Protein AF-A0A2U1NTJ6-F1 (afdb_monomer_lite)

Organism: Artemisia annua (NCBI:txid35608)

Structure (mmCIF, N/CA/C/O backbone):
data_AF-A0A2U1NTJ6-F1
#
_entry.id   AF-A0A2U1NTJ6-F1
#
loop_
_atom_site.group_PDB
_atom_site.id
_atom_site.type_symbol
_atom_site.label_atom_id
_atom_site.label_alt_id
_atom_site.label_comp_id
_atom_site.label_asym_id
_atom_site.label_entity_id
_atom_site.label_seq_id
_atom_site.pdbx_PDB_ins_code
_atom_site.Cartn_x
_atom_site.Cartn_y
_atom_site.Cartn_z
_atom_site.occupancy
_atom_site.B_iso_or_equiv
_atom_site.auth_seq_id
_atom_site.auth_comp_id
_atom_site.auth_asym_id
_atom_site.auth_atom_id
_atom_site.pdbx_PDB_model_num
ATOM 1 N N . MET A 1 1 ? 23.133 -23.838 -7.794 1.00 49.09 1 MET A N 1
ATOM 2 C CA . MET A 1 1 ? 24.194 -22.806 -7.728 1.00 49.09 1 MET A CA 1
ATOM 3 C C . MET A 1 1 ? 23.927 -21.656 -8.719 1.00 49.09 1 MET A C 1
ATOM 5 O O . MET A 1 1 ? 24.847 -21.213 -9.379 1.00 49.09 1 MET A O 1
ATOM 9 N N . MET A 1 2 ? 22.684 -21.162 -8.849 1.00 40.56 2 MET A N 1
ATOM 10 C CA . MET A 1 2 ? 22.338 -20.131 -9.859 1.00 40.56 2 MET A CA 1
ATOM 11 C C . MET A 1 2 ? 22.155 -18.717 -9.286 1.00 40.56 2 MET A C 1
ATOM 13 O O . MET A 1 2 ? 22.243 -17.750 -10.024 1.00 40.56 2 MET A O 1
ATOM 17 N N . TRP A 1 3 ? 21.940 -18.582 -7.974 1.00 43.41 3 TRP A N 1
ATOM 18 C CA . TRP A 1 3 ? 21.725 -17.281 -7.322 1.00 43.41 3 TRP A CA 1
ATOM 19 C C . TRP A 1 3 ? 23.035 -16.514 -7.072 1.00 43.41 3 TRP A C 1
ATOM 21 O O . TRP A 1 3 ? 23.049 -15.287 -7.052 1.00 43.41 3 TRP A O 1
ATOM 31 N N . SER A 1 4 ? 24.148 -17.237 -6.911 1.00 48.56 4 SER A N 1
ATOM 32 C CA . SER A 1 4 ? 25.479 -16.671 -6.659 1.00 48.56 4 SER A CA 1
ATOM 33 C C . SER A 1 4 ? 25.990 -15.835 -7.837 1.00 48.56 4 SER A C 1
ATOM 35 O O . SER A 1 4 ? 26.534 -14.756 -7.630 1.00 48.56 4 SER A O 1
ATOM 37 N N . THR A 1 5 ? 25.773 -16.307 -9.068 1.00 58.06 5 THR A N 1
ATOM 38 C CA . THR A 1 5 ? 26.150 -15.612 -10.307 1.00 58.06 5 THR A CA 1
ATOM 39 C C . THR A 1 5 ? 25.317 -14.354 -10.537 1.00 58.06 5 THR A C 1
ATOM 41 O O . THR A 1 5 ? 25.870 -13.318 -10.886 1.00 58.06 5 THR A O 1
ATOM 44 N N . THR A 1 6 ? 24.006 -14.389 -10.274 1.00 65.06 6 THR A N 1
ATOM 45 C CA . THR A 1 6 ? 23.147 -13.198 -10.409 1.00 65.06 6 THR A CA 1
ATOM 46 C C . THR A 1 6 ? 23.562 -12.079 -9.449 1.00 65.06 6 THR A C 1
ATOM 48 O O . THR A 1 6 ? 23.575 -10.913 -9.837 1.00 65.06 6 THR A O 1
ATOM 51 N N . LEU A 1 7 ? 23.946 -12.422 -8.213 1.00 65.56 7 LEU A N 1
ATOM 52 C CA . LEU A 1 7 ? 24.417 -11.444 -7.228 1.00 65.56 7 LEU A CA 1
ATOM 53 C C . LEU A 1 7 ? 25.802 -10.869 -7.582 1.00 65.56 7 LEU A C 1
ATOM 55 O O . LEU A 1 7 ? 26.043 -9.688 -7.340 1.00 65.56 7 LEU A O 1
ATOM 59 N N . ALA A 1 8 ? 26.685 -11.673 -8.186 1.00 68.94 8 ALA A N 1
ATOM 60 C CA . ALA A 1 8 ? 27.984 -11.211 -8.678 1.00 68.94 8 ALA A CA 1
ATOM 61 C C . ALA A 1 8 ? 27.824 -10.171 -9.801 1.00 68.94 8 ALA A C 1
ATOM 63 O O . ALA A 1 8 ? 28.299 -9.047 -9.647 1.00 68.94 8 ALA A O 1
ATOM 64 N N . ASN A 1 9 ? 27.061 -10.489 -10.855 1.00 70.56 9 ASN A N 1
ATOM 65 C CA . ASN A 1 9 ? 26.795 -9.558 -11.960 1.00 70.56 9 ASN A CA 1
ATOM 66 C C . ASN A 1 9 ? 26.118 -8.258 -11.485 1.00 70.56 9 ASN A C 1
ATOM 68 O O . ASN A 1 9 ? 26.372 -7.193 -12.047 1.00 70.56 9 ASN A O 1
ATOM 72 N N . LEU A 1 10 ? 25.261 -8.318 -10.457 1.00 71.31 10 LEU A N 1
ATOM 73 C CA . LEU A 1 10 ? 24.637 -7.122 -9.884 1.00 71.31 10 LEU A CA 1
ATOM 74 C C . LEU A 1 10 ? 25.664 -6.234 -9.161 1.00 71.31 10 LEU A C 1
ATOM 76 O O . LEU A 1 10 ? 25.641 -5.016 -9.332 1.00 71.31 10 LEU A O 1
ATOM 80 N N . LYS A 1 11 ? 26.585 -6.834 -8.391 1.00 78.88 11 LYS A N 1
ATOM 81 C CA . LYS A 1 11 ? 27.665 -6.103 -7.709 1.00 78.88 11 LYS A CA 1
ATOM 82 C C . LYS A 1 11 ? 28.653 -5.484 -8.704 1.00 78.88 11 LYS A C 1
ATOM 84 O O . LYS A 1 11 ? 29.075 -4.353 -8.498 1.00 78.88 11 LYS A O 1
ATOM 89 N N . GLU A 1 12 ? 28.987 -6.195 -9.777 1.00 77.94 12 GLU A N 1
ATOM 90 C CA . GLU A 1 12 ? 29.903 -5.721 -10.821 1.00 77.94 12 GLU A CA 1
ATOM 91 C C . GLU A 1 12 ? 29.340 -4.502 -11.574 1.00 77.94 12 GLU A C 1
ATOM 93 O O . GLU A 1 12 ? 30.025 -3.488 -11.692 1.00 77.94 12 GLU A O 1
ATOM 98 N N . ASN A 1 13 ? 28.062 -4.538 -11.975 1.00 73.81 13 ASN A N 1
ATOM 99 C CA . ASN A 1 13 ? 27.403 -3.383 -12.600 1.00 73.81 13 ASN A CA 1
ATOM 100 C C . ASN A 1 13 ? 27.322 -2.170 -11.656 1.00 73.81 13 ASN A C 1
ATOM 102 O O . ASN A 1 13 ? 27.607 -1.052 -12.078 1.00 73.81 13 ASN A O 1
ATOM 106 N N . LEU A 1 14 ? 26.990 -2.378 -10.375 1.00 74.06 14 LEU A N 1
ATOM 107 C CA . LEU A 1 14 ? 26.985 -1.303 -9.373 1.00 74.06 14 LEU A CA 1
ATOM 108 C C . LEU A 1 14 ? 28.372 -0.674 -9.182 1.00 74.06 14 LEU A C 1
ATOM 110 O O . LEU A 1 14 ? 28.474 0.542 -9.060 1.00 74.06 14 LEU A O 1
ATOM 114 N N . ASN A 1 15 ? 29.434 -1.483 -9.188 1.00 74.69 15 ASN A N 1
ATOM 115 C CA . ASN A 1 15 ? 30.801 -0.987 -9.032 1.00 74.69 15 ASN A CA 1
ATOM 116 C C . ASN A 1 15 ? 31.301 -0.232 -10.274 1.00 74.69 15 ASN A C 1
ATOM 118 O O . ASN A 1 15 ? 32.156 0.636 -10.139 1.00 74.69 15 ASN A O 1
ATOM 122 N N . LYS A 1 16 ? 30.777 -0.544 -11.466 1.00 73.00 16 LYS A N 1
ATOM 123 C CA . LYS A 1 16 ? 31.076 0.205 -12.692 1.00 73.00 16 LYS A CA 1
ATOM 124 C C . LYS A 1 16 ? 30.358 1.558 -12.725 1.00 73.00 16 LYS A C 1
ATOM 126 O O . LYS A 1 16 ? 30.997 2.574 -12.949 1.00 73.00 16 LYS A O 1
ATOM 131 N N . ILE A 1 17 ? 29.067 1.584 -12.384 1.00 67.12 17 ILE A N 1
ATOM 132 C CA . ILE A 1 17 ? 28.276 2.827 -12.279 1.00 67.12 17 ILE A CA 1
ATOM 133 C C . ILE A 1 17 ? 28.848 3.780 -11.210 1.00 67.12 17 ILE A C 1
ATOM 135 O O . ILE A 1 17 ? 28.689 4.987 -11.324 1.00 67.12 17 ILE A O 1
ATOM 139 N N . ALA A 1 18 ? 29.519 3.258 -10.179 1.00 63.75 18 ALA A N 1
ATOM 140 C CA . ALA A 1 18 ? 30.199 4.074 -9.172 1.00 63.75 18 ALA A CA 1
ATOM 141 C C . ALA A 1 18 ? 31.543 4.671 -9.639 1.00 63.75 18 ALA A C 1
ATOM 143 O O . ALA A 1 18 ? 32.030 5.592 -8.992 1.00 63.75 18 ALA A O 1
ATOM 144 N N . LEU A 1 19 ? 32.147 4.155 -10.716 1.00 63.38 19 LEU A N 1
ATOM 145 C CA . LEU A 1 19 ? 33.361 4.717 -11.324 1.00 63.38 19 LEU A CA 1
ATOM 146 C C . LEU A 1 19 ? 32.996 5.776 -12.371 1.00 63.38 19 LEU A C 1
ATOM 148 O O . LEU A 1 19 ? 33.468 6.901 -12.266 1.00 63.38 19 LEU A O 1
ATOM 152 N N . ASP A 1 20 ? 32.050 5.464 -13.267 1.00 57.09 20 ASP A N 1
ATOM 153 C CA . ASP A 1 20 ? 31.537 6.352 -14.332 1.00 57.09 20 ASP A CA 1
ATOM 154 C C . ASP A 1 20 ? 30.823 7.643 -13.809 1.00 57.09 20 ASP A C 1
ATOM 156 O O . ASP A 1 20 ? 30.127 8.317 -14.563 1.00 57.09 20 ASP A O 1
ATOM 160 N N . VAL A 1 21 ? 30.924 7.967 -12.511 1.00 56.53 21 VAL A N 1
ATOM 161 C CA . VAL A 1 21 ? 30.278 9.107 -11.818 1.00 56.53 21 VAL A CA 1
ATOM 162 C C . VAL A 1 21 ? 31.297 10.012 -11.093 1.00 56.53 21 VAL A C 1
ATOM 164 O O . VAL A 1 21 ? 30.907 11.019 -10.506 1.00 56.53 21 VAL A O 1
ATOM 167 N N . HIS A 1 22 ? 32.596 9.689 -11.131 1.00 51.53 22 HIS A N 1
ATOM 168 C CA . HIS A 1 22 ? 33.644 10.445 -10.424 1.00 51.53 22 HIS A CA 1
ATOM 169 C C . HIS A 1 22 ? 34.695 11.124 -11.320 1.00 51.53 22 HIS A C 1
ATOM 171 O O . HIS A 1 22 ? 35.530 11.846 -10.787 1.00 51.53 22 HIS A O 1
ATOM 177 N N . ASP A 1 23 ? 34.619 10.964 -12.645 1.00 46.81 23 ASP A N 1
ATOM 178 C CA . ASP A 1 23 ? 35.625 11.475 -13.596 1.00 46.81 23 ASP A CA 1
ATOM 179 C C . ASP A 1 23 ? 35.236 12.820 -14.279 1.00 46.81 23 ASP A C 1
ATOM 181 O O . ASP A 1 23 ? 35.979 13.303 -15.129 1.00 46.81 23 ASP A O 1
ATOM 185 N N . ASP A 1 24 ? 34.089 13.427 -13.927 1.00 45.19 24 ASP A N 1
ATOM 186 C CA . ASP A 1 24 ? 33.465 14.568 -14.648 1.00 45.19 24 ASP A CA 1
ATOM 187 C C . ASP A 1 24 ? 33.551 15.950 -13.932 1.00 45.19 24 ASP A C 1
ATOM 189 O O . ASP A 1 24 ? 33.118 16.949 -14.508 1.00 45.19 24 ASP A O 1
ATOM 193 N N . ASP A 1 25 ? 34.056 16.041 -12.690 1.00 44.16 25 ASP A N 1
ATOM 194 C CA . ASP A 1 25 ? 33.962 17.260 -11.838 1.00 44.16 25 ASP A CA 1
ATOM 195 C C . ASP A 1 25 ? 35.251 18.137 -11.780 1.00 44.16 25 ASP A C 1
ATOM 197 O O . ASP A 1 25 ? 35.215 19.226 -11.202 1.00 44.16 25 ASP A O 1
ATOM 201 N N . ASP A 1 26 ? 36.375 17.716 -12.379 1.00 43.72 26 ASP A N 1
ATOM 202 C CA . ASP A 1 26 ? 37.682 18.417 -12.322 1.00 43.72 26 ASP A CA 1
ATOM 203 C C . ASP A 1 26 ? 37.943 19.332 -13.549 1.00 43.72 26 ASP A C 1
ATOM 205 O O . ASP A 1 26 ? 38.843 19.066 -14.347 1.00 43.72 26 ASP A O 1
ATOM 209 N N . ASP A 1 27 ? 37.186 20.430 -13.713 1.00 45.12 27 ASP A N 1
ATOM 210 C CA . ASP A 1 27 ? 37.583 21.545 -14.608 1.00 45.12 27 ASP A CA 1
ATOM 211 C C . ASP A 1 27 ? 36.795 22.857 -14.335 1.00 45.12 27 ASP A C 1
ATOM 213 O O . ASP A 1 27 ? 35.666 23.012 -14.805 1.00 45.12 27 ASP A O 1
ATOM 217 N 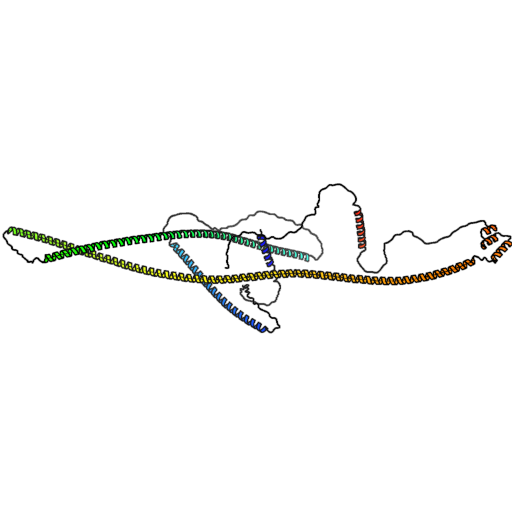N . LEU A 1 28 ? 37.377 23.802 -13.565 1.00 38.78 28 LEU A N 1
ATOM 218 C CA . LEU A 1 28 ? 37.235 25.281 -13.675 1.00 38.78 28 LEU A CA 1
ATOM 219 C C . LEU A 1 28 ? 37.869 26.023 -12.471 1.00 38.78 28 LEU A C 1
ATOM 221 O O . LEU A 1 28 ? 37.356 25.974 -11.353 1.00 38.78 28 LEU A O 1
ATOM 225 N N . GLU A 1 29 ? 38.953 26.764 -12.721 1.00 38.03 29 GLU A N 1
ATOM 226 C CA . GLU A 1 29 ? 39.675 27.590 -11.733 1.00 38.03 29 GLU A CA 1
ATOM 227 C C . GLU A 1 29 ? 39.143 29.043 -11.616 1.00 38.03 29 GLU A C 1
ATOM 229 O O . GLU A 1 29 ? 38.443 29.537 -12.499 1.00 38.03 29 GLU A O 1
ATOM 234 N N . ASP A 1 30 ? 39.541 29.711 -10.523 1.00 33.25 30 ASP A N 1
ATOM 235 C CA . ASP A 1 30 ? 39.659 31.164 -10.281 1.00 33.25 30 ASP A CA 1
ATOM 236 C C . ASP A 1 30 ? 38.510 32.149 -10.614 1.00 33.25 30 ASP A C 1
ATOM 238 O O . ASP A 1 30 ? 38.167 32.430 -11.762 1.00 33.25 30 ASP A O 1
ATOM 242 N N . TYR A 1 31 ? 38.064 32.886 -9.584 1.00 34.84 31 TYR A N 1
ATOM 243 C CA . TYR A 1 31 ? 38.765 34.137 -9.230 1.00 34.84 31 TYR A CA 1
ATOM 244 C C . TYR A 1 31 ? 38.489 34.611 -7.784 1.00 34.84 31 TYR A C 1
ATOM 246 O O . TYR A 1 31 ? 37.465 34.285 -7.183 1.00 34.84 31 TYR A O 1
ATOM 254 N N . GLU A 1 32 ? 39.438 35.373 -7.237 1.00 33.44 32 GLU A N 1
ATOM 255 C CA . GLU A 1 32 ? 39.509 35.886 -5.856 1.00 33.44 32 GLU A CA 1
ATOM 256 C C . GLU A 1 32 ? 38.565 37.083 -5.577 1.00 33.44 32 GLU A C 1
ATOM 258 O O . GLU A 1 32 ? 38.356 37.913 -6.461 1.00 33.44 32 GLU A O 1
ATOM 263 N N . ASP A 1 33 ? 38.050 37.217 -4.340 1.00 29.80 33 ASP A N 1
ATOM 264 C CA . ASP A 1 33 ? 38.442 38.283 -3.377 1.00 29.80 33 ASP A CA 1
ATOM 265 C C . ASP A 1 33 ? 37.895 37.965 -1.947 1.00 29.80 33 ASP A C 1
ATOM 267 O O . ASP A 1 33 ? 37.115 37.022 -1.781 1.00 29.80 33 ASP A O 1
ATOM 271 N N . ASP A 1 34 ? 38.345 38.684 -0.908 1.00 31.77 34 ASP A N 1
ATOM 272 C CA . ASP A 1 34 ? 38.506 38.146 0.468 1.00 31.77 34 ASP A CA 1
ATOM 273 C C . ASP A 1 34 ? 37.526 38.645 1.583 1.00 31.77 34 ASP A C 1
ATOM 275 O O . ASP A 1 34 ? 36.670 39.504 1.376 1.00 31.77 34 ASP A O 1
ATOM 279 N N . ASP A 1 35 ? 37.704 38.077 2.790 1.00 31.75 35 ASP A N 1
ATOM 280 C CA . ASP A 1 35 ? 37.123 38.345 4.129 1.00 31.75 35 ASP A CA 1
ATOM 281 C C . ASP A 1 35 ? 35.578 38.237 4.298 1.00 31.75 35 ASP A C 1
ATOM 283 O O . ASP A 1 35 ? 34.799 39.021 3.764 1.00 31.75 35 ASP A O 1
ATOM 287 N N . ARG A 1 36 ? 34.986 37.249 5.005 1.00 36.38 36 ARG A N 1
ATOM 288 C CA . ARG A 1 36 ? 35.187 36.694 6.382 1.00 36.38 36 ARG A CA 1
ATOM 289 C C . ARG A 1 36 ? 34.825 37.668 7.520 1.00 36.38 36 ARG A C 1
ATOM 291 O O . ARG A 1 36 ? 35.025 38.865 7.403 1.00 36.38 36 ARG A O 1
ATOM 298 N N . LEU A 1 37 ? 34.351 37.254 8.705 1.00 35.44 37 LEU A N 1
ATOM 299 C CA . LEU A 1 37 ? 33.643 36.055 9.219 1.00 35.44 37 LEU A CA 1
ATOM 300 C C . LEU A 1 37 ? 32.914 36.520 10.510 1.00 35.44 37 LEU A C 1
ATOM 302 O O . LEU A 1 37 ? 33.361 37.465 11.158 1.00 35.44 37 LEU A O 1
ATOM 306 N N . SER A 1 38 ? 31.773 35.965 10.933 1.00 35.44 38 SER A N 1
ATOM 307 C CA . SER A 1 38 ? 31.676 34.899 11.961 1.00 35.44 38 SER A CA 1
ATOM 308 C C . SER A 1 38 ? 30.224 34.868 12.503 1.00 35.44 38 SER A C 1
ATOM 310 O O . SER A 1 38 ? 29.605 35.925 12.597 1.00 35.44 38 SER A O 1
ATOM 312 N N . GLU A 1 39 ? 29.593 33.753 12.897 1.00 37.53 39 GLU A N 1
ATOM 313 C CA . GLU A 1 39 ? 29.880 32.315 12.720 1.00 37.53 39 GLU A CA 1
ATOM 314 C C . GLU A 1 39 ? 28.603 31.489 13.061 1.00 37.53 39 GLU A C 1
ATOM 316 O O . GLU A 1 39 ? 27.612 32.052 13.521 1.00 37.53 39 GLU A O 1
ATOM 321 N N . ILE A 1 40 ? 28.647 30.157 12.888 1.00 32.56 40 ILE A N 1
ATOM 322 C CA . ILE A 1 40 ? 27.650 29.147 13.329 1.00 32.56 40 ILE A CA 1
ATOM 323 C C . ILE A 1 40 ? 26.296 29.245 12.584 1.00 32.56 40 ILE A C 1
ATOM 325 O O . ILE A 1 40 ? 25.375 29.936 13.001 1.00 32.56 40 ILE A O 1
ATOM 329 N N . SER A 1 41 ? 26.128 28.654 11.396 1.00 31.39 41 SER A N 1
ATOM 330 C CA . SER A 1 41 ? 26.161 27.212 11.053 1.00 31.39 41 SER A CA 1
ATOM 331 C C . SER A 1 41 ? 25.065 26.365 11.713 1.00 31.39 41 SER A C 1
ATOM 333 O O . SER A 1 41 ? 25.129 26.059 12.899 1.00 31.39 41 SER A O 1
ATOM 335 N N . ASN A 1 42 ? 24.122 25.879 10.899 1.00 29.62 42 ASN A N 1
ATOM 336 C CA . ASN A 1 42 ? 24.151 24.478 10.453 1.00 29.62 42 ASN A CA 1
ATOM 337 C C . ASN A 1 42 ? 23.239 24.292 9.229 1.00 29.62 42 ASN A C 1
ATOM 339 O O . ASN A 1 42 ? 22.026 24.479 9.310 1.00 29.62 42 ASN A O 1
ATOM 343 N N . ASN A 1 43 ? 23.835 23.916 8.096 1.00 30.72 43 ASN A N 1
ATOM 344 C CA . ASN A 1 43 ? 23.111 23.471 6.907 1.00 30.72 43 ASN A CA 1
ATOM 345 C C . ASN A 1 43 ? 22.796 21.980 7.032 1.00 30.72 43 ASN A C 1
ATOM 347 O O . ASN A 1 43 ? 23.711 21.210 7.302 1.00 30.72 43 ASN A O 1
ATOM 351 N N . ASP A 1 44 ? 21.567 21.569 6.712 1.00 29.81 44 ASP A N 1
ATOM 352 C CA . ASP A 1 44 ? 21.336 20.218 6.188 1.00 29.81 44 ASP A CA 1
ATOM 353 C C . ASP A 1 44 ? 20.043 20.158 5.355 1.00 29.81 44 ASP A C 1
ATOM 355 O O . ASP A 1 44 ? 18.952 19.834 5.830 1.00 29.81 44 ASP A O 1
ATOM 359 N N . GLN A 1 45 ? 20.138 20.581 4.089 1.00 33.50 45 GLN A N 1
ATOM 360 C CA . GLN A 1 45 ? 18.964 20.744 3.230 1.00 33.50 45 GLN A CA 1
ATOM 361 C C . GLN A 1 45 ? 19.254 20.404 1.762 1.00 33.50 45 GLN A C 1
ATOM 363 O O . GLN A 1 45 ? 19.420 21.288 0.926 1.00 33.50 45 GLN A O 1
ATOM 368 N N . ARG A 1 46 ? 19.247 19.108 1.412 1.00 33.31 46 ARG A N 1
ATOM 369 C CA . ARG A 1 46 ? 19.128 18.651 0.011 1.00 33.31 46 ARG A CA 1
ATOM 370 C C . ARG A 1 46 ? 18.448 17.280 -0.112 1.00 33.31 46 ARG A C 1
ATOM 372 O O . ARG A 1 46 ? 19.107 16.251 -0.037 1.00 33.31 46 ARG A O 1
ATOM 379 N N . ARG A 1 47 ? 17.136 17.307 -0.403 1.00 33.28 47 ARG A N 1
ATOM 380 C CA . ARG A 1 47 ? 16.421 16.552 -1.473 1.00 33.28 47 ARG A CA 1
ATOM 381 C C . ARG A 1 47 ? 14.952 16.278 -1.112 1.00 33.28 47 ARG A C 1
ATOM 383 O O . ARG A 1 47 ? 14.605 15.202 -0.645 1.00 33.28 47 ARG A O 1
ATOM 390 N N . TYR A 1 48 ? 14.077 17.220 -1.467 1.00 28.89 48 TYR A N 1
ATOM 391 C CA . TYR A 1 48 ? 12.672 16.929 -1.778 1.00 28.89 48 TYR A CA 1
ATOM 392 C C . TYR A 1 48 ? 12.285 17.624 -3.085 1.00 28.89 48 TYR A C 1
ATOM 394 O O . TYR A 1 48 ? 11.834 18.766 -3.096 1.00 28.89 48 TYR A O 1
ATOM 402 N N . SER A 1 49 ? 12.480 16.923 -4.202 1.00 32.19 49 SER A N 1
ATOM 403 C CA . SER A 1 49 ? 11.985 17.360 -5.507 1.00 32.19 49 SER A CA 1
ATOM 404 C C . SER A 1 49 ? 10.470 17.166 -5.570 1.00 32.19 49 SER A C 1
ATOM 406 O O . SER A 1 49 ? 9.995 16.034 -5.636 1.00 32.19 49 SER A O 1
ATOM 408 N N . ILE A 1 50 ? 9.704 18.258 -5.584 1.00 33.38 50 ILE A N 1
ATOM 409 C CA . ILE A 1 50 ? 8.268 18.225 -5.888 1.00 33.38 50 ILE A CA 1
ATOM 410 C C . ILE A 1 50 ? 8.091 18.598 -7.358 1.00 33.38 50 ILE A C 1
ATOM 412 O O . ILE A 1 50 ? 8.394 19.715 -7.763 1.00 33.38 50 ILE A O 1
ATOM 416 N N . ASN A 1 51 ? 7.606 17.648 -8.160 1.00 35.84 51 ASN A N 1
ATOM 417 C CA . ASN A 1 51 ? 7.482 17.793 -9.608 1.00 35.84 51 ASN A CA 1
ATOM 418 C C . ASN A 1 51 ? 6.016 17.614 -10.044 1.00 35.84 51 ASN A C 1
ATOM 420 O O . ASN A 1 51 ? 5.541 16.491 -10.194 1.00 35.84 51 ASN A O 1
ATOM 424 N N . ASN A 1 52 ? 5.306 18.733 -10.217 1.00 34.91 52 ASN A N 1
ATOM 425 C CA . ASN A 1 52 ? 3.922 18.853 -10.700 1.00 34.91 52 ASN A CA 1
ATOM 426 C C . ASN A 1 52 ? 3.791 20.208 -11.430 1.00 34.91 52 ASN A C 1
ATOM 428 O O . ASN A 1 52 ? 4.317 21.199 -10.941 1.00 34.91 52 ASN A O 1
ATOM 432 N N . HIS A 1 53 ? 3.086 20.367 -12.552 1.00 32.12 53 HIS A N 1
ATOM 433 C CA . HIS A 1 53 ? 2.359 19.412 -13.397 1.00 32.12 53 HIS A CA 1
ATOM 434 C C . HIS A 1 53 ? 2.350 19.919 -14.855 1.00 32.12 53 HIS A C 1
ATOM 436 O O . HIS A 1 53 ? 2.472 21.115 -15.111 1.00 32.12 53 HIS A O 1
ATOM 442 N N . ARG A 1 54 ? 2.118 19.018 -15.821 1.00 33.00 54 ARG A N 1
ATOM 443 C CA . ARG A 1 54 ? 1.911 19.376 -17.237 1.00 33.00 54 ARG A CA 1
ATOM 444 C C . ARG A 1 54 ? 0.688 20.291 -17.420 1.00 33.00 54 ARG A C 1
ATOM 446 O O . ARG A 1 54 ? -0.388 19.981 -16.915 1.00 33.00 54 ARG A O 1
ATOM 453 N N . ARG A 1 55 ? 0.799 21.295 -18.297 1.00 30.12 55 ARG A N 1
ATOM 454 C CA . ARG A 1 55 ? -0.326 21.782 -19.122 1.00 30.12 55 ARG A CA 1
ATOM 455 C C . ARG A 1 55 ? -0.042 21.460 -20.591 1.00 30.12 55 ARG A C 1
ATOM 457 O O . ARG A 1 55 ? 1.110 21.468 -21.010 1.00 30.12 55 ARG A O 1
ATOM 464 N N . ARG A 1 56 ? -1.085 21.138 -21.364 1.00 32.94 56 ARG A N 1
ATOM 465 C CA . ARG A 1 56 ? -0.994 20.772 -22.788 1.00 32.94 56 ARG A CA 1
ATOM 466 C C . ARG A 1 56 ? -2.135 21.422 -23.566 1.00 32.94 56 ARG A C 1
ATOM 468 O O . ARG A 1 56 ? -3.251 20.916 -23.514 1.00 32.94 56 ARG A O 1
ATOM 475 N N . SER A 1 57 ? -1.842 22.465 -24.339 1.00 31.64 57 SER A N 1
ATOM 476 C CA . SER A 1 57 ? -2.749 22.958 -25.385 1.00 31.64 57 SER A CA 1
ATOM 477 C C . SER A 1 57 ? -2.053 23.919 -26.356 1.00 31.64 57 SER A C 1
ATOM 479 O O . SER A 1 57 ? -1.718 25.027 -25.964 1.00 31.64 57 SER A O 1
ATOM 481 N N . VAL A 1 58 ? -1.952 23.485 -27.618 1.00 33.56 58 VAL A N 1
ATOM 482 C CA . VAL A 1 58 ? -2.069 24.304 -28.844 1.00 33.56 58 VAL A CA 1
ATOM 483 C C . VAL A 1 58 ? -1.094 25.481 -29.030 1.00 33.56 58 VAL A C 1
ATOM 485 O O . VAL A 1 58 ? -1.273 26.558 -28.473 1.00 33.56 58 VAL A O 1
ATOM 488 N N . SER A 1 59 ? -0.157 25.319 -29.968 1.00 35.12 59 SER A N 1
ATOM 489 C CA . SER A 1 59 ? 0.438 26.442 -30.709 1.00 35.12 59 SER A CA 1
ATOM 490 C C . SER A 1 59 ? -0.550 26.996 -31.742 1.00 35.12 59 SER A C 1
ATOM 492 O O . SER A 1 59 ? -1.296 26.227 -32.352 1.00 35.12 59 SER A O 1
ATOM 494 N N . PRO A 1 60 ? -0.449 28.292 -32.056 1.00 43.44 60 PRO A N 1
ATOM 495 C CA . PRO A 1 60 ? -0.389 28.717 -33.451 1.00 43.44 60 PRO A CA 1
ATOM 496 C C . PRO A 1 60 ? 0.945 29.411 -33.770 1.00 43.44 60 PRO A C 1
ATOM 498 O O . PRO A 1 60 ? 1.643 29.908 -32.891 1.00 43.44 60 PRO A O 1
ATOM 501 N N . VAL A 1 61 ? 1.294 29.439 -35.053 1.00 42.81 61 VAL A N 1
ATOM 502 C CA . VAL A 1 61 ? 2.415 30.222 -35.598 1.00 42.81 61 VAL A CA 1
ATOM 503 C C . VAL A 1 61 ? 1.961 31.673 -35.805 1.00 42.81 61 VAL A C 1
ATOM 505 O O . VAL A 1 61 ? 0.839 31.853 -36.270 1.00 42.81 61 VAL A O 1
ATOM 508 N N . VAL A 1 62 ? 2.821 32.671 -35.527 1.00 35.69 62 VAL A N 1
ATOM 509 C CA . VAL A 1 62 ? 3.098 33.876 -36.363 1.00 35.69 62 VAL A CA 1
ATOM 510 C C . VAL A 1 62 ? 4.000 34.898 -35.626 1.00 35.69 62 VAL A C 1
ATOM 512 O O . VAL A 1 62 ? 3.757 35.233 -34.477 1.00 35.69 62 VAL A O 1
ATOM 515 N N . ALA A 1 63 ? 5.027 35.370 -36.347 1.00 33.62 63 ALA A N 1
ATOM 516 C CA . ALA A 1 63 ? 5.830 36.608 -36.249 1.00 33.62 63 ALA A CA 1
ATOM 517 C C . ALA A 1 63 ? 6.040 37.399 -34.924 1.00 33.62 63 ALA A C 1
ATOM 519 O O . ALA A 1 63 ? 5.116 37.935 -34.325 1.00 33.62 63 ALA A O 1
ATOM 520 N N . ASN A 1 64 ? 7.326 37.662 -34.645 1.00 42.03 64 ASN A N 1
ATOM 521 C CA . ASN A 1 64 ? 7.928 38.904 -34.120 1.00 42.03 64 ASN A CA 1
ATOM 522 C C . ASN A 1 64 ? 7.197 39.727 -33.029 1.00 42.03 64 ASN A C 1
ATOM 524 O O . ASN A 1 64 ? 6.616 40.773 -33.302 1.00 42.03 64 ASN A O 1
ATOM 528 N N . GLY A 1 65 ? 7.438 39.344 -31.772 1.00 47.97 65 GLY A N 1
ATOM 529 C CA . GLY A 1 65 ? 8.085 40.206 -30.767 1.00 47.97 65 GLY A CA 1
ATOM 530 C C . GLY A 1 65 ? 7.528 41.611 -30.489 1.00 47.97 65 GLY A C 1
ATOM 531 O O . GLY A 1 65 ? 8.013 42.584 -31.058 1.00 47.97 65 GLY A O 1
ATOM 532 N N . PHE A 1 66 ? 6.648 41.718 -29.485 1.00 45.78 66 PHE A N 1
ATOM 533 C CA . PHE A 1 66 ? 6.361 42.975 -28.764 1.00 45.78 66 PHE A CA 1
ATOM 534 C C . PHE A 1 66 ? 5.938 42.782 -27.281 1.00 45.78 66 PHE A C 1
ATOM 536 O O . PHE A 1 66 ? 5.381 43.695 -26.677 1.00 45.78 66 PHE A O 1
ATOM 543 N N . ASP A 1 67 ? 6.195 41.613 -26.672 1.00 51.12 67 ASP A N 1
ATOM 544 C CA . ASP A 1 67 ? 5.464 41.150 -25.468 1.00 51.12 67 ASP A CA 1
ATOM 545 C C . ASP A 1 67 ? 6.266 41.118 -24.140 1.00 51.12 67 ASP A C 1
ATOM 547 O O . ASP A 1 67 ? 5.767 40.680 -23.107 1.00 51.12 67 ASP A O 1
ATOM 551 N N . SER A 1 68 ? 7.506 41.622 -24.107 1.00 57.97 68 SER A N 1
ATOM 552 C CA . SER A 1 68 ? 8.381 41.526 -22.916 1.00 57.97 68 SER A CA 1
ATOM 553 C C . SER A 1 68 ? 7.812 42.174 -21.640 1.00 57.97 68 SER A C 1
ATOM 555 O O . SER A 1 68 ? 8.213 41.820 -20.534 1.00 57.97 68 SER A O 1
ATOM 557 N N . ASN A 1 69 ? 6.865 43.111 -21.761 1.00 63.28 69 ASN A N 1
ATOM 558 C CA . ASN A 1 69 ? 6.228 43.744 -20.602 1.00 63.28 69 ASN A CA 1
ATOM 559 C C . ASN A 1 69 ? 5.249 42.812 -19.867 1.00 63.28 69 ASN A C 1
ATOM 561 O O . ASN A 1 69 ? 5.195 42.864 -18.638 1.00 63.28 69 ASN A O 1
ATOM 565 N N . SER A 1 70 ? 4.503 41.955 -20.578 1.00 72.19 70 SER A N 1
ATOM 566 C CA . SER A 1 70 ? 3.539 41.042 -19.940 1.00 72.19 70 SER A CA 1
ATOM 567 C C . SER A 1 70 ? 4.250 39.911 -19.191 1.00 72.19 70 SER A C 1
ATOM 569 O O . SER A 1 70 ? 3.794 39.467 -18.137 1.00 72.19 70 SER A O 1
ATOM 571 N N . GLU A 1 71 ? 5.407 39.488 -19.695 1.00 80.25 71 GLU A N 1
ATOM 572 C CA . GLU A 1 71 ? 6.298 38.519 -19.060 1.00 80.25 71 GLU A CA 1
ATOM 573 C C . GLU A 1 71 ? 6.951 39.097 -17.786 1.00 80.25 71 GLU A C 1
ATOM 575 O O . GLU A 1 71 ? 6.910 38.471 -16.726 1.00 80.25 71 GLU A O 1
ATOM 580 N N . ILE A 1 72 ? 7.449 40.341 -17.830 1.00 82.94 72 ILE A N 1
ATOM 581 C CA . ILE A 1 72 ? 7.967 41.049 -16.643 1.00 82.94 72 ILE A CA 1
ATOM 582 C C . ILE A 1 72 ? 6.882 41.233 -15.566 1.00 82.94 72 ILE A C 1
ATOM 584 O O . ILE A 1 72 ? 7.174 41.139 -14.370 1.00 82.94 72 ILE A O 1
ATOM 588 N N . GLU A 1 73 ? 5.633 41.500 -15.952 1.00 87.56 73 GLU A N 1
ATOM 589 C CA . GLU A 1 73 ? 4.524 41.638 -15.001 1.00 87.56 73 GLU A CA 1
ATOM 590 C C . GLU A 1 73 ? 4.113 40.289 -14.382 1.00 87.56 73 GLU A C 1
ATOM 592 O O . GLU A 1 73 ? 3.883 40.217 -13.171 1.00 87.56 73 GLU A O 1
ATOM 597 N N . GLN A 1 74 ? 4.147 39.199 -15.157 1.00 85.31 74 GLN A N 1
ATOM 598 C CA . GLN A 1 74 ? 3.987 37.833 -14.641 1.00 85.31 74 GLN A CA 1
ATOM 599 C C . GLN A 1 74 ? 5.085 37.465 -13.632 1.00 85.31 74 GLN A C 1
ATOM 601 O O . GLN A 1 74 ? 4.763 36.994 -12.540 1.00 85.31 74 GLN A O 1
ATOM 606 N N . TYR A 1 75 ? 6.362 37.746 -13.924 1.00 89.88 75 TYR A N 1
ATOM 607 C CA . TYR A 1 75 ? 7.450 37.496 -12.969 1.00 89.88 75 TYR A CA 1
ATOM 608 C C . TYR A 1 75 ? 7.304 38.319 -11.679 1.00 89.88 75 TYR A C 1
ATOM 610 O O . TYR A 1 75 ? 7.545 37.796 -10.592 1.00 89.88 75 TYR A O 1
ATOM 618 N N . LYS A 1 76 ? 6.841 39.576 -11.749 1.00 91.75 76 LYS A N 1
ATOM 619 C CA . LYS A 1 76 ? 6.544 40.385 -10.548 1.00 91.75 76 LYS A CA 1
ATOM 620 C C . LYS A 1 76 ? 5.407 39.794 -9.708 1.00 91.75 76 LYS A C 1
ATOM 622 O O . LYS A 1 76 ? 5.500 39.791 -8.479 1.00 91.75 76 LYS A O 1
ATOM 627 N N . ALA A 1 77 ? 4.353 39.286 -10.348 1.00 91.25 77 ALA A N 1
ATOM 628 C CA . ALA A 1 77 ? 3.258 38.609 -9.656 1.00 91.25 77 ALA A CA 1
ATOM 629 C C . ALA A 1 77 ? 3.728 37.305 -8.986 1.00 91.25 77 ALA A C 1
ATOM 631 O O . ALA A 1 77 ? 3.365 37.038 -7.838 1.00 91.25 77 ALA A O 1
ATOM 632 N N . GLU A 1 78 ? 4.586 36.534 -9.661 1.00 92.75 78 GLU A N 1
ATOM 633 C CA . GLU A 1 78 ? 5.174 35.304 -9.125 1.00 92.75 78 GLU A CA 1
ATOM 634 C C . GLU A 1 78 ? 6.099 35.578 -7.929 1.00 92.75 78 GLU A C 1
ATOM 636 O O . GLU A 1 78 ? 5.937 34.954 -6.884 1.00 92.75 78 GLU A O 1
ATOM 641 N N . ILE A 1 79 ? 6.996 36.567 -8.018 1.00 91.38 79 ILE A N 1
ATOM 642 C CA . ILE A 1 79 ? 7.867 36.975 -6.900 1.00 91.38 79 ILE A CA 1
ATOM 643 C C . ILE A 1 79 ? 7.034 37.354 -5.668 1.00 91.38 79 ILE A C 1
ATOM 645 O O . ILE A 1 79 ? 7.333 36.903 -4.562 1.00 91.38 79 ILE A O 1
ATOM 649 N N . LYS A 1 80 ? 5.951 38.122 -5.848 1.00 94.75 80 LYS A N 1
ATOM 650 C CA . LYS A 1 80 ? 5.052 38.485 -4.744 1.00 94.75 80 LYS A CA 1
ATOM 651 C C . LYS A 1 80 ? 4.361 37.256 -4.135 1.00 94.75 80 LYS A C 1
ATOM 653 O O . LYS A 1 80 ? 4.270 37.157 -2.913 1.00 94.75 80 LYS A O 1
ATOM 658 N N . ARG A 1 81 ? 3.909 36.309 -4.966 1.00 94.06 81 ARG A N 1
ATOM 659 C CA . ARG A 1 81 ? 3.310 35.037 -4.520 1.00 94.06 81 ARG A CA 1
ATOM 660 C C . ARG A 1 81 ? 4.305 34.190 -3.722 1.00 94.06 81 ARG A C 1
ATOM 662 O O . ARG A 1 81 ? 3.939 33.625 -2.692 1.00 94.06 81 ARG A O 1
ATOM 669 N N . LEU A 1 82 ? 5.558 34.128 -4.171 1.00 93.44 82 LEU A N 1
ATOM 670 C CA . LEU A 1 82 ? 6.632 33.420 -3.478 1.00 93.44 82 LEU A CA 1
ATOM 671 C C . LEU A 1 82 ? 6.919 34.058 -2.113 1.00 93.44 82 LEU A C 1
ATOM 673 O O . LEU A 1 82 ? 6.914 33.335 -1.120 1.00 93.44 82 LEU A O 1
ATOM 677 N N . GLN A 1 83 ? 7.046 35.386 -2.032 1.00 93.25 83 GLN A N 1
ATOM 678 C CA . GLN A 1 83 ? 7.219 36.120 -0.766 1.00 93.25 83 GLN A CA 1
ATOM 679 C C . GLN A 1 83 ? 6.057 35.893 0.219 1.00 93.25 83 GLN A C 1
ATOM 681 O O . GLN A 1 83 ? 6.281 35.697 1.415 1.00 93.25 83 GLN A O 1
ATOM 686 N N . GLU A 1 84 ? 4.812 35.867 -0.267 1.00 92.75 84 GLU A N 1
ATOM 687 C CA . GLU A 1 84 ? 3.647 35.546 0.564 1.00 92.75 84 GLU A CA 1
ATOM 688 C C . GLU A 1 84 ? 3.728 34.103 1.097 1.00 92.75 84 GLU A C 1
ATOM 690 O O . GLU A 1 84 ? 3.594 33.885 2.304 1.00 92.75 84 GLU A O 1
ATOM 695 N N . SER A 1 85 ? 4.066 33.129 0.242 1.00 90.62 85 SER A N 1
ATOM 696 C CA . SER A 1 85 ? 4.258 31.730 0.655 1.00 90.62 85 SER A CA 1
ATOM 697 C C . SER A 1 85 ? 5.432 31.539 1.628 1.00 90.62 85 SER A C 1
ATOM 699 O O . SER A 1 85 ? 5.325 30.768 2.580 1.00 90.62 85 SER A O 1
ATOM 701 N N . GLU A 1 86 ? 6.520 32.294 1.465 1.00 92.38 86 GLU A N 1
ATOM 702 C CA . GLU A 1 86 ? 7.671 32.302 2.370 1.00 92.38 86 GLU A CA 1
ATOM 703 C C . GLU A 1 86 ? 7.268 32.827 3.756 1.00 92.38 86 GLU A C 1
ATOM 705 O O . GLU A 1 86 ? 7.617 32.233 4.779 1.00 92.38 86 GLU A O 1
ATOM 710 N N . SER A 1 87 ? 6.466 33.898 3.801 1.00 91.25 87 SER A N 1
ATOM 711 C CA . SER A 1 87 ? 5.917 34.433 5.052 1.00 91.25 87 SER A CA 1
ATOM 712 C C . SER A 1 87 ? 4.995 33.426 5.756 1.00 91.25 87 SER A C 1
ATOM 714 O O . SER A 1 87 ? 5.073 33.263 6.977 1.00 91.25 87 SER A O 1
ATOM 716 N N . GLN A 1 88 ? 4.196 32.670 4.993 1.00 94.19 88 GLN A N 1
ATOM 717 C CA . GLN A 1 88 ? 3.336 31.609 5.515 1.00 94.19 88 GLN A CA 1
ATOM 718 C C . GLN A 1 88 ? 4.154 30.428 6.059 1.00 94.19 88 GLN A C 1
ATOM 720 O O . GLN A 1 88 ? 3.860 29.929 7.145 1.00 94.19 88 GLN A O 1
ATOM 725 N N . ILE A 1 89 ? 5.210 30.009 5.355 1.00 92.19 89 ILE A N 1
ATOM 726 C CA . ILE A 1 89 ? 6.131 28.954 5.805 1.00 92.19 89 ILE A CA 1
ATOM 727 C C . ILE A 1 89 ? 6.852 29.380 7.092 1.00 92.19 89 ILE A C 1
ATOM 729 O O . ILE A 1 89 ? 6.934 28.583 8.026 1.00 92.19 89 ILE A O 1
ATOM 733 N N . LYS A 1 90 ? 7.299 30.640 7.194 1.00 94.75 90 LYS A N 1
ATOM 734 C CA . LYS A 1 90 ? 7.899 31.208 8.417 1.00 94.75 90 LYS A CA 1
ATOM 735 C C . LYS A 1 90 ? 6.910 31.260 9.589 1.00 94.75 90 LYS A C 1
ATOM 737 O O . LYS A 1 90 ? 7.274 30.920 10.711 1.00 94.75 90 LYS A O 1
ATOM 742 N N . ALA A 1 91 ? 5.649 31.623 9.351 1.00 93.62 91 ALA A N 1
ATOM 743 C CA . ALA A 1 91 ? 4.615 31.590 10.389 1.00 93.62 91 ALA A CA 1
ATOM 744 C C . ALA A 1 91 ? 4.309 30.153 10.862 1.00 93.62 91 ALA A C 1
ATOM 746 O O . ALA A 1 91 ? 4.149 29.907 12.060 1.00 93.62 91 ALA A O 1
ATOM 747 N N . LEU A 1 92 ? 4.272 29.190 9.935 1.00 93.06 92 LEU A N 1
ATOM 748 C CA . LEU A 1 92 ? 4.067 27.775 10.247 1.00 93.06 92 LEU A CA 1
ATOM 749 C C . LEU A 1 92 ? 5.261 27.161 10.989 1.00 93.06 92 LEU A C 1
ATOM 751 O O . LEU A 1 92 ? 5.043 26.408 11.935 1.00 93.06 92 LEU A O 1
ATOM 755 N N . SER A 1 93 ? 6.507 27.482 10.627 1.00 92.25 93 SER A N 1
ATOM 756 C CA . SER A 1 93 ? 7.688 26.940 11.316 1.00 92.25 93 SER A CA 1
ATOM 757 C C . SER A 1 93 ? 7.795 27.436 12.762 1.00 92.25 93 SER A C 1
ATOM 759 O O . SER A 1 93 ? 8.088 26.638 13.651 1.00 92.25 93 SER A O 1
ATOM 761 N N . VAL A 1 94 ? 7.449 28.701 13.031 1.00 93.44 94 VAL A N 1
ATOM 762 C CA . VAL A 1 94 ? 7.322 29.236 14.401 1.00 93.44 94 VAL A CA 1
ATOM 763 C C . VAL A 1 94 ? 6.225 28.507 15.190 1.00 93.44 94 VAL A C 1
ATOM 765 O O . VAL A 1 94 ? 6.427 28.180 16.360 1.00 93.44 94 VAL A O 1
ATOM 768 N N . ASN A 1 95 ? 5.088 28.187 14.560 1.00 94.75 95 ASN A N 1
ATOM 769 C CA . ASN A 1 95 ? 4.019 27.409 15.193 1.00 94.75 95 ASN A CA 1
ATOM 770 C C . ASN A 1 95 ? 4.475 25.974 15.532 1.00 94.75 95 ASN A C 1
ATOM 772 O O . ASN A 1 95 ? 4.314 25.531 16.670 1.00 94.75 95 ASN A O 1
ATOM 776 N N . TYR A 1 96 ? 5.128 25.281 14.592 1.00 93.38 96 TYR A N 1
ATOM 777 C CA . TYR A 1 96 ? 5.694 23.949 14.830 1.00 93.38 96 TYR A CA 1
ATOM 778 C C . TYR A 1 96 ? 6.774 23.952 15.921 1.00 93.38 96 TYR A C 1
ATOM 780 O O . TYR A 1 96 ? 6.786 23.043 16.748 1.00 93.38 96 TYR A O 1
ATOM 788 N N . ALA A 1 97 ? 7.635 24.973 15.983 1.00 95.12 97 ALA A N 1
ATOM 789 C CA . ALA A 1 97 ? 8.629 25.114 17.048 1.00 95.12 97 ALA A CA 1
ATOM 790 C C . ALA A 1 97 ? 7.976 25.295 18.433 1.00 95.12 97 ALA A C 1
ATOM 792 O O . ALA A 1 97 ? 8.390 24.655 19.401 1.00 95.12 97 ALA A O 1
ATOM 793 N N . ALA A 1 98 ? 6.913 26.102 18.528 1.00 93.38 98 ALA A N 1
ATOM 794 C CA . ALA A 1 98 ? 6.145 26.260 19.764 1.00 93.38 98 ALA A CA 1
ATOM 795 C C . ALA A 1 98 ? 5.452 24.950 20.191 1.00 93.38 98 ALA A C 1
ATOM 797 O O . ALA A 1 98 ? 5.505 24.581 21.364 1.00 93.38 98 ALA A O 1
ATOM 798 N N . LEU A 1 99 ? 4.863 24.212 19.242 1.00 94.50 99 LEU A N 1
ATOM 799 C CA . LEU A 1 99 ? 4.221 22.919 19.498 1.00 94.50 99 LEU A CA 1
ATOM 800 C C . LEU A 1 99 ? 5.230 21.835 19.915 1.00 94.50 99 LEU A C 1
ATOM 802 O O . LEU A 1 99 ? 4.934 21.031 20.797 1.00 94.50 99 LEU A O 1
ATOM 806 N N . LEU A 1 100 ? 6.425 21.808 19.315 1.00 93.50 100 LEU A N 1
ATOM 807 C CA . LEU A 1 100 ? 7.511 20.912 19.729 1.00 93.50 100 LEU A CA 1
ATOM 808 C C . LEU A 1 100 ? 7.938 21.200 21.172 1.00 93.50 100 LEU A C 1
ATOM 810 O O . LEU A 1 100 ? 8.020 20.269 21.972 1.00 93.50 100 LEU A O 1
ATOM 814 N N . LYS A 1 101 ? 8.102 22.479 21.532 1.00 95.62 101 LYS A N 1
ATOM 815 C CA . LYS A 1 101 ? 8.418 22.878 22.907 1.00 95.62 101 LYS A CA 1
ATOM 816 C C . LYS A 1 101 ? 7.320 22.485 23.902 1.00 95.62 101 LYS A C 1
ATOM 818 O O . LYS A 1 101 ? 7.627 21.931 24.949 1.00 95.62 101 LYS A O 1
ATOM 823 N N . GLU A 1 102 ? 6.041 22.671 23.566 1.00 95.00 102 GLU A N 1
ATOM 824 C CA . GLU A 1 102 ? 4.924 22.225 24.420 1.00 95.00 102 GLU A CA 1
ATOM 825 C C . GLU A 1 102 ? 4.966 20.703 24.679 1.00 95.00 102 GLU A C 1
ATOM 827 O O . GLU A 1 102 ? 4.658 20.227 25.778 1.00 95.00 102 GLU A O 1
ATOM 832 N N . ARG A 1 103 ? 5.375 19.920 23.669 1.00 94.69 103 ARG A N 1
ATOM 833 C CA . ARG A 1 103 ? 5.539 18.464 23.781 1.00 94.69 103 ARG A CA 1
ATOM 834 C C . ARG A 1 103 ? 6.735 18.089 24.648 1.00 94.69 103 ARG A C 1
ATOM 836 O O . ARG A 1 103 ? 6.592 17.189 25.472 1.00 94.69 103 ARG A O 1
ATOM 843 N N . GLU A 1 104 ? 7.854 18.790 24.518 1.00 94.31 104 GLU A N 1
ATOM 844 C CA . GLU A 1 104 ? 9.032 18.633 25.376 1.00 94.31 104 GLU A CA 1
ATOM 845 C C . GLU A 1 104 ? 8.708 18.984 26.841 1.00 94.31 104 GLU A C 1
ATOM 847 O O . GLU A 1 104 ? 8.892 18.151 27.728 1.00 94.31 104 GLU A O 1
ATOM 852 N N . ASP A 1 105 ? 8.068 20.132 27.090 1.00 95.19 105 ASP A N 1
ATOM 853 C CA . ASP A 1 105 ? 7.581 20.546 28.414 1.00 95.19 105 ASP A CA 1
ATOM 854 C C . ASP A 1 105 ? 6.593 19.526 29.016 1.00 95.19 105 ASP A C 1
ATOM 856 O O . ASP A 1 105 ? 6.499 19.371 30.238 1.00 95.19 105 ASP A O 1
ATOM 860 N N . ARG A 1 106 ? 5.803 18.826 28.189 1.00 95.69 106 ARG A N 1
ATOM 861 C CA . ARG A 1 106 ? 4.912 17.740 28.639 1.00 95.69 106 ARG A CA 1
ATOM 862 C C . ARG A 1 106 ? 5.674 16.448 28.954 1.00 95.69 106 ARG A C 1
ATOM 864 O O . ARG A 1 106 ? 5.325 15.786 29.929 1.00 95.69 106 ARG A O 1
ATOM 871 N N . ILE A 1 107 ? 6.686 16.089 28.164 1.00 94.19 107 ILE A N 1
ATOM 872 C CA . ILE A 1 107 ? 7.534 14.910 28.406 1.00 94.19 107 ILE A CA 1
ATOM 873 C C . ILE A 1 107 ? 8.331 15.089 29.703 1.00 94.19 107 ILE A C 1
ATOM 875 O O . ILE A 1 107 ? 8.325 14.183 30.534 1.00 94.19 107 ILE A O 1
ATOM 879 N N . SER A 1 108 ? 8.921 16.266 29.927 1.00 93.06 108 SER A N 1
ATOM 880 C CA . SER A 1 108 ? 9.655 16.596 31.157 1.00 93.06 108 SER A CA 1
ATOM 881 C C . SER A 1 108 ? 8.784 16.423 32.405 1.00 93.06 108 SER A C 1
ATOM 883 O O . SER A 1 108 ? 9.139 15.657 33.298 1.00 93.06 108 SER A O 1
ATOM 885 N N . ARG A 1 109 ? 7.573 17.006 32.419 1.00 95.06 109 ARG A N 1
ATOM 886 C CA . ARG A 1 109 ? 6.615 16.845 33.532 1.00 95.06 109 ARG A CA 1
ATOM 887 C C . ARG A 1 109 ? 6.239 15.382 33.799 1.00 95.06 109 ARG A C 1
ATOM 889 O O . ARG A 1 109 ? 6.178 14.974 34.954 1.00 95.06 109 ARG A O 1
ATOM 896 N N . LEU A 1 110 ? 6.028 14.581 32.751 1.00 93.06 110 LEU A N 1
ATOM 897 C CA . LEU A 1 110 ? 5.758 13.144 32.894 1.00 93.06 110 LEU A CA 1
ATOM 898 C C . LEU A 1 110 ? 6.982 12.367 33.408 1.00 93.06 110 LEU A C 1
ATOM 900 O O . LEU A 1 110 ? 6.822 11.365 34.102 1.00 93.06 110 LEU A O 1
ATOM 904 N N . ASN A 1 111 ? 8.204 12.801 33.095 1.00 92.81 111 ASN A N 1
ATOM 905 C CA . ASN A 1 111 ? 9.430 12.188 33.604 1.00 92.81 111 ASN A CA 1
ATOM 906 C C . ASN A 1 111 ? 9.661 12.511 35.095 1.00 92.81 111 ASN A C 1
ATOM 908 O O . ASN A 1 111 ? 10.050 11.627 35.864 1.00 92.81 111 ASN A O 1
ATOM 912 N N . ASP A 1 112 ? 9.346 13.735 35.524 1.00 94.50 112 ASP A N 1
ATOM 913 C CA . ASP A 1 112 ? 9.372 14.151 36.934 1.00 94.50 112 ASP A CA 1
ATOM 914 C C . ASP A 1 112 ? 8.303 13.417 37.764 1.00 94.50 112 ASP A C 1
ATOM 916 O O . ASP A 1 112 ? 8.574 12.946 38.875 1.00 94.50 112 ASP A O 1
ATOM 920 N N . GLU A 1 113 ? 7.100 13.244 37.205 1.00 93.44 113 GLU A N 1
ATOM 921 C CA . GLU A 1 113 ? 6.024 12.451 37.807 1.00 93.44 113 GLU A CA 1
ATOM 922 C C . GLU A 1 113 ? 6.427 10.974 37.939 1.00 93.44 113 GLU A C 1
ATOM 924 O O . GLU A 1 113 ? 6.362 10.420 39.036 1.00 93.44 113 GLU A O 1
ATOM 929 N N . ASN A 1 114 ? 6.941 10.345 36.875 1.00 89.06 114 ASN A N 1
ATOM 930 C CA . ASN A 1 114 ? 7.441 8.965 36.928 1.00 89.06 114 ASN A CA 1
ATOM 931 C C . ASN A 1 114 ? 8.591 8.794 37.935 1.00 89.06 114 ASN A C 1
ATOM 933 O O . ASN A 1 114 ? 8.633 7.804 38.669 1.00 89.06 114 ASN A O 1
ATOM 937 N N . SER A 1 115 ? 9.501 9.767 38.023 1.00 91.31 115 SER A N 1
ATOM 938 C CA . SER A 1 115 ? 10.590 9.771 39.009 1.00 91.31 115 SER A CA 1
ATOM 939 C C . SER A 1 115 ? 10.059 9.866 40.444 1.00 91.31 115 SER A C 1
ATOM 941 O O . SER A 1 115 ? 10.541 9.165 41.339 1.00 91.31 115 SER A O 1
ATOM 943 N N . SER A 1 116 ? 9.015 10.669 40.659 1.00 90.31 116 SER A N 1
ATOM 944 C CA . SER A 1 116 ? 8.330 10.814 41.948 1.00 90.31 116 SER A CA 1
ATOM 945 C C . SER A 1 116 ? 7.555 9.547 42.335 1.00 90.31 116 SER A C 1
ATOM 947 O O . SER A 1 116 ? 7.676 9.067 43.463 1.00 90.31 116 SER A O 1
ATOM 949 N N . LEU A 1 117 ? 6.826 8.941 41.392 1.00 89.62 117 LEU A N 1
ATOM 950 C CA . LEU A 1 117 ? 6.119 7.670 41.579 1.00 89.62 117 LEU A CA 1
ATOM 951 C C . LEU A 1 117 ? 7.085 6.518 41.885 1.00 89.62 117 LEU A C 1
ATOM 953 O O . LEU A 1 117 ? 6.827 5.729 42.795 1.00 89.62 117 LEU A O 1
ATOM 957 N N . LYS A 1 118 ? 8.231 6.451 41.195 1.00 90.19 118 LYS A N 1
ATOM 958 C CA . LYS A 1 118 ? 9.290 5.472 41.479 1.00 90.19 118 LYS A CA 1
ATOM 959 C C . LYS A 1 118 ? 9.842 5.634 42.899 1.00 90.19 118 LYS A C 1
ATOM 961 O O . LYS A 1 118 ? 9.961 4.645 43.619 1.00 90.19 118 LYS A O 1
ATOM 966 N N . LYS A 1 119 ? 10.117 6.871 43.325 1.00 87.44 119 LYS A N 1
ATOM 967 C CA . LYS A 1 119 ? 10.573 7.177 44.689 1.00 87.44 119 LYS A CA 1
ATOM 968 C C . LYS A 1 119 ? 9.534 6.769 45.740 1.00 87.44 119 LYS A C 1
ATOM 970 O O . LYS A 1 119 ? 9.895 6.159 46.743 1.00 87.44 119 LYS A O 1
ATOM 975 N N . ASN A 1 120 ? 8.250 7.025 45.489 1.00 85.06 120 ASN A N 1
ATOM 976 C CA . ASN A 1 120 ? 7.161 6.598 46.372 1.00 85.06 120 ASN A CA 1
ATOM 977 C C . ASN A 1 120 ? 7.052 5.062 46.448 1.00 85.06 120 ASN A C 1
ATOM 979 O O . ASN A 1 120 ? 6.926 4.517 47.541 1.00 85.06 120 ASN A O 1
ATOM 983 N N . LEU A 1 121 ? 7.192 4.348 45.325 1.00 83.81 121 LEU A N 1
ATOM 984 C CA . LEU A 1 121 ? 7.233 2.877 45.294 1.00 83.81 121 LEU A CA 1
ATOM 985 C C . LEU A 1 121 ? 8.422 2.293 46.076 1.00 83.81 121 LEU A C 1
ATOM 987 O O . LEU A 1 121 ? 8.277 1.263 46.739 1.00 83.81 121 LEU A O 1
ATOM 991 N N . GLU A 1 122 ? 9.588 2.938 46.030 1.00 81.56 122 GLU A N 1
ATOM 992 C CA . GLU A 1 122 ? 10.758 2.552 46.829 1.00 81.56 122 GLU A CA 1
ATOM 993 C C . GLU A 1 122 ? 10.536 2.816 48.332 1.00 81.56 122 GLU A C 1
ATOM 995 O O . GLU A 1 122 ? 10.869 1.957 49.155 1.00 81.56 122 GLU A O 1
ATOM 1000 N N . VAL A 1 123 ? 9.872 3.921 48.702 1.00 79.12 123 VAL A N 1
ATOM 1001 C CA . VAL A 1 123 ? 9.448 4.192 50.091 1.00 79.12 123 VAL A CA 1
ATOM 1002 C C . VAL A 1 123 ? 8.456 3.132 50.583 1.00 79.12 123 VAL A C 1
ATOM 1004 O O . VAL A 1 123 ? 8.733 2.489 51.597 1.00 79.12 123 VAL A O 1
ATOM 1007 N N . SER A 1 124 ? 7.377 2.845 49.849 1.00 74.06 124 SER A N 1
ATOM 1008 C CA . SER A 1 124 ? 6.392 1.822 50.243 1.00 74.06 124 SER A CA 1
ATOM 1009 C C . SER A 1 124 ? 6.981 0.404 50.296 1.00 74.06 124 SER A C 1
ATOM 1011 O O . SER A 1 124 ? 6.583 -0.402 51.143 1.00 74.06 124 SER A O 1
ATOM 1013 N N . ARG A 1 125 ? 7.986 0.084 49.465 1.00 73.56 125 ARG A N 1
ATOM 1014 C CA . ARG A 1 125 ? 8.800 -1.139 49.623 1.00 73.56 125 ARG A CA 1
ATOM 1015 C C . ARG A 1 125 ? 9.606 -1.138 50.925 1.00 73.56 125 ARG A C 1
ATOM 1017 O O . ARG A 1 125 ? 9.682 -2.172 51.587 1.00 73.56 125 ARG A O 1
ATOM 1024 N N . SER A 1 126 ? 10.178 -0.004 51.325 1.00 65.69 126 SER A N 1
ATOM 1025 C CA . SER A 1 126 ? 10.932 0.110 52.583 1.00 65.69 126 SER A CA 1
ATOM 1026 C C . SER A 1 126 ? 10.054 0.004 53.843 1.00 65.69 126 SER A C 1
ATOM 1028 O O . SER A 1 126 ? 10.525 -0.463 54.881 1.00 65.69 126 SER A O 1
ATOM 1030 N N . GLU A 1 127 ? 8.777 0.388 53.756 1.00 58.03 127 GLU A N 1
ATOM 1031 C CA . GLU A 1 127 ? 7.806 0.302 54.856 1.00 58.03 127 GLU A CA 1
ATOM 1032 C C . GLU A 1 127 ? 7.189 -1.095 54.976 1.00 58.03 127 GLU A C 1
ATOM 1034 O O . GLU A 1 127 ? 7.199 -1.682 56.059 1.00 58.03 127 GLU A O 1
ATOM 1039 N N . SER A 1 128 ? 6.747 -1.685 53.860 1.00 53.50 128 SER A N 1
ATOM 1040 C CA . SER A 1 128 ? 6.260 -3.076 53.819 1.00 53.50 128 SER A CA 1
ATOM 1041 C C . SER A 1 128 ? 7.323 -4.102 54.252 1.00 53.50 128 SER A C 1
ATOM 1043 O O . SER A 1 128 ? 6.988 -5.151 54.799 1.00 53.50 128 SER A O 1
ATOM 1045 N N . SER A 1 129 ? 8.611 -3.765 54.119 1.00 52.22 129 SER A N 1
ATOM 1046 C CA . SER A 1 129 ? 9.730 -4.562 54.649 1.00 52.22 129 SER A CA 1
ATOM 1047 C C . SER A 1 129 ? 9.845 -4.564 56.185 1.00 52.22 129 SER A C 1
ATOM 1049 O O . SER A 1 129 ? 10.597 -5.372 56.725 1.00 52.22 129 SER A O 1
ATOM 1051 N N . LYS A 1 130 ? 9.145 -3.674 56.907 1.00 51.31 130 LYS A N 1
ATOM 1052 C CA . LYS A 1 130 ? 9.242 -3.535 58.378 1.00 51.31 130 LYS A CA 1
ATOM 1053 C C . LYS A 1 130 ? 8.077 -4.160 59.146 1.00 51.31 130 LYS A C 1
ATOM 1055 O O . LYS A 1 130 ? 8.209 -4.393 60.343 1.00 51.31 130 LYS A O 1
ATOM 1060 N N . THR A 1 131 ? 6.948 -4.433 58.492 1.00 46.81 131 THR A N 1
ATOM 1061 C CA . THR A 1 131 ? 5.729 -4.948 59.145 1.00 46.81 131 THR A CA 1
ATOM 1062 C C . THR A 1 131 ? 5.602 -6.476 59.113 1.00 46.81 131 THR A C 1
ATOM 1064 O O . THR A 1 131 ? 4.828 -7.038 59.882 1.00 46.81 131 THR A O 1
ATOM 1067 N N . SER A 1 132 ? 6.380 -7.171 58.275 1.00 37.38 132 SER A N 1
ATOM 1068 C CA . SER A 1 132 ? 6.302 -8.629 58.069 1.00 37.38 132 SER A CA 1
ATOM 1069 C C . SER A 1 132 ? 7.361 -9.414 58.866 1.00 37.38 132 SER A C 1
ATOM 1071 O O . SER A 1 132 ? 8.137 -10.192 58.316 1.00 37.38 132 SER A O 1
ATOM 1073 N N . ALA A 1 133 ? 7.428 -9.188 60.182 1.00 35.66 133 ALA A N 1
ATOM 1074 C CA . ALA A 1 133 ? 8.436 -9.796 61.060 1.00 35.66 133 ALA A CA 1
ATOM 1075 C C . ALA A 1 133 ? 7.831 -10.375 62.353 1.00 35.66 133 ALA A C 1
ATOM 1077 O O . ALA A 1 133 ? 8.264 -10.034 63.452 1.00 35.66 133 ALA A O 1
ATOM 1078 N N . ASN A 1 134 ? 6.821 -11.249 62.238 1.00 36.09 134 ASN A N 1
ATOM 1079 C CA . ASN A 1 134 ? 6.264 -11.950 63.399 1.00 36.09 134 ASN A CA 1
ATOM 1080 C C . ASN A 1 134 ? 5.825 -13.395 63.080 1.00 36.09 134 ASN A C 1
ATOM 1082 O O . ASN A 1 134 ? 5.094 -13.628 62.121 1.00 36.09 134 ASN A O 1
ATOM 1086 N N . SER A 1 135 ? 6.227 -14.322 63.957 1.00 31.25 135 SER A N 1
ATOM 1087 C CA . SER A 1 135 ? 5.893 -15.763 64.019 1.00 31.25 135 SER A CA 1
ATOM 1088 C C . SER A 1 135 ? 6.447 -16.716 62.921 1.00 31.25 135 SER A C 1
ATOM 1090 O O . SER A 1 135 ? 6.541 -16.328 61.759 1.00 31.25 135 SER A O 1
ATOM 1092 N N . PRO A 1 136 ? 6.826 -17.981 63.253 1.00 46.62 136 PRO A N 1
ATOM 1093 C CA . PRO A 1 136 ? 7.541 -18.878 62.328 1.00 46.62 136 PRO A CA 1
ATOM 1094 C C . PRO A 1 136 ? 6.883 -20.255 62.064 1.00 46.62 136 PRO A C 1
ATOM 1096 O O . PRO A 1 136 ? 6.063 -20.728 62.847 1.00 46.62 136 PRO A O 1
ATOM 1099 N N . SER A 1 137 ? 7.386 -20.962 61.036 1.00 30.08 137 SER A N 1
ATOM 1100 C CA . SER A 1 137 ? 7.814 -22.390 61.033 1.00 30.08 137 SER A CA 1
ATOM 1101 C C . SER A 1 137 ? 7.448 -23.183 59.760 1.00 30.08 137 SER A C 1
ATOM 1103 O O . SER A 1 137 ? 6.419 -22.943 59.151 1.00 30.08 137 SER A O 1
ATOM 1105 N N . ALA A 1 138 ? 8.325 -24.143 59.411 1.00 28.00 138 ALA A N 1
ATOM 1106 C CA . ALA A 1 138 ? 8.143 -25.328 58.544 1.00 28.00 138 ALA A CA 1
ATOM 1107 C C . ALA A 1 138 ? 7.519 -25.194 57.118 1.00 28.00 138 ALA A C 1
ATOM 1109 O O . ALA A 1 138 ? 6.448 -24.649 56.929 1.00 28.00 138 ALA A O 1
ATOM 1110 N N . SER A 1 139 ? 8.065 -25.810 56.056 1.00 32.00 139 SER A N 1
ATOM 1111 C CA . SER A 1 139 ? 9.369 -26.478 55.875 1.00 32.00 139 SER A CA 1
ATOM 1112 C C . SER A 1 139 ? 9.676 -26.738 54.383 1.00 32.00 139 SER A C 1
ATOM 1114 O O . SER A 1 139 ? 8.740 -26.956 53.632 1.00 32.00 139 SER A O 1
ATOM 1116 N N . LYS A 1 140 ? 10.976 -26.808 54.018 1.00 36.53 140 LYS A N 1
ATOM 1117 C CA . LYS A 1 140 ? 11.608 -27.540 52.876 1.00 36.53 140 LYS A CA 1
ATOM 1118 C C . LYS A 1 140 ? 10.952 -27.383 51.474 1.00 36.53 140 LYS A C 1
ATOM 1120 O O . LYS A 1 140 ? 9.818 -27.762 51.258 1.00 36.53 140 LYS A O 1
ATOM 1125 N N . GLN A 1 141 ? 11.690 -27.014 50.419 1.00 32.59 141 GLN A N 1
ATOM 1126 C CA . GLN A 1 141 ? 12.772 -27.853 49.875 1.00 32.59 141 GLN A CA 1
ATOM 1127 C C . GLN A 1 141 ? 13.710 -27.103 48.888 1.00 32.59 141 GLN A C 1
ATOM 1129 O O . GLN A 1 141 ? 13.246 -26.332 48.064 1.00 32.59 141 GLN A O 1
ATOM 1134 N N . LYS A 1 142 ? 15.025 -27.383 49.001 1.00 33.62 142 LYS A N 1
ATOM 1135 C CA . LYS A 1 142 ? 16.161 -27.300 48.031 1.00 33.62 142 LYS A CA 1
ATOM 1136 C C . LYS A 1 142 ? 15.919 -26.655 46.634 1.00 33.62 142 LYS A C 1
ATOM 1138 O O . LYS A 1 142 ? 14.985 -27.043 45.953 1.00 33.62 142 LYS A O 1
ATOM 1143 N N . ASN A 1 143 ? 16.815 -25.820 46.073 1.00 30.84 143 ASN A N 1
ATOM 1144 C CA . ASN A 1 143 ? 18.298 -25.873 46.096 1.00 30.84 143 ASN A CA 1
ATOM 1145 C C . ASN A 1 143 ? 19.014 -24.498 45.921 1.00 30.84 143 ASN A C 1
ATOM 1147 O O . ASN A 1 143 ? 18.552 -23.662 45.159 1.00 30.84 143 ASN A O 1
ATOM 1151 N N . ARG A 1 144 ? 20.192 -24.354 46.569 1.00 34.03 144 ARG A N 1
ATOM 1152 C CA . ARG A 1 144 ? 21.483 -23.740 46.114 1.00 34.03 144 ARG A CA 1
ATOM 1153 C C . ARG A 1 144 ? 21.444 -22.743 44.924 1.00 34.03 144 ARG A C 1
ATOM 1155 O O . ARG A 1 144 ? 21.068 -23.159 43.839 1.00 34.03 144 ARG A O 1
ATOM 1162 N N . SER A 1 145 ? 21.877 -21.469 44.966 1.00 29.72 145 SER A N 1
ATOM 1163 C CA . SER A 1 145 ? 22.895 -20.729 45.770 1.00 29.72 145 SER A CA 1
ATOM 1164 C C . SER A 1 145 ? 24.321 -21.320 45.701 1.00 29.72 145 SER A C 1
ATOM 1166 O O . SER A 1 145 ? 24.470 -22.526 45.859 1.00 29.72 145 SER A O 1
ATOM 1168 N N . PHE A 1 146 ? 25.441 -20.612 45.478 1.00 28.64 146 PHE A N 1
ATOM 1169 C CA . PHE A 1 146 ? 25.821 -19.250 45.013 1.00 28.64 146 PHE A CA 1
ATOM 1170 C C . PHE A 1 146 ? 26.945 -19.466 43.938 1.00 28.64 146 PHE A C 1
ATOM 1172 O O . PHE A 1 146 ? 27.411 -20.590 43.798 1.00 28.64 146 PHE A O 1
ATOM 1179 N N . GLY A 1 147 ? 27.480 -18.547 43.121 1.00 28.80 147 GLY A N 1
ATOM 1180 C CA . GLY A 1 147 ? 27.541 -17.083 43.143 1.00 28.80 147 GLY A CA 1
ATOM 1181 C C . GLY A 1 147 ? 28.886 -16.553 43.683 1.00 28.80 147 GLY A C 1
ATOM 1182 O O . GLY A 1 147 ? 29.010 -16.434 44.898 1.00 28.80 147 GLY A O 1
ATOM 1183 N N . LYS A 1 148 ? 29.858 -16.172 42.821 1.00 33.28 148 LYS A N 1
ATOM 1184 C CA . LYS A 1 148 ? 30.825 -15.074 43.104 1.00 33.28 148 LYS A CA 1
ATOM 1185 C C . LYS A 1 148 ? 31.741 -14.640 41.941 1.00 33.28 148 LYS A C 1
ATOM 1187 O O . LYS A 1 148 ? 32.405 -15.446 41.304 1.00 33.28 148 LYS A O 1
ATOM 1192 N N . ARG A 1 149 ? 31.835 -13.314 41.798 1.00 37.19 149 ARG A N 1
ATOM 1193 C CA . ARG A 1 149 ? 32.886 -12.508 41.147 1.00 37.19 149 ARG A CA 1
ATOM 1194 C C . ARG A 1 149 ? 34.178 -12.530 41.978 1.00 37.19 149 ARG A C 1
ATOM 1196 O O . ARG A 1 149 ? 34.087 -12.330 43.188 1.00 37.19 149 ARG A O 1
ATOM 1203 N N . VAL A 1 150 ? 35.349 -12.617 41.336 1.00 33.16 150 VAL A N 1
ATOM 1204 C CA . VAL A 1 150 ? 36.660 -12.214 41.897 1.00 33.16 150 VAL A CA 1
ATOM 1205 C C . VAL A 1 150 ? 37.525 -11.605 40.781 1.00 33.16 150 VAL A C 1
ATOM 1207 O O . VAL A 1 150 ? 37.540 -12.124 39.671 1.00 33.16 150 VAL A O 1
ATOM 1210 N N . GLN A 1 151 ? 38.232 -10.510 41.075 1.00 39.34 151 GLN A N 1
ATOM 1211 C CA . GLN A 1 151 ? 39.355 -9.991 40.278 1.00 39.34 151 GLN A CA 1
ATOM 1212 C C . GLN A 1 151 ? 40.659 -10.370 40.987 1.00 39.34 151 GLN A C 1
ATOM 1214 O O . GLN A 1 151 ? 40.684 -10.346 42.215 1.00 39.34 151 GLN A O 1
ATOM 1219 N N . ASN A 1 152 ? 41.728 -10.654 40.244 1.00 28.53 152 ASN A N 1
ATOM 1220 C CA . ASN A 1 152 ? 43.112 -10.548 40.716 1.00 28.53 152 ASN A CA 1
ATOM 1221 C C . ASN A 1 152 ? 44.072 -10.592 39.519 1.00 28.53 152 ASN A C 1
ATOM 1223 O O . ASN A 1 152 ? 43.761 -11.194 38.495 1.00 28.53 152 ASN A O 1
ATOM 1227 N N . GLY A 1 153 ? 45.252 -10.004 39.680 1.00 30.89 153 GLY A N 1
ATOM 1228 C CA . GLY A 1 153 ? 46.407 -10.203 38.805 1.00 30.89 153 GLY A CA 1
ATOM 1229 C C . GLY A 1 153 ? 47.689 -9.969 39.601 1.00 30.89 153 GLY A C 1
ATOM 1230 O O . GLY A 1 153 ? 47.634 -9.266 40.606 1.00 30.89 153 GLY A O 1
ATOM 1231 N N . VAL A 1 154 ? 48.814 -10.563 39.184 1.00 28.00 154 VAL A N 1
ATOM 1232 C CA . VAL A 1 154 ? 50.173 -10.202 39.636 1.00 28.00 154 VAL A CA 1
ATOM 1233 C C . VAL A 1 154 ? 51.238 -10.835 38.712 1.00 28.00 154 VAL A C 1
ATOM 1235 O O . VAL A 1 154 ? 51.157 -12.007 38.367 1.00 28.00 154 VAL A O 1
ATOM 1238 N N . THR A 1 155 ? 52.178 -9.986 38.291 1.00 30.08 155 THR A N 1
ATOM 1239 C CA . THR A 1 155 ? 53.522 -10.160 37.682 1.00 30.08 155 THR A CA 1
ATOM 1240 C C . THR A 1 155 ? 54.078 -11.527 37.206 1.00 30.08 155 THR A C 1
ATOM 1242 O O . THR A 1 155 ? 54.271 -12.440 38.001 1.00 30.08 155 THR A O 1
ATOM 1245 N N . SER A 1 156 ? 54.579 -11.507 35.959 1.00 30.05 156 SER A N 1
ATOM 1246 C CA . SER A 1 156 ? 55.944 -11.898 35.511 1.00 30.05 156 SER A CA 1
ATOM 1247 C C . SER A 1 156 ? 56.510 -13.318 35.715 1.00 30.05 156 SER A C 1
ATOM 1249 O O . SER A 1 156 ? 56.836 -13.692 36.838 1.00 30.05 156 SER A O 1
ATOM 1251 N N . LYS A 1 157 ? 56.931 -13.962 34.606 1.00 29.48 157 LYS A N 1
ATOM 1252 C CA . LYS A 1 157 ? 58.367 -14.010 34.218 1.00 29.48 157 LYS A CA 1
ATOM 1253 C C . LYS A 1 157 ? 58.626 -14.467 32.765 1.00 29.48 157 LYS A C 1
ATOM 1255 O O . LYS A 1 157 ? 57.683 -14.820 32.063 1.00 29.48 157 LYS A O 1
ATOM 1260 N N . GLU A 1 158 ? 59.888 -14.396 32.324 1.00 32.66 158 GLU A N 1
ATOM 1261 C CA . GLU A 1 158 ? 60.371 -14.850 31.007 1.00 32.66 158 GLU A CA 1
ATOM 1262 C C . GLU A 1 158 ? 60.493 -16.385 30.897 1.00 32.66 158 GLU A C 1
ATOM 1264 O O . GLU A 1 158 ? 60.748 -17.040 31.905 1.00 32.66 158 GLU A O 1
ATOM 1269 N N . ASP A 1 159 ? 60.389 -16.946 29.682 1.00 27.30 159 ASP A N 1
ATOM 1270 C CA . ASP A 1 159 ? 61.541 -17.568 28.990 1.00 27.30 159 ASP A CA 1
ATOM 1271 C C . ASP A 1 159 ? 61.218 -17.931 27.517 1.00 27.30 159 ASP A C 1
ATOM 1273 O O . ASP A 1 159 ? 60.062 -17.883 27.092 1.00 27.30 159 ASP A O 1
ATOM 1277 N N . ALA A 1 160 ? 62.242 -18.225 26.705 1.00 27.81 160 ALA A N 1
ATOM 1278 C CA . ALA A 1 160 ? 62.148 -18.314 25.236 1.00 27.81 160 ALA A CA 1
ATOM 1279 C C . ALA A 1 160 ? 62.186 -19.747 24.658 1.00 27.81 160 ALA A C 1
ATOM 1281 O O . ALA A 1 160 ? 62.791 -20.640 25.249 1.00 27.81 160 ALA A O 1
ATOM 1282 N N . SER A 1 161 ? 61.647 -19.951 23.439 1.00 33.25 161 SER A N 1
ATOM 1283 C CA . SER A 1 161 ? 62.069 -21.028 22.510 1.00 33.25 161 SER A CA 1
ATOM 1284 C C . SER A 1 161 ? 61.479 -20.942 21.088 1.00 33.25 161 SER A C 1
ATOM 1286 O O . SER A 1 161 ? 60.265 -20.919 20.928 1.00 33.25 161 SER A O 1
ATOM 1288 N N . GLY A 1 162 ? 62.344 -21.093 20.072 1.00 27.73 162 GLY A N 1
ATOM 1289 C CA . GLY A 1 162 ? 62.124 -22.104 19.018 1.00 27.73 162 GLY A CA 1
ATOM 1290 C C . GLY A 1 162 ? 61.704 -21.680 17.596 1.00 27.73 162 GLY A C 1
ATOM 1291 O O . GLY A 1 162 ? 60.518 -21.595 17.315 1.00 27.73 162 GLY A O 1
ATOM 1292 N N . ASN A 1 163 ? 62.686 -21.677 16.680 1.00 31.81 163 ASN A N 1
ATOM 1293 C CA . ASN A 1 163 ? 62.589 -21.878 15.213 1.00 31.81 163 ASN A CA 1
ATOM 1294 C C . ASN A 1 163 ? 61.874 -20.809 14.339 1.00 31.81 163 ASN A C 1
ATOM 1296 O O . ASN A 1 163 ? 60.848 -20.261 14.710 1.00 31.81 163 ASN A O 1
ATOM 1300 N N . GLY A 1 164 ? 62.336 -20.529 13.109 1.00 30.02 164 GLY A N 1
ATOM 1301 C CA . GLY A 1 164 ? 63.575 -20.977 12.441 1.00 30.02 164 GLY A CA 1
ATOM 1302 C C . GLY A 1 164 ? 63.568 -20.770 10.911 1.00 30.02 164 GLY A C 1
ATOM 1303 O O . GLY A 1 164 ? 62.499 -20.625 10.334 1.00 30.02 164 GLY A O 1
ATOM 1304 N N . VAL A 1 165 ? 64.754 -20.837 10.275 1.00 28.16 165 VAL A N 1
ATOM 1305 C CA . VAL A 1 165 ? 65.017 -20.716 8.809 1.00 28.16 165 VAL A CA 1
ATOM 1306 C C . VAL A 1 165 ? 64.695 -19.318 8.232 1.00 28.16 165 VAL A C 1
ATOM 1308 O O . VAL A 1 165 ? 63.536 -18.958 8.105 1.00 28.16 165 VAL A O 1
ATOM 1311 N N . ALA A 1 166 ? 65.616 -18.400 7.907 1.00 31.20 166 ALA A N 1
ATOM 1312 C CA . ALA A 1 166 ? 67.042 -18.404 7.532 1.00 31.20 166 ALA A CA 1
ATOM 1313 C C . ALA A 1 166 ? 67.369 -18.719 6.056 1.00 31.20 166 ALA A C 1
ATOM 1315 O O . ALA A 1 166 ? 67.244 -19.854 5.614 1.00 31.20 166 ALA A O 1
ATOM 1316 N N . HIS A 1 167 ? 67.934 -17.727 5.355 1.00 31.94 167 HIS A N 1
ATOM 1317 C CA . HIS A 1 167 ? 69.016 -17.917 4.383 1.00 31.94 167 HIS A CA 1
ATOM 1318 C C . HIS A 1 167 ? 69.864 -16.638 4.285 1.00 31.94 167 HIS A C 1
ATOM 1320 O O . HIS A 1 167 ? 69.336 -15.530 4.320 1.00 31.94 167 HIS A O 1
ATOM 1326 N N . SER A 1 168 ? 71.183 -16.794 4.179 1.00 29.67 168 SER A N 1
ATOM 1327 C CA . SER A 1 168 ? 72.159 -15.708 4.040 1.00 29.67 168 SER A CA 1
ATOM 1328 C C . SER A 1 168 ? 73.077 -15.963 2.844 1.00 29.67 168 SER A C 1
ATOM 1330 O O . SER A 1 168 ? 73.302 -17.114 2.472 1.00 29.67 168 SER A O 1
ATOM 1332 N N . LEU A 1 169 ? 73.643 -14.897 2.268 1.00 32.16 169 LEU A N 1
ATOM 1333 C CA . LEU A 1 169 ? 74.812 -14.969 1.385 1.00 32.16 169 LEU A CA 1
ATOM 1334 C C . LEU A 1 169 ? 75.764 -13.787 1.627 1.00 32.16 169 LEU A C 1
ATOM 1336 O O . LEU A 1 169 ? 75.428 -12.814 2.300 1.00 32.16 169 LEU A O 1
ATOM 1340 N N . GLN A 1 170 ? 77.001 -13.933 1.149 1.00 28.02 170 GLN A N 1
ATOM 1341 C CA . GLN A 1 170 ? 78.170 -13.183 1.610 1.00 28.02 170 GLN A CA 1
ATOM 1342 C C . GLN A 1 170 ? 78.721 -12.163 0.604 1.00 28.02 170 GLN A C 1
ATOM 1344 O O . GLN A 1 170 ? 78.873 -12.453 -0.575 1.00 28.02 170 GLN A O 1
ATOM 1349 N N . ARG A 1 171 ? 79.183 -11.031 1.155 1.00 28.44 171 ARG A N 1
ATOM 1350 C CA . ARG A 1 171 ? 80.522 -10.430 0.955 1.00 28.44 171 ARG A CA 1
ATOM 1351 C C . ARG A 1 171 ? 81.372 -10.973 -0.218 1.00 28.44 171 ARG A C 1
ATOM 1353 O O . ARG A 1 171 ? 81.918 -12.069 -0.103 1.00 28.44 171 ARG A O 1
ATOM 1360 N N . SER A 1 172 ? 81.782 -10.066 -1.110 1.00 25.56 172 SER A N 1
ATOM 1361 C CA . SER A 1 172 ? 83.180 -9.970 -1.586 1.00 25.56 172 SER A CA 1
ATOM 1362 C C . SER A 1 172 ? 83.523 -8.562 -2.092 1.00 25.56 172 SER A C 1
ATOM 1364 O O . SER A 1 172 ? 82.686 -7.907 -2.702 1.00 25.56 172 SER A O 1
ATOM 1366 N N . MET A 1 173 ? 84.759 -8.103 -1.862 1.00 33.16 173 MET A N 1
ATOM 1367 C CA . MET A 1 173 ? 85.302 -6.897 -2.508 1.00 33.16 173 MET A CA 1
ATOM 1368 C C . MET A 1 173 ? 85.648 -7.153 -3.980 1.00 33.16 173 MET A C 1
ATOM 1370 O O . MET A 1 173 ? 85.970 -8.278 -4.359 1.00 33.16 173 MET A O 1
ATOM 1374 N N . SER A 1 174 ? 85.749 -6.080 -4.765 1.00 30.25 174 SER A N 1
ATOM 1375 C CA . SER A 1 174 ? 86.709 -5.981 -5.871 1.00 30.25 174 SER A CA 1
ATOM 1376 C C . SER A 1 174 ? 87.116 -4.521 -6.075 1.00 30.25 174 SER A C 1
ATOM 1378 O O . SER A 1 174 ? 86.261 -3.649 -6.183 1.00 30.25 174 SER A O 1
ATOM 1380 N N . GLN A 1 175 ? 88.422 -4.251 -6.106 1.00 35.59 175 GLN A N 1
ATOM 1381 C CA . GLN A 1 175 ? 88.962 -2.979 -6.591 1.00 35.59 175 GLN A CA 1
ATOM 1382 C C . GLN A 1 175 ? 89.214 -3.084 -8.095 1.00 35.59 175 GLN A C 1
ATOM 1384 O O . GLN A 1 175 ? 89.703 -4.114 -8.557 1.00 35.59 175 GLN A O 1
ATOM 1389 N N . ASN A 1 176 ? 89.036 -1.986 -8.829 1.00 32.19 176 ASN A N 1
ATOM 1390 C CA . ASN A 1 176 ? 89.938 -1.677 -9.937 1.00 32.19 176 ASN A CA 1
ATOM 1391 C C . ASN A 1 176 ? 90.049 -0.162 -10.165 1.00 32.19 176 ASN A C 1
ATOM 1393 O O . ASN A 1 176 ? 89.333 0.617 -9.538 1.00 32.19 176 ASN A O 1
ATOM 1397 N N . LYS A 1 177 ? 91.034 0.259 -10.964 1.00 39.38 177 LYS A N 1
ATOM 1398 C CA . LYS A 1 177 ? 91.532 1.647 -11.027 1.00 39.38 177 LYS A CA 1
ATOM 1399 C C . LYS A 1 177 ? 91.302 2.326 -12.387 1.00 39.38 177 LYS A C 1
ATOM 1401 O O . LYS A 1 177 ? 91.110 1.663 -13.397 1.00 39.38 177 LYS A O 1
ATOM 1406 N N . THR A 1 178 ? 91.507 3.652 -12.377 1.00 33.84 178 THR A N 1
ATOM 1407 C CA . THR A 1 178 ? 91.812 4.559 -13.513 1.00 33.84 178 THR A CA 1
ATOM 1408 C C . THR A 1 178 ? 90.744 4.757 -14.599 1.00 33.84 178 THR A C 1
ATOM 1410 O O . THR A 1 178 ? 90.565 3.897 -15.450 1.00 33.84 178 THR A O 1
ATOM 1413 N N . GLY A 1 179 ? 90.155 5.966 -14.669 1.00 32.38 179 GLY A N 1
ATOM 1414 C CA . GLY A 1 179 ? 89.232 6.327 -15.759 1.00 32.38 179 GLY A CA 1
ATOM 1415 C C . GLY A 1 179 ? 88.641 7.751 -15.764 1.00 32.38 179 GLY A C 1
ATOM 1416 O O . GLY A 1 179 ? 87.432 7.878 -15.754 1.00 32.38 179 GLY A O 1
ATOM 1417 N N . ARG A 1 180 ? 89.474 8.805 -15.818 1.00 33.66 180 ARG A N 1
ATOM 1418 C CA . ARG A 1 180 ? 89.156 10.175 -16.321 1.00 33.66 180 ARG A CA 1
ATOM 1419 C C . ARG A 1 180 ? 87.754 10.795 -16.039 1.00 33.66 180 ARG A C 1
ATOM 1421 O O . ARG A 1 180 ? 86.832 10.599 -16.814 1.00 33.66 180 ARG A O 1
ATOM 1428 N N . SER A 1 181 ? 87.733 11.767 -15.118 1.00 43.88 181 SER A N 1
ATOM 1429 C CA . SER A 1 181 ? 87.003 13.061 -15.197 1.00 43.88 181 SER A CA 1
ATOM 1430 C C . SER A 1 181 ? 85.482 13.111 -15.475 1.00 43.88 181 SER A C 1
ATOM 1432 O O . SER A 1 181 ? 85.034 12.824 -16.581 1.00 43.88 181 SER A O 1
ATOM 1434 N N . SER A 1 182 ? 84.766 13.764 -14.546 1.00 44.56 182 SER A N 1
ATOM 1435 C CA . SER A 1 182 ? 83.498 14.496 -14.767 1.00 44.56 182 SER A CA 1
ATOM 1436 C C . SER A 1 182 ? 82.167 13.721 -14.750 1.00 44.56 182 SER A C 1
ATOM 1438 O O . SER A 1 182 ? 81.194 14.208 -15.319 1.00 44.56 182 SER A O 1
ATOM 1440 N N . THR A 1 183 ? 82.076 12.579 -14.056 1.00 48.62 183 THR A N 1
ATOM 1441 C CA . THR A 1 183 ? 80.812 11.813 -13.890 1.00 48.62 183 THR A CA 1
ATOM 1442 C C . THR A 1 183 ? 80.388 11.527 -12.439 1.00 48.62 183 THR A C 1
ATOM 1444 O O . THR A 1 183 ? 79.303 10.999 -12.225 1.00 48.62 183 THR A O 1
ATOM 1447 N N . GLU A 1 184 ? 81.176 11.902 -11.423 1.00 51.09 184 GLU A N 1
ATOM 1448 C CA . GLU A 1 184 ? 80.844 11.609 -10.010 1.00 51.09 184 GLU A CA 1
ATOM 1449 C C . GLU A 1 184 ? 79.572 12.323 -9.511 1.00 51.09 184 GLU A C 1
ATOM 1451 O O . GLU A 1 184 ? 78.908 11.825 -8.605 1.00 51.09 184 GLU A O 1
ATOM 1456 N N . GLY A 1 185 ? 79.208 13.467 -10.106 1.00 57.81 185 GLY A N 1
ATOM 1457 C CA . GLY A 1 185 ? 77.934 14.138 -9.826 1.00 57.81 185 GLY A CA 1
ATOM 1458 C C . GLY A 1 185 ? 76.745 13.303 -10.302 1.00 57.81 185 GLY A C 1
ATOM 1459 O O . GLY A 1 185 ? 75.892 12.935 -9.500 1.00 57.81 185 GLY A O 1
ATOM 1460 N N . SER A 1 186 ? 76.746 12.914 -11.579 1.00 57.72 186 SER A N 1
ATOM 1461 C CA . SER A 1 186 ? 75.648 12.167 -12.195 1.00 57.72 186 SER A CA 1
ATOM 1462 C C . SER A 1 186 ? 75.504 10.737 -11.666 1.00 57.72 186 SER A C 1
ATOM 1464 O O . SER A 1 186 ? 74.381 10.266 -11.522 1.00 57.72 186 SER A O 1
ATOM 1466 N N . GLU A 1 187 ? 76.594 10.037 -11.325 1.00 61.28 187 GLU A N 1
ATOM 1467 C CA . GLU A 1 187 ? 76.486 8.725 -10.661 1.00 61.28 187 GLU A CA 1
ATOM 1468 C C . GLU A 1 187 ? 75.890 8.841 -9.254 1.00 61.28 187 GLU A C 1
ATOM 1470 O O . GLU A 1 187 ? 75.098 7.985 -8.852 1.00 61.28 187 GLU A O 1
ATOM 1475 N N . LYS A 1 188 ? 76.213 9.911 -8.515 1.00 72.44 188 LYS A N 1
ATOM 1476 C CA . LYS A 1 188 ? 75.616 10.153 -7.202 1.00 72.44 188 LYS A CA 1
ATOM 1477 C C . LYS A 1 188 ? 74.143 10.546 -7.315 1.00 72.44 188 LYS A C 1
ATOM 1479 O O . LYS A 1 188 ? 73.326 9.952 -6.625 1.00 72.44 188 LYS A O 1
ATOM 1484 N N . GLU A 1 189 ? 73.799 11.468 -8.210 1.00 70.50 189 GLU A N 1
ATOM 1485 C CA . GLU A 1 189 ? 72.414 11.873 -8.490 1.00 70.50 189 GLU A CA 1
ATOM 1486 C C . GLU A 1 189 ? 71.550 10.677 -8.924 1.00 70.50 189 GLU A C 1
ATOM 1488 O O . GLU A 1 189 ? 70.424 10.537 -8.458 1.00 70.50 189 GLU A O 1
ATOM 1493 N N . LEU A 1 190 ? 72.085 9.759 -9.740 1.00 71.94 190 LEU A N 1
ATOM 1494 C CA . LEU A 1 190 ? 71.406 8.506 -10.090 1.00 71.94 190 LEU A CA 1
ATOM 1495 C C . LEU A 1 190 ? 71.216 7.576 -8.883 1.00 71.94 190 LEU A C 1
ATOM 1497 O O . LEU A 1 190 ? 70.176 6.927 -8.781 1.00 71.94 190 LEU A O 1
ATOM 1501 N N . SER A 1 191 ? 72.187 7.508 -7.969 1.00 76.19 191 SER A N 1
ATOM 1502 C CA . SER A 1 191 ? 72.076 6.729 -6.728 1.00 76.19 191 SER A CA 1
ATOM 1503 C C . SER A 1 191 ? 71.026 7.320 -5.780 1.00 76.19 191 SER A C 1
ATOM 1505 O O . SER A 1 191 ? 70.157 6.595 -5.298 1.00 76.19 191 SER A O 1
ATOM 1507 N N . ASP A 1 192 ? 71.057 8.639 -5.578 1.00 77.81 192 ASP A N 1
ATOM 1508 C CA . ASP A 1 192 ? 70.119 9.376 -4.729 1.00 77.81 192 ASP A CA 1
ATOM 1509 C C . ASP A 1 192 ? 68.682 9.275 -5.302 1.00 77.81 192 ASP A C 1
ATOM 1511 O O . ASP A 1 192 ? 67.743 8.989 -4.557 1.00 77.81 192 ASP A O 1
ATOM 1515 N N . LEU A 1 193 ? 68.509 9.366 -6.631 1.00 80.00 193 LEU A N 1
ATOM 1516 C CA . LEU A 1 193 ? 67.233 9.149 -7.338 1.00 80.00 193 LEU A CA 1
ATOM 1517 C C . LEU A 1 193 ? 66.736 7.693 -7.238 1.00 80.00 193 LEU A C 1
ATOM 1519 O O . LEU A 1 193 ? 65.534 7.445 -7.122 1.00 80.00 193 LEU A O 1
ATOM 1523 N N . LEU A 1 194 ? 67.637 6.706 -7.286 1.00 79.44 194 LEU A N 1
ATOM 1524 C CA . LEU A 1 194 ? 67.282 5.296 -7.088 1.00 79.44 194 LEU A CA 1
ATOM 1525 C C . LEU A 1 194 ? 66.884 5.012 -5.636 1.00 79.44 194 LEU A C 1
ATOM 1527 O O . LEU A 1 194 ? 65.962 4.221 -5.413 1.00 79.44 194 LEU A O 1
ATOM 1531 N N . GLU A 1 195 ? 67.513 5.661 -4.654 1.00 82.44 195 GLU A N 1
ATOM 1532 C CA . GLU A 1 195 ? 67.094 5.555 -3.256 1.00 82.44 195 GLU A CA 1
ATOM 1533 C C . GLU A 1 195 ? 65.754 6.269 -3.021 1.00 82.44 195 GLU A C 1
ATOM 1535 O O . GLU A 1 195 ? 64.869 5.692 -2.393 1.00 82.44 195 GLU A O 1
ATOM 1540 N N . GLU A 1 196 ? 65.537 7.459 -3.588 1.00 81.00 196 GLU A N 1
ATOM 1541 C CA . GLU A 1 196 ? 64.247 8.159 -3.549 1.00 81.00 196 GLU A CA 1
ATOM 1542 C C . GLU A 1 196 ? 63.128 7.324 -4.187 1.00 81.00 196 GLU A C 1
ATOM 1544 O O . GLU A 1 196 ? 62.082 7.112 -3.570 1.00 81.00 196 GLU A O 1
ATOM 1549 N N . LYS A 1 197 ? 63.366 6.746 -5.370 1.00 83.25 197 LYS A N 1
ATOM 1550 C CA . LYS A 1 197 ? 62.420 5.831 -6.023 1.00 83.25 197 LYS A CA 1
ATOM 1551 C C . LYS A 1 197 ? 62.156 4.577 -5.186 1.00 83.25 197 LYS A C 1
ATOM 1553 O O . LYS A 1 197 ? 61.022 4.103 -5.145 1.00 83.25 197 LYS A O 1
ATOM 1558 N N . SER A 1 198 ? 63.166 4.058 -4.487 1.00 84.31 198 SER A N 1
ATOM 1559 C CA . SER A 1 198 ? 63.014 2.913 -3.576 1.00 84.31 198 SER A CA 1
ATOM 1560 C C . SER A 1 198 ? 62.218 3.278 -2.318 1.00 84.31 198 SER A C 1
ATOM 1562 O O . SER A 1 198 ? 61.365 2.503 -1.891 1.00 84.31 198 SER A O 1
ATOM 1564 N N . ARG A 1 199 ? 62.430 4.475 -1.756 1.00 85.94 199 ARG A N 1
ATOM 1565 C CA . ARG A 1 199 ? 61.657 5.023 -0.630 1.00 85.94 199 ARG A CA 1
ATOM 1566 C C . ARG A 1 199 ? 60.199 5.278 -1.030 1.00 85.94 199 ARG A C 1
ATOM 1568 O O . ARG A 1 199 ? 59.308 4.888 -0.287 1.00 85.94 199 ARG A O 1
ATOM 1575 N N . SER A 1 200 ? 59.958 5.846 -2.213 1.00 85.25 200 SER A N 1
ATOM 1576 C CA . SER A 1 200 ? 58.622 6.066 -2.794 1.00 85.25 200 SER A CA 1
ATOM 1577 C C . SER A 1 200 ? 57.879 4.748 -3.064 1.00 85.25 200 SER A C 1
ATOM 1579 O O . SER A 1 200 ? 56.707 4.591 -2.723 1.00 85.25 200 SER A O 1
ATOM 1581 N N . LEU A 1 201 ? 58.577 3.734 -3.585 1.00 87.69 201 LEU A N 1
ATOM 1582 C CA . LEU A 1 201 ? 58.009 2.397 -3.755 1.00 87.69 201 LEU A CA 1
ATOM 1583 C C . LEU A 1 201 ? 57.700 1.734 -2.399 1.00 87.69 201 LEU A C 1
ATOM 1585 O O . LEU A 1 201 ? 56.669 1.078 -2.267 1.00 87.69 201 LEU A O 1
ATOM 1589 N N . ALA A 1 202 ? 58.531 1.950 -1.375 1.00 88.50 202 ALA A N 1
ATOM 1590 C CA . ALA A 1 202 ? 58.286 1.457 -0.019 1.00 88.50 202 ALA A CA 1
ATOM 1591 C C . ALA A 1 202 ? 57.117 2.174 0.689 1.00 88.50 202 ALA A C 1
ATOM 1593 O O . ALA A 1 202 ? 56.337 1.515 1.379 1.00 88.50 202 ALA A O 1
ATOM 1594 N N . THR A 1 203 ? 56.933 3.489 0.505 1.00 88.25 203 THR A N 1
ATOM 1595 C CA . THR A 1 203 ? 55.751 4.196 1.034 1.00 88.25 203 THR A CA 1
ATOM 1596 C C . THR A 1 203 ? 54.478 3.754 0.319 1.00 88.25 203 THR A C 1
ATOM 1598 O O . THR A 1 203 ? 53.489 3.469 0.991 1.00 88.25 203 THR A O 1
ATOM 1601 N N . MET A 1 204 ? 54.513 3.576 -1.006 1.00 88.75 204 MET A N 1
ATOM 1602 C CA . MET A 1 204 ? 53.403 3.008 -1.780 1.00 88.75 204 MET A CA 1
ATOM 1603 C C . MET A 1 204 ? 53.050 1.581 -1.322 1.00 88.75 204 MET A C 1
ATOM 1605 O O . MET A 1 204 ? 51.879 1.273 -1.104 1.00 88.75 204 MET A O 1
ATOM 1609 N N . GLN A 1 205 ? 54.046 0.716 -1.095 1.00 90.31 205 GLN A N 1
ATOM 1610 C CA . GLN A 1 205 ? 53.828 -0.616 -0.517 1.00 90.31 205 GLN A CA 1
ATOM 1611 C C . GLN A 1 205 ? 53.209 -0.544 0.886 1.00 90.31 205 GLN A C 1
ATOM 1613 O O . GLN A 1 205 ? 52.263 -1.279 1.163 1.00 90.31 205 GLN A O 1
ATOM 1618 N N . SER A 1 206 ? 53.678 0.367 1.745 1.00 90.50 206 SER A N 1
ATOM 1619 C CA . SER A 1 206 ? 53.104 0.562 3.082 1.00 90.50 206 SER A CA 1
ATOM 1620 C C . SER A 1 206 ? 51.658 1.070 3.029 1.00 90.50 206 SER A C 1
ATOM 1622 O O . SER A 1 206 ? 50.826 0.601 3.802 1.00 90.50 206 SER A O 1
ATOM 1624 N N . MET A 1 207 ? 51.321 1.965 2.094 1.00 92.81 207 MET A N 1
ATOM 1625 C CA . MET A 1 207 ? 49.942 2.415 1.869 1.00 92.81 207 MET A CA 1
ATOM 1626 C C . MET A 1 207 ? 49.038 1.262 1.416 1.00 92.81 207 MET A C 1
ATOM 1628 O O . MET A 1 207 ? 47.961 1.079 1.982 1.00 92.81 207 MET A O 1
ATOM 1632 N N . HIS A 1 208 ? 49.483 0.436 0.464 1.00 91.81 208 HIS A N 1
ATOM 1633 C CA . HIS A 1 208 ? 48.731 -0.747 0.037 1.00 91.81 208 HIS A CA 1
ATOM 1634 C C . HIS A 1 208 ? 48.566 -1.772 1.176 1.00 91.81 208 HIS A C 1
ATOM 1636 O O . HIS A 1 208 ? 47.489 -2.345 1.336 1.00 91.81 208 HIS A O 1
ATOM 1642 N N . GLU A 1 209 ? 49.585 -1.982 2.014 1.00 95.00 209 GLU A N 1
ATOM 1643 C CA . GLU A 1 209 ? 49.484 -2.861 3.187 1.00 95.00 209 GLU A CA 1
ATOM 1644 C C . GLU A 1 209 ? 48.498 -2.313 4.237 1.00 95.00 209 GLU A C 1
ATOM 1646 O O . GLU A 1 209 ? 47.690 -3.071 4.780 1.00 95.00 209 GLU A O 1
ATOM 1651 N N . GLN A 1 210 ? 48.489 -0.996 4.469 1.00 95.06 210 GLN A N 1
ATOM 1652 C CA . GLN A 1 210 ? 47.515 -0.327 5.339 1.00 95.06 210 GLN A CA 1
ATOM 1653 C C . GLN A 1 210 ? 46.081 -0.452 4.800 1.00 95.06 210 GLN A C 1
ATOM 1655 O O . GLN A 1 210 ? 45.182 -0.812 5.561 1.00 95.06 210 GLN A O 1
ATOM 1660 N N . GLN A 1 211 ? 45.863 -0.257 3.494 1.00 95.25 211 GLN A N 1
ATOM 1661 C CA . GLN A 1 211 ? 44.562 -0.470 2.843 1.00 95.25 211 GLN A CA 1
ATOM 1662 C C . GLN A 1 211 ? 44.099 -1.932 2.957 1.00 95.25 211 GLN A C 1
ATOM 1664 O O . GLN A 1 211 ? 42.965 -2.197 3.357 1.00 95.25 211 GLN A O 1
ATOM 1669 N N . ILE A 1 212 ? 44.983 -2.902 2.691 1.00 94.69 212 ILE A N 1
ATOM 1670 C CA . ILE A 1 212 ? 44.689 -4.337 2.858 1.00 94.69 212 ILE A CA 1
ATOM 1671 C C . ILE A 1 212 ? 44.338 -4.661 4.316 1.00 94.69 212 ILE A C 1
ATOM 1673 O O . ILE A 1 212 ? 43.455 -5.485 4.566 1.00 94.69 212 ILE A O 1
ATOM 1677 N N . LYS A 1 213 ? 44.999 -4.024 5.289 1.00 96.56 213 LYS A N 1
ATOM 1678 C CA . LYS A 1 213 ? 44.677 -4.180 6.711 1.00 96.56 213 LYS A CA 1
ATOM 1679 C C . LYS A 1 213 ? 43.303 -3.590 7.048 1.00 96.56 213 LYS A C 1
ATOM 1681 O O . LYS A 1 213 ? 42.511 -4.281 7.685 1.00 96.56 213 LYS A O 1
ATOM 1686 N N . GLN A 1 214 ? 42.991 -2.378 6.587 1.00 96.00 214 GLN A N 1
ATOM 1687 C CA . GLN A 1 214 ? 41.683 -1.750 6.798 1.00 96.00 214 GLN A CA 1
ATOM 1688 C C . GLN A 1 214 ? 40.547 -2.612 6.225 1.00 96.00 214 GLN A C 1
ATOM 1690 O O . GLN A 1 214 ? 39.607 -2.937 6.948 1.00 96.00 214 GLN A O 1
ATOM 1695 N N . LEU A 1 215 ? 40.677 -3.075 4.977 1.00 95.56 215 LEU A N 1
ATOM 1696 C CA . LEU A 1 215 ? 39.683 -3.936 4.325 1.00 95.56 215 LEU A CA 1
ATOM 1697 C C . LEU A 1 215 ? 39.488 -5.281 5.051 1.00 95.56 215 LEU A C 1
ATOM 1699 O O . LEU A 1 215 ? 38.384 -5.824 5.063 1.00 95.56 215 LEU A O 1
ATOM 1703 N N . ARG A 1 216 ? 40.531 -5.823 5.699 1.00 95.44 216 ARG A N 1
ATOM 1704 C CA . ARG A 1 216 ? 40.406 -7.008 6.572 1.00 95.44 216 ARG A CA 1
ATOM 1705 C C . ARG A 1 216 ? 39.644 -6.693 7.856 1.00 95.44 216 ARG A C 1
ATOM 1707 O O . ARG A 1 216 ? 38.755 -7.453 8.226 1.00 95.44 216 ARG A O 1
ATOM 1714 N N . GLU A 1 217 ? 39.956 -5.578 8.514 1.00 95.50 217 GLU A N 1
ATOM 1715 C CA . GLU A 1 217 ? 39.236 -5.143 9.716 1.00 95.50 217 GLU A CA 1
ATOM 1716 C C . GLU A 1 217 ? 37.762 -4.820 9.423 1.00 95.50 217 GLU A C 1
ATOM 1718 O O . GLU A 1 217 ? 36.907 -5.055 10.272 1.00 95.50 217 GLU A O 1
ATOM 1723 N N . GLU A 1 218 ? 37.441 -4.299 8.239 1.00 95.00 218 GLU A N 1
ATOM 1724 C CA . GLU A 1 218 ? 36.066 -4.090 7.771 1.00 95.00 218 GLU A CA 1
ATOM 1725 C C . GLU A 1 218 ? 35.354 -5.415 7.471 1.00 95.00 218 GLU A C 1
ATOM 1727 O O . GLU A 1 218 ? 34.266 -5.646 7.998 1.00 95.00 218 GLU A O 1
ATOM 1732 N N . LEU A 1 219 ? 35.997 -6.339 6.752 1.00 95.50 219 LEU A N 1
ATOM 1733 C CA . LEU A 1 219 ? 35.454 -7.676 6.488 1.00 95.50 219 LEU A CA 1
ATOM 1734 C C . LEU A 1 219 ? 35.169 -8.467 7.779 1.00 95.50 219 LEU A C 1
ATOM 1736 O O . LEU A 1 219 ? 34.163 -9.172 7.866 1.00 95.50 219 LEU A O 1
ATOM 1740 N N . ASP A 1 220 ? 36.023 -8.357 8.799 1.00 96.31 220 ASP A N 1
ATOM 1741 C CA . ASP A 1 220 ? 35.801 -9.023 10.087 1.00 96.31 220 ASP A CA 1
ATOM 1742 C C . ASP A 1 220 ? 34.725 -8.321 10.943 1.00 96.31 220 ASP A C 1
ATOM 1744 O O . ASP A 1 220 ? 33.983 -9.003 11.659 1.00 96.31 220 ASP A O 1
ATOM 1748 N N . LYS A 1 221 ? 34.529 -6.999 10.797 1.00 96.38 221 LYS A N 1
ATOM 1749 C CA . LYS A 1 221 ? 33.344 -6.294 11.334 1.00 96.38 221 LYS A CA 1
ATOM 1750 C C . LYS A 1 221 ? 32.058 -6.779 10.649 1.00 96.38 221 LYS A C 1
ATOM 1752 O O . LYS A 1 221 ? 31.101 -7.102 11.350 1.00 96.38 221 LYS A O 1
ATOM 1757 N N . GLU A 1 222 ? 32.036 -6.906 9.318 1.00 93.62 222 GLU A N 1
ATOM 1758 C CA . GLU A 1 222 ? 30.889 -7.456 8.572 1.00 93.62 222 GLU A CA 1
ATOM 1759 C C . GLU A 1 222 ? 30.574 -8.905 8.968 1.00 93.62 222 GLU A C 1
ATOM 1761 O O . GLU A 1 222 ? 29.414 -9.272 9.158 1.00 93.62 222 GLU A O 1
ATOM 1766 N N . ARG A 1 223 ? 31.596 -9.748 9.158 1.00 95.44 223 ARG A N 1
ATOM 1767 C CA . ARG A 1 223 ? 31.414 -11.124 9.651 1.00 95.44 223 ARG A CA 1
ATOM 1768 C C . ARG A 1 223 ? 30.793 -11.150 11.048 1.00 95.44 223 ARG A C 1
ATOM 1770 O O . ARG A 1 223 ? 29.914 -11.975 11.302 1.00 95.44 223 ARG A O 1
ATOM 1777 N N . ALA A 1 224 ? 31.205 -10.246 11.938 1.00 96.38 224 ALA A N 1
ATOM 1778 C CA . ALA A 1 224 ? 30.644 -10.136 13.282 1.00 96.38 224 ALA A CA 1
ATOM 1779 C C . ALA A 1 224 ? 29.180 -9.649 13.280 1.00 96.38 224 ALA A C 1
ATOM 1781 O O . ALA A 1 224 ? 28.359 -10.192 14.025 1.00 96.38 224 ALA A O 1
ATOM 1782 N N . THR A 1 225 ? 28.816 -8.681 12.429 1.00 96.75 225 THR A N 1
ATOM 1783 C CA . THR A 1 225 ? 27.414 -8.234 12.293 1.00 96.75 225 THR A CA 1
ATOM 1784 C C . THR A 1 225 ? 26.540 -9.289 11.615 1.00 96.75 225 THR A C 1
ATOM 1786 O O . THR A 1 225 ? 25.414 -9.523 12.049 1.00 96.75 225 THR A O 1
ATOM 1789 N N . LEU A 1 226 ? 27.057 -10.009 10.617 1.00 95.50 226 LEU A N 1
ATOM 1790 C CA . LEU A 1 226 ? 26.350 -11.122 9.983 1.00 95.50 226 LEU A CA 1
ATOM 1791 C C . LEU A 1 226 ? 26.097 -12.268 10.977 1.00 95.50 226 LEU A C 1
ATOM 1793 O O . LEU A 1 226 ? 24.993 -12.814 11.010 1.00 95.50 226 LEU A O 1
ATOM 1797 N N . ALA A 1 227 ? 27.067 -12.593 11.836 1.00 96.19 227 ALA A N 1
ATOM 1798 C CA . ALA A 1 227 ? 26.896 -13.588 12.895 1.00 96.19 227 ALA A CA 1
ATOM 1799 C C . ALA A 1 227 ? 25.845 -13.166 13.943 1.00 96.19 227 ALA A C 1
ATOM 1801 O O . ALA A 1 227 ? 25.025 -13.992 14.352 1.00 96.19 227 ALA A O 1
ATOM 1802 N N . SER A 1 228 ? 25.809 -11.890 14.349 1.00 96.56 228 SER A N 1
ATOM 1803 C CA . SER A 1 228 ? 24.800 -11.402 15.303 1.00 96.56 228 SER A CA 1
ATOM 1804 C C . SER A 1 228 ? 23.392 -11.340 14.694 1.00 96.56 228 SER A C 1
ATOM 1806 O O . SER A 1 228 ? 22.423 -11.710 15.359 1.00 96.56 228 SER A O 1
ATOM 1808 N N . LEU A 1 229 ? 23.268 -10.991 13.407 1.00 95.12 229 LEU A N 1
ATOM 1809 C CA . LEU A 1 229 ? 22.010 -11.076 12.657 1.00 95.12 229 LEU A CA 1
ATOM 1810 C C . LEU A 1 229 ? 21.523 -12.525 12.499 1.00 95.12 229 LEU A C 1
ATOM 1812 O O . LEU A 1 229 ? 20.327 -12.785 12.639 1.00 95.12 229 LEU A O 1
ATOM 1816 N N . GLN A 1 230 ? 22.426 -13.483 12.259 1.00 96.94 230 GLN A N 1
ATOM 1817 C CA . GLN A 1 230 ? 22.080 -14.909 12.225 1.00 96.94 230 GLN A CA 1
ATOM 1818 C C . GLN A 1 230 ? 21.589 -15.417 13.586 1.00 96.94 230 GLN A C 1
ATOM 1820 O O . GLN A 1 230 ? 20.571 -16.110 13.631 1.00 96.94 230 GLN A O 1
ATOM 1825 N N . LEU A 1 231 ? 22.263 -15.053 14.685 1.00 97.06 231 LEU A N 1
ATOM 1826 C CA . LEU A 1 231 ? 21.828 -15.407 16.039 1.00 97.06 231 LEU A CA 1
ATOM 1827 C C . LEU A 1 231 ? 20.435 -14.836 16.333 1.00 97.06 231 LEU A C 1
ATOM 1829 O O . LEU A 1 231 ? 19.533 -15.593 16.692 1.00 97.06 231 LEU A O 1
ATOM 1833 N N . ARG A 1 232 ? 20.227 -13.538 16.079 1.00 97.25 232 ARG A N 1
ATOM 1834 C CA . ARG A 1 232 ? 18.926 -12.890 16.276 1.00 97.25 232 ARG A CA 1
ATOM 1835 C C . ARG A 1 232 ? 17.827 -13.558 15.446 1.00 97.25 232 ARG A C 1
ATOM 1837 O O . ARG A 1 232 ? 16.768 -13.854 15.980 1.00 97.25 232 ARG A O 1
ATOM 1844 N N . ASN A 1 233 ? 18.071 -13.873 14.173 1.00 93.38 233 ASN A N 1
ATOM 1845 C CA . ASN A 1 233 ? 17.100 -14.590 13.335 1.00 93.38 233 ASN A CA 1
ATOM 1846 C C . ASN A 1 233 ? 16.734 -15.971 13.925 1.00 93.38 233 ASN A C 1
ATOM 1848 O O . ASN A 1 233 ? 15.566 -16.355 13.924 1.00 93.38 233 ASN A O 1
ATOM 1852 N N . GLN A 1 234 ? 17.692 -16.705 14.503 1.00 96.88 234 GLN A N 1
ATOM 1853 C CA . GLN A 1 234 ? 17.394 -17.962 15.205 1.00 96.88 234 GLN A CA 1
ATOM 1854 C C . GLN A 1 234 ? 16.578 -17.759 16.493 1.00 96.88 234 GLN A C 1
ATOM 1856 O O . GLN A 1 234 ? 15.808 -18.645 16.864 1.00 96.88 234 GLN A O 1
ATOM 1861 N N . GLU A 1 235 ? 16.739 -16.633 17.187 1.00 96.00 235 GLU A N 1
ATOM 1862 C CA . GLU A 1 235 ? 15.959 -16.278 18.379 1.00 96.00 235 GLU A CA 1
ATOM 1863 C C . GLU A 1 235 ? 14.526 -15.872 18.012 1.00 96.00 235 GLU A C 1
ATOM 1865 O O . GLU A 1 235 ? 13.582 -16.447 18.552 1.00 96.00 235 GLU A O 1
ATOM 1870 N N . GLU A 1 236 ? 14.346 -15.009 17.009 1.00 92.44 236 GLU A N 1
ATOM 1871 C CA . GLU A 1 236 ? 13.034 -14.648 16.445 1.00 92.44 236 GLU A CA 1
ATOM 1872 C C . GLU A 1 236 ? 12.294 -15.909 15.930 1.00 92.44 236 GLU A C 1
ATOM 1874 O O . GLU A 1 236 ? 11.098 -16.082 16.164 1.00 92.44 236 GLU A O 1
ATOM 1879 N N . GLN A 1 237 ? 13.001 -16.871 15.317 1.00 93.94 237 GLN A N 1
ATOM 1880 C CA . GLN A 1 237 ? 12.437 -18.169 14.901 1.00 93.94 237 GLN A CA 1
ATOM 1881 C C . GLN A 1 237 ? 12.083 -19.121 16.057 1.00 93.94 237 GLN A C 1
ATOM 1883 O O . GLN A 1 237 ? 11.310 -20.062 15.845 1.00 93.94 237 GLN A O 1
ATOM 1888 N N . LYS A 1 238 ? 12.655 -18.949 17.255 1.00 97.12 238 LYS A N 1
ATOM 1889 C CA . LYS A 1 238 ? 12.233 -19.675 18.469 1.00 97.12 238 LYS A CA 1
ATOM 1890 C C . LYS A 1 238 ? 11.018 -18.990 19.090 1.00 97.12 238 LYS A C 1
ATOM 1892 O O . LYS A 1 238 ? 10.051 -19.669 19.418 1.00 97.12 238 LYS A O 1
ATOM 1897 N N . LEU A 1 239 ? 11.036 -17.658 19.168 1.00 96.06 239 LEU A N 1
ATOM 1898 C CA . LEU A 1 239 ? 9.930 -16.850 19.680 1.00 96.06 239 LEU A CA 1
ATOM 1899 C C . LEU A 1 239 ? 8.654 -17.055 18.850 1.00 96.06 239 LEU A C 1
ATOM 1901 O O . LEU A 1 239 ? 7.600 -17.328 19.409 1.00 96.06 239 LEU A O 1
ATOM 1905 N N . ASN A 1 240 ? 8.754 -17.030 17.518 1.00 93.38 240 ASN A N 1
ATOM 1906 C CA . ASN A 1 240 ? 7.627 -17.276 16.613 1.00 93.38 240 ASN A CA 1
ATOM 1907 C C . ASN A 1 240 ? 7.042 -18.696 16.784 1.00 93.38 240 ASN A C 1
ATOM 1909 O O . ASN A 1 240 ? 5.826 -18.859 16.795 1.00 93.38 240 ASN A O 1
ATOM 1913 N N . ARG A 1 241 ? 7.880 -19.719 17.021 1.00 96.62 241 ARG A N 1
ATOM 1914 C CA . ARG A 1 241 ? 7.402 -21.070 17.381 1.00 96.62 241 ARG A CA 1
ATOM 1915 C C . ARG A 1 241 ? 6.668 -21.085 18.723 1.00 96.62 241 ARG A C 1
ATOM 1917 O O . ARG A 1 241 ? 5.548 -21.575 18.776 1.00 96.62 241 ARG A O 1
ATOM 1924 N N . SER A 1 242 ? 7.237 -20.465 19.757 1.00 95.62 242 SER A N 1
ATOM 1925 C CA . SER A 1 242 ? 6.588 -20.339 21.071 1.00 95.62 242 SER A CA 1
ATOM 1926 C C . SER A 1 242 ? 5.236 -19.615 20.988 1.00 95.62 242 SER A C 1
ATOM 1928 O O . SER A 1 242 ? 4.287 -20.028 21.643 1.00 95.62 242 SER A O 1
ATOM 1930 N N . LEU A 1 243 ? 5.126 -18.573 20.157 1.00 94.12 243 LEU A N 1
ATOM 1931 C CA . LEU A 1 243 ? 3.878 -17.835 19.927 1.00 94.12 243 LEU A CA 1
ATOM 1932 C C . LEU A 1 243 ? 2.845 -18.658 19.138 1.00 94.12 243 LEU A C 1
ATOM 1934 O O . LEU A 1 243 ? 1.648 -18.530 19.381 1.00 94.12 243 LEU A O 1
ATOM 1938 N N . GLN A 1 244 ? 3.276 -19.518 18.211 1.00 96.19 244 GLN A N 1
ATOM 1939 C CA . GLN A 1 244 ? 2.381 -20.463 17.532 1.00 96.19 244 GLN A CA 1
ATOM 1940 C C . GLN A 1 244 ? 1.869 -21.535 18.504 1.00 96.19 244 GLN A C 1
ATOM 1942 O O . GLN A 1 244 ? 0.673 -21.816 18.524 1.00 96.19 244 GLN A O 1
ATOM 1947 N N . GLU A 1 245 ? 2.742 -22.092 19.346 1.00 96.56 245 GLU A N 1
ATOM 1948 C CA . GLU A 1 245 ? 2.380 -23.048 20.402 1.00 96.56 245 GLU A CA 1
ATOM 1949 C C . GLU A 1 245 ? 1.392 -22.428 21.412 1.00 96.56 245 GLU A C 1
ATOM 1951 O O . GLU A 1 245 ? 0.366 -23.037 21.724 1.00 96.56 245 GLU A O 1
ATOM 1956 N N . GLU A 1 246 ? 1.621 -21.180 21.835 1.00 96.44 246 GLU A N 1
ATOM 1957 C CA . GLU A 1 246 ? 0.699 -20.410 22.682 1.00 96.44 246 GLU A CA 1
ATOM 1958 C C . GLU A 1 246 ? -0.657 -20.165 21.994 1.00 96.44 246 GLU A C 1
ATOM 1960 O O . GLU A 1 246 ? -1.704 -20.370 22.611 1.00 96.44 246 GLU A O 1
ATOM 1965 N N . GLN A 1 247 ? -0.675 -19.812 20.701 1.00 93.00 247 GLN A N 1
ATOM 1966 C CA . GLN A 1 247 ? -1.921 -19.675 19.933 1.00 93.00 247 GLN A CA 1
ATOM 1967 C C . GLN A 1 247 ? -2.701 -20.993 19.826 1.00 93.00 247 GLN A C 1
ATOM 1969 O O . GLN A 1 247 ? -3.932 -20.973 19.911 1.00 93.00 247 GLN A O 1
ATOM 1974 N N . TYR A 1 248 ? -2.024 -22.136 19.667 1.00 97.00 248 TYR A N 1
ATOM 1975 C CA . TYR A 1 248 ? -2.685 -23.444 19.679 1.00 97.00 248 TYR A CA 1
ATOM 1976 C C . TYR A 1 248 ? -3.256 -23.787 21.063 1.00 97.00 248 TYR A C 1
ATOM 1978 O O . TYR A 1 248 ? -4.397 -24.247 21.130 1.00 97.00 248 TYR A O 1
ATOM 1986 N N . SER A 1 249 ? -2.528 -23.504 22.152 1.00 96.81 249 SER A N 1
ATOM 1987 C CA . SER A 1 249 ? -3.035 -23.694 23.522 1.00 96.81 249 SER A CA 1
ATOM 1988 C C . SER A 1 249 ? -4.262 -22.822 23.789 1.00 96.81 249 SER A C 1
ATOM 1990 O O . SER A 1 249 ? -5.327 -23.337 24.115 1.00 96.81 249 SER A O 1
ATOM 1992 N N . LEU A 1 250 ? -4.162 -21.512 23.542 1.00 95.19 250 LEU A N 1
ATOM 1993 C CA . LEU A 1 250 ? -5.247 -20.558 23.783 1.00 95.19 250 LEU A CA 1
ATOM 1994 C C . LEU A 1 250 ? -6.490 -20.858 22.925 1.00 95.19 250 LEU A C 1
ATOM 1996 O O . LEU A 1 250 ? -7.623 -20.616 23.350 1.00 95.19 250 LEU A O 1
ATOM 2000 N N . LYS A 1 251 ? -6.303 -21.419 21.723 1.00 97.44 251 LYS A N 1
ATOM 2001 C CA . LYS A 1 251 ? -7.403 -21.928 20.897 1.00 97.44 251 LYS A CA 1
ATOM 2002 C C . LYS A 1 251 ? -8.075 -23.149 21.536 1.00 97.44 251 LYS A C 1
ATOM 2004 O O . LYS A 1 251 ? -9.303 -23.174 21.597 1.00 97.44 251 LYS A O 1
ATOM 2009 N N . ALA A 1 252 ? -7.307 -24.122 22.028 1.00 96.50 252 ALA A N 1
ATOM 2010 C CA . ALA A 1 252 ? -7.853 -25.292 22.717 1.00 96.50 252 ALA A CA 1
ATOM 2011 C C . ALA A 1 252 ? -8.594 -24.899 24.009 1.00 96.50 252 ALA A C 1
ATOM 2013 O O . ALA A 1 252 ? -9.712 -25.356 24.240 1.00 96.50 252 ALA A O 1
ATOM 2014 N N . ASP A 1 253 ? -8.041 -23.976 24.800 1.00 96.00 253 ASP A N 1
ATOM 2015 C CA . ASP A 1 253 ? -8.682 -23.449 26.012 1.00 96.00 253 ASP A CA 1
ATOM 2016 C C . ASP A 1 253 ? -9.994 -22.714 25.700 1.00 96.00 253 ASP A C 1
ATOM 2018 O O . ASP A 1 253 ? -10.994 -22.882 26.403 1.00 96.00 253 ASP A O 1
ATOM 2022 N N . LYS A 1 254 ? -10.042 -21.959 24.595 1.00 96.81 254 LYS A N 1
ATOM 2023 C CA . LYS A 1 254 ? -11.277 -21.346 24.088 1.00 96.81 254 LYS A CA 1
ATOM 2024 C C . LYS A 1 254 ? -12.312 -22.392 23.662 1.00 96.81 254 LYS A C 1
ATOM 2026 O O . LYS A 1 254 ? -13.496 -22.215 23.943 1.00 96.81 254 LYS A O 1
ATOM 2031 N N . GLU A 1 255 ? -11.903 -23.463 22.988 1.00 96.88 255 GLU A N 1
ATOM 2032 C CA . GLU A 1 255 ? -12.806 -24.544 22.567 1.00 96.88 255 GLU A CA 1
ATOM 2033 C C . GLU A 1 255 ? -13.350 -25.326 23.782 1.00 96.88 255 GLU A C 1
ATOM 2035 O O . GLU A 1 255 ? -14.559 -25.559 23.863 1.00 96.88 255 GLU A O 1
ATOM 2040 N N . ASN A 1 256 ? -12.514 -25.590 24.792 1.00 97.62 256 ASN A N 1
ATOM 2041 C CA . ASN A 1 256 ? -12.921 -26.149 26.088 1.00 97.62 256 ASN A CA 1
ATOM 2042 C C . ASN A 1 256 ? -13.911 -25.232 26.835 1.00 97.62 256 ASN A C 1
ATOM 2044 O O . ASN A 1 256 ? -14.950 -25.690 27.315 1.00 97.62 256 ASN A O 1
ATOM 2048 N N . MET A 1 257 ? -13.638 -23.923 26.891 1.00 96.69 257 MET A N 1
ATOM 2049 C CA . MET A 1 257 ? -14.525 -22.933 27.515 1.00 96.69 257 MET A CA 1
ATOM 2050 C C . MET A 1 257 ? -15.891 -22.862 26.814 1.00 96.69 257 MET A C 1
ATOM 2052 O O . MET A 1 257 ? -16.923 -22.761 27.478 1.00 96.69 257 MET A O 1
ATOM 2056 N N . LEU A 1 258 ? -15.923 -22.951 25.480 1.00 96.50 258 LEU A N 1
ATOM 2057 C CA . LEU A 1 258 ? -17.169 -23.004 24.710 1.00 96.50 258 LEU A CA 1
ATOM 2058 C C . LEU A 1 258 ? -17.955 -24.298 24.973 1.00 96.50 258 LEU A C 1
ATOM 2060 O O . LEU A 1 258 ? -19.185 -24.247 25.051 1.00 96.50 258 LEU A O 1
ATOM 2064 N N . ALA A 1 259 ? -17.277 -25.436 25.151 1.00 96.50 259 ALA A N 1
ATOM 2065 C CA . ALA A 1 259 ? -17.916 -26.701 25.512 1.00 96.50 259 ALA A CA 1
ATOM 2066 C C . ALA A 1 259 ? -18.575 -26.636 26.903 1.00 96.50 259 ALA A C 1
ATOM 2068 O O . ALA A 1 259 ? -19.761 -26.949 27.032 1.00 96.50 259 ALA A O 1
ATOM 2069 N N . GLU A 1 260 ? -17.862 -26.147 27.923 1.00 96.69 260 GLU A N 1
ATOM 2070 C CA . GLU A 1 260 ? -18.423 -25.961 29.269 1.00 96.69 260 GLU A CA 1
ATOM 2071 C C . GLU A 1 260 ? -19.533 -24.894 29.300 1.00 96.69 260 GLU A C 1
ATOM 2073 O O . GLU A 1 260 ? -20.572 -25.109 29.923 1.00 96.69 260 GLU A O 1
ATOM 2078 N N . MET A 1 261 ? -19.410 -23.789 28.553 1.00 96.00 261 MET A N 1
ATOM 2079 C CA . MET A 1 261 ? -20.489 -22.797 28.429 1.00 96.00 261 MET A CA 1
ATOM 2080 C C . MET A 1 261 ? -21.763 -23.398 27.804 1.00 96.00 261 MET A C 1
ATOM 2082 O O . MET A 1 261 ? -22.871 -23.087 28.248 1.00 96.00 261 MET A O 1
ATOM 2086 N N . ASN A 1 262 ? -21.634 -24.258 26.789 1.00 95.81 262 ASN A N 1
ATOM 2087 C CA . ASN A 1 262 ? -22.780 -24.949 26.192 1.00 95.81 262 ASN A CA 1
ATOM 2088 C C . ASN A 1 262 ? -23.395 -25.964 27.171 1.00 95.81 262 ASN A C 1
ATOM 2090 O O . ASN A 1 262 ? -24.610 -25.974 27.350 1.00 95.81 262 ASN A O 1
ATOM 2094 N N . LYS A 1 263 ? -22.574 -26.731 27.895 1.00 97.94 263 LYS A N 1
ATOM 2095 C CA . LYS A 1 263 ? -23.024 -27.645 28.957 1.00 97.94 263 LYS A CA 1
ATOM 2096 C C . LYS A 1 263 ? -23.788 -26.915 30.071 1.00 97.94 263 LYS A C 1
ATOM 2098 O O . LYS A 1 263 ? -24.877 -27.352 30.440 1.00 97.94 263 LYS A O 1
ATOM 2103 N N . ILE A 1 264 ? -23.295 -25.762 30.533 1.00 96.94 264 ILE A N 1
ATOM 2104 C CA . ILE A 1 264 ? -23.991 -24.888 31.497 1.00 96.94 264 ILE A CA 1
ATOM 2105 C C . ILE A 1 264 ? -25.316 -24.367 30.917 1.00 96.94 264 ILE A C 1
ATOM 2107 O O . ILE A 1 264 ? -26.328 -24.330 31.619 1.00 96.94 264 ILE A O 1
ATOM 2111 N N . ARG A 1 265 ? -25.356 -24.005 29.627 1.00 97.00 265 ARG A N 1
ATOM 2112 C CA . ARG A 1 265 ? -26.592 -23.597 28.934 1.00 97.00 265 ARG A CA 1
ATOM 2113 C C . ARG A 1 265 ? -27.620 -24.732 28.879 1.00 97.00 265 ARG A C 1
ATOM 2115 O O . ARG A 1 265 ? -28.802 -24.480 29.111 1.00 97.00 265 ARG A O 1
ATOM 2122 N N . ASP A 1 266 ? -27.186 -25.967 28.647 1.00 97.12 266 ASP A N 1
ATOM 2123 C CA . ASP A 1 266 ? -28.055 -27.149 28.638 1.00 97.12 266 ASP A CA 1
ATOM 2124 C C . ASP A 1 266 ? -28.530 -27.538 30.048 1.00 97.12 266 ASP A C 1
ATOM 2126 O O . ASP A 1 266 ? -29.658 -28.009 30.216 1.00 97.12 266 ASP A O 1
ATOM 2130 N N . GLU A 1 267 ? -27.704 -27.335 31.078 1.00 97.62 267 GLU A N 1
ATOM 2131 C CA . GLU A 1 267 ? -28.094 -27.487 32.489 1.00 97.62 267 GLU A CA 1
ATOM 2132 C C . GLU A 1 267 ? -29.134 -26.439 32.895 1.00 97.62 267 GLU A C 1
ATOM 2134 O O . GLU A 1 267 ? -30.166 -26.789 33.474 1.00 97.62 267 GLU A O 1
ATOM 2139 N N . LEU A 1 268 ? -28.929 -25.179 32.504 1.00 96.88 268 LEU A N 1
ATOM 2140 C CA . LEU A 1 268 ? -29.897 -24.100 32.693 1.00 96.88 268 LEU A CA 1
ATOM 2141 C C . LEU A 1 268 ? -31.206 -24.379 31.935 1.00 96.88 268 LEU A C 1
ATOM 2143 O O . LEU A 1 268 ? -32.287 -24.194 32.494 1.00 96.88 268 LEU A O 1
ATOM 2147 N N . GLY A 1 269 ? -31.138 -24.871 30.694 1.00 96.88 269 GLY A N 1
ATOM 2148 C CA . GLY A 1 269 ? -32.307 -25.259 29.896 1.00 96.88 269 GLY A CA 1
ATOM 2149 C C . GLY A 1 269 ? -33.108 -26.410 30.519 1.00 96.88 269 GLY A C 1
ATOM 2150 O O . GLY A 1 269 ? -34.343 -26.354 30.575 1.00 96.88 269 GLY A O 1
ATOM 2151 N N . ARG A 1 270 ? -32.416 -27.415 31.074 1.00 97.25 270 ARG A N 1
ATOM 2152 C CA . ARG A 1 270 ? -33.026 -28.492 31.872 1.00 97.25 270 ARG A CA 1
ATOM 2153 C C . ARG A 1 270 ? -33.687 -27.943 33.136 1.00 97.25 270 ARG A C 1
ATOM 2155 O O . ARG A 1 270 ? -34.884 -28.162 33.321 1.00 97.25 270 ARG A O 1
ATOM 2162 N N . LYS A 1 271 ? -32.979 -27.150 33.947 1.00 96.50 271 LYS A N 1
ATOM 2163 C CA . LYS A 1 271 ? -33.521 -26.566 35.190 1.00 96.50 271 LYS A CA 1
ATOM 2164 C C . LYS A 1 271 ? -34.691 -25.609 34.942 1.00 96.50 271 LYS A C 1
ATOM 2166 O O . LYS A 1 271 ? -35.684 -25.665 35.658 1.00 96.50 271 LYS A O 1
ATOM 2171 N N . SER A 1 272 ? -34.657 -24.823 33.869 1.00 96.81 272 SER A N 1
ATOM 2172 C CA . SER A 1 272 ? -35.773 -23.956 33.447 1.00 96.81 272 SER A CA 1
ATOM 2173 C C . SER A 1 272 ? -37.003 -24.750 32.981 1.00 96.81 272 SER A C 1
ATOM 2175 O O . SER A 1 272 ? -38.124 -24.244 32.983 1.00 96.81 272 SER A O 1
ATOM 2177 N N . SER A 1 273 ? -36.824 -26.003 32.564 1.00 96.06 273 SER A N 1
ATOM 2178 C CA . SER A 1 273 ? -37.920 -26.901 32.178 1.00 96.06 273 SER A CA 1
ATOM 2179 C C . SER A 1 273 ? -38.478 -27.659 33.387 1.00 96.06 273 SER A C 1
ATOM 2181 O O . SER A 1 273 ? -39.693 -27.775 33.524 1.00 96.06 273 SER A O 1
ATOM 2183 N N . GLU A 1 274 ? -37.612 -28.062 34.317 1.00 97.25 274 GLU A N 1
ATOM 2184 C CA . GLU A 1 274 ? -37.970 -28.602 35.635 1.00 97.25 274 GLU A CA 1
ATOM 2185 C C . GLU A 1 274 ? -38.776 -27.589 36.467 1.00 97.25 274 GLU A C 1
ATOM 2187 O O . GLU A 1 274 ? -39.835 -27.930 36.988 1.00 97.25 274 GLU A O 1
ATOM 2192 N N . ILE A 1 275 ? -38.358 -26.316 36.503 1.00 95.56 275 ILE A N 1
ATOM 2193 C CA . ILE A 1 275 ? -39.098 -25.225 37.163 1.00 95.56 275 ILE A CA 1
ATOM 2194 C C . ILE A 1 275 ? -40.492 -25.049 36.544 1.00 95.56 275 ILE A C 1
ATOM 2196 O O . ILE A 1 275 ? -41.476 -25.007 37.279 1.00 95.56 275 ILE A O 1
ATOM 2200 N N . ARG A 1 276 ? -40.608 -25.016 35.207 1.00 95.19 276 ARG A N 1
ATOM 2201 C CA . ARG A 1 276 ? -41.913 -24.914 34.521 1.00 95.19 276 ARG A CA 1
ATOM 2202 C C . ARG A 1 276 ? -42.823 -26.112 34.812 1.00 95.19 276 ARG A C 1
ATOM 2204 O O . ARG A 1 276 ? -44.025 -25.932 34.993 1.00 95.19 276 ARG A O 1
ATOM 2211 N N . HIS A 1 277 ? -42.265 -27.319 34.913 1.00 95.62 277 HIS A N 1
ATOM 2212 C CA . HIS A 1 277 ? -43.012 -28.509 35.327 1.00 95.62 277 HIS A CA 1
ATOM 2213 C C . HIS A 1 277 ? -43.498 -28.402 36.784 1.00 95.62 277 HIS A C 1
ATOM 2215 O O . HIS A 1 277 ? -44.673 -28.633 37.061 1.00 95.62 277 HIS A O 1
ATOM 2221 N N . LEU A 1 278 ? -42.629 -27.991 37.714 1.00 96.06 278 LEU A N 1
ATOM 2222 C CA . LEU A 1 278 ? -42.978 -27.811 39.128 1.00 96.06 278 LEU A CA 1
ATOM 2223 C C . LEU A 1 278 ? -44.028 -26.709 39.340 1.00 96.06 278 LEU A C 1
ATOM 2225 O O . LEU A 1 278 ? -44.946 -26.897 40.134 1.00 96.06 278 LEU A O 1
ATOM 2229 N N . GLN A 1 279 ? -43.951 -25.602 38.595 1.00 94.62 279 GLN A N 1
ATOM 2230 C CA . GLN A 1 279 ? -44.981 -24.555 38.578 1.00 94.62 279 GLN A CA 1
ATOM 2231 C C . GLN A 1 279 ? -46.335 -25.097 38.097 1.00 94.62 279 GLN A C 1
ATOM 2233 O O . GLN A 1 279 ? -47.368 -24.803 38.698 1.00 94.62 279 GLN A O 1
ATOM 2238 N N . MET A 1 280 ? -46.339 -25.929 37.050 1.00 92.88 280 MET A N 1
ATOM 2239 C CA . MET A 1 280 ? -47.556 -26.564 36.538 1.00 92.88 280 MET A CA 1
ATOM 2240 C C . MET A 1 280 ? -48.164 -27.541 37.559 1.00 92.88 280 MET A C 1
ATOM 2242 O O . MET A 1 280 ? -49.372 -27.525 37.776 1.00 92.88 280 MET A O 1
ATOM 2246 N N . GLU A 1 281 ? -47.341 -28.350 38.230 1.00 93.94 281 GLU A N 1
ATOM 2247 C CA . GLU A 1 281 ? -47.774 -29.251 39.309 1.00 93.94 281 GLU A CA 1
ATOM 2248 C C . GLU A 1 281 ? -48.302 -28.507 40.544 1.00 93.94 281 GLU A C 1
ATOM 2250 O O . GLU A 1 281 ? -49.276 -28.944 41.162 1.00 93.94 281 GLU A O 1
ATOM 2255 N N . LEU A 1 282 ? -47.697 -27.372 40.902 1.00 92.81 282 LEU A N 1
ATOM 2256 C CA . LEU A 1 282 ? -48.164 -26.530 42.004 1.00 92.81 282 LEU A CA 1
ATOM 2257 C C . LEU A 1 282 ? -49.535 -25.925 41.674 1.00 92.81 282 LEU A C 1
ATOM 2259 O O . LEU A 1 282 ? -50.464 -26.074 42.464 1.00 92.81 282 LEU A O 1
ATOM 2263 N N . ASN A 1 283 ? -49.696 -25.365 40.472 1.00 91.81 283 ASN A N 1
ATOM 2264 C CA . ASN A 1 283 ? -50.956 -24.792 39.993 1.00 91.81 283 ASN A CA 1
ATOM 2265 C C . ASN A 1 283 ? -52.074 -25.859 39.881 1.00 91.81 283 ASN A C 1
ATOM 2267 O O . ASN A 1 283 ? -53.211 -25.617 40.288 1.00 91.81 283 ASN A O 1
ATOM 2271 N N . LYS A 1 284 ? -51.763 -27.095 39.449 1.00 92.31 284 LYS A N 1
ATOM 2272 C CA . LYS A 1 284 ? -52.711 -28.231 39.529 1.00 92.31 284 LYS A CA 1
ATOM 2273 C C . LYS A 1 284 ? -53.160 -28.497 40.971 1.00 92.31 284 LYS A C 1
ATOM 2275 O O . LYS A 1 284 ? -54.356 -28.618 41.223 1.00 92.31 284 LYS A O 1
ATOM 2280 N N . LYS A 1 285 ? -52.222 -28.587 41.922 1.00 90.69 285 LYS A N 1
ATOM 2281 C CA . LYS A 1 285 ? -52.523 -28.855 43.344 1.00 90.69 285 LYS A CA 1
ATOM 2282 C C . LYS A 1 285 ? -53.322 -27.727 43.995 1.00 90.69 285 LYS A C 1
ATOM 2284 O O . LYS A 1 285 ? -54.187 -28.003 44.824 1.00 90.69 285 LYS A O 1
ATOM 2289 N N . GLU A 1 286 ? -53.058 -26.484 43.613 1.00 89.69 286 GLU A N 1
ATOM 2290 C CA . GLU A 1 286 ? -53.808 -25.306 44.048 1.00 89.69 286 GLU A CA 1
ATOM 2291 C C . GLU A 1 286 ? -55.252 -25.336 43.530 1.00 89.69 286 GLU A C 1
ATOM 2293 O O . GLU A 1 286 ? -56.181 -25.247 44.331 1.00 89.69 286 GLU A O 1
ATOM 2298 N N . ASN A 1 287 ? -55.457 -25.603 42.234 1.00 87.69 287 ASN A N 1
ATOM 2299 C CA . ASN A 1 287 ? -56.796 -25.791 41.665 1.00 87.69 287 ASN A CA 1
ATOM 2300 C C . ASN A 1 287 ? -57.554 -26.951 42.329 1.00 87.69 287 ASN A C 1
ATOM 2302 O O . ASN A 1 287 ? -58.715 -26.783 42.695 1.00 87.69 287 ASN A O 1
ATOM 2306 N N . ILE A 1 288 ? -56.909 -28.103 42.556 1.00 88.88 288 ILE A N 1
ATOM 2307 C CA . ILE A 1 288 ? -57.537 -29.244 43.246 1.00 88.88 288 ILE A CA 1
ATOM 2308 C C . ILE A 1 288 ? -58.012 -28.829 44.648 1.00 88.88 288 ILE A C 1
ATOM 2310 O O . ILE A 1 288 ? -59.182 -29.033 44.979 1.00 88.88 288 ILE A O 1
ATOM 2314 N N . LYS A 1 289 ? -57.158 -28.168 45.442 1.00 86.38 289 LYS A N 1
ATOM 2315 C CA . LYS A 1 289 ? -57.539 -27.641 46.765 1.00 86.38 289 LYS A CA 1
ATOM 2316 C C . LYS A 1 289 ? -58.693 -26.639 46.680 1.00 86.38 289 LYS A C 1
ATOM 2318 O O . LYS A 1 289 ? -59.642 -26.755 47.450 1.00 86.38 289 LYS A O 1
ATOM 2323 N N . ALA A 1 290 ? -58.650 -25.697 45.738 1.00 82.50 290 ALA A N 1
ATOM 2324 C CA . ALA A 1 290 ? -59.722 -24.725 45.532 1.00 82.50 290 ALA A CA 1
ATOM 2325 C C . ALA A 1 290 ? -61.055 -25.405 45.170 1.00 82.50 290 ALA A C 1
ATOM 2327 O O . ALA A 1 290 ? -62.106 -25.016 45.688 1.00 82.50 290 ALA A O 1
ATOM 2328 N N . THR A 1 291 ? -61.030 -26.456 44.341 1.00 84.06 291 THR A N 1
ATOM 2329 C CA . THR A 1 291 ? -62.238 -27.220 43.993 1.00 84.06 291 THR A CA 1
ATOM 2330 C C . THR A 1 291 ? -62.805 -28.023 45.162 1.00 84.06 291 THR A C 1
ATOM 2332 O O . THR A 1 291 ? -64.023 -28.008 45.333 1.00 84.06 291 THR A O 1
ATOM 2335 N N . ASP A 1 292 ? -61.984 -28.658 46.010 1.00 87.69 292 ASP A N 1
ATOM 2336 C CA . ASP A 1 292 ? -62.506 -29.381 47.182 1.00 87.69 292 ASP A CA 1
ATOM 2337 C C . ASP A 1 292 ? -62.990 -28.428 48.283 1.00 87.69 292 ASP A C 1
ATOM 2339 O O . ASP A 1 292 ? -64.064 -28.646 48.833 1.00 87.69 292 ASP A O 1
ATOM 2343 N N . VAL A 1 293 ? -62.306 -27.304 48.531 1.00 86.12 293 VAL A N 1
ATOM 2344 C CA . VAL A 1 293 ? -62.809 -26.250 49.436 1.00 86.12 293 VAL A CA 1
ATOM 2345 C C . VAL A 1 293 ? -64.156 -25.707 48.939 1.00 86.12 293 VAL A C 1
ATOM 2347 O O . VAL A 1 293 ? -65.109 -25.606 49.712 1.00 86.12 293 VAL A O 1
ATOM 2350 N N . THR A 1 294 ? -64.288 -25.451 47.633 1.00 86.50 294 THR A N 1
ATOM 2351 C CA . THR A 1 294 ? -65.564 -25.045 47.013 1.00 86.50 294 THR A CA 1
ATOM 2352 C C . THR A 1 294 ? -66.631 -26.142 47.129 1.00 86.50 294 THR A C 1
ATOM 2354 O O . THR A 1 294 ? -67.802 -25.848 47.369 1.00 86.50 294 THR A O 1
ATOM 2357 N N . GLY A 1 295 ? -66.247 -27.415 46.997 1.00 86.00 295 GLY A N 1
ATOM 2358 C CA . GLY A 1 295 ? -67.118 -28.568 47.226 1.00 86.00 295 GLY A CA 1
ATOM 2359 C C . GLY A 1 295 ? -67.566 -28.690 48.685 1.00 86.00 295 GLY A C 1
ATOM 2360 O O . GLY A 1 295 ? -68.736 -28.955 48.943 1.00 86.00 295 GLY A O 1
ATOM 2361 N N . GLY A 1 296 ? -66.669 -28.429 49.636 1.00 89.56 296 GLY A N 1
ATOM 2362 C CA . GLY A 1 296 ? -66.940 -28.372 51.070 1.00 89.56 296 GLY A CA 1
ATOM 2363 C C . GLY A 1 296 ? -67.961 -27.294 51.412 1.00 89.56 296 GLY A C 1
ATOM 2364 O O . GLY A 1 296 ? -68.969 -27.602 52.043 1.00 89.56 296 GLY A O 1
ATOM 2365 N N . PHE A 1 297 ? -67.772 -26.070 50.910 1.00 85.88 297 PHE A N 1
ATOM 2366 C CA . PHE A 1 297 ? -68.758 -25.000 51.075 1.00 85.88 297 PHE A CA 1
ATOM 2367 C C . PHE A 1 297 ? -70.110 -25.347 50.442 1.00 85.88 297 PHE A C 1
ATOM 2369 O O . PHE A 1 297 ? -71.133 -25.147 51.086 1.00 85.88 297 PHE A O 1
ATOM 2376 N N . LYS A 1 298 ? -70.150 -25.943 49.241 1.00 90.00 298 LYS A N 1
ATOM 2377 C CA . LYS A 1 298 ? -71.414 -26.404 48.629 1.00 90.00 298 LYS A CA 1
ATOM 2378 C C . LYS A 1 298 ? -72.127 -27.475 49.467 1.00 90.00 298 LYS A C 1
ATOM 2380 O O . LYS A 1 298 ? -73.342 -27.402 49.620 1.00 90.00 298 LYS A O 1
ATOM 2385 N N . ARG A 1 299 ? -71.388 -28.435 50.042 1.00 91.12 299 ARG A N 1
ATOM 2386 C CA . ARG A 1 299 ? -71.935 -29.449 50.966 1.00 91.12 299 ARG A CA 1
ATOM 2387 C C . ARG A 1 299 ? -72.487 -28.807 52.246 1.00 91.12 299 ARG A C 1
ATOM 2389 O O . ARG A 1 299 ? -73.576 -29.169 52.680 1.00 91.12 299 ARG A O 1
ATOM 2396 N N . LEU A 1 300 ? -71.771 -27.836 52.818 1.00 91.69 300 LEU A N 1
ATOM 2397 C CA . LEU A 1 300 ? -72.196 -27.114 54.021 1.00 91.69 300 LEU A CA 1
ATOM 2398 C C . LEU A 1 300 ? -73.438 -26.245 53.769 1.00 91.69 300 LEU A C 1
ATOM 2400 O O . LEU A 1 300 ? -74.365 -26.280 54.569 1.00 91.69 300 LEU A O 1
ATOM 2404 N N . ILE A 1 301 ? -73.491 -25.528 52.640 1.00 89.69 301 ILE A N 1
ATOM 2405 C CA . ILE A 1 301 ? -74.660 -24.738 52.223 1.00 89.69 301 ILE A CA 1
ATOM 2406 C C . ILE A 1 301 ? -75.890 -25.641 52.097 1.00 89.69 301 ILE A C 1
ATOM 2408 O O . ILE A 1 301 ? -76.891 -25.363 52.743 1.00 89.69 301 ILE A O 1
ATOM 2412 N N . ALA A 1 302 ? -75.796 -26.767 51.381 1.00 91.12 302 ALA A N 1
ATOM 2413 C CA . ALA A 1 302 ? -76.913 -27.707 51.251 1.00 91.12 302 ALA A CA 1
ATOM 2414 C C . ALA A 1 302 ? -77.370 -28.294 52.606 1.00 91.12 302 ALA A C 1
ATOM 2416 O O . ALA A 1 302 ? -78.559 -28.540 52.808 1.00 91.12 302 ALA A O 1
ATOM 2417 N N . SER A 1 303 ? -76.445 -28.489 53.556 1.00 91.75 303 SER A N 1
ATOM 2418 C CA . SER A 1 303 ? -76.781 -28.913 54.922 1.00 91.75 303 SER A CA 1
ATOM 2419 C C . SER A 1 303 ? -77.539 -27.826 55.691 1.00 91.75 303 SER A C 1
ATOM 2421 O O . SER A 1 303 ? -78.553 -28.127 56.315 1.00 91.75 303 SER A O 1
ATOM 2423 N N . LEU A 1 304 ? -77.090 -26.569 55.611 1.00 90.19 304 LEU A N 1
ATOM 2424 C CA . LEU A 1 304 ? -77.730 -25.418 56.260 1.00 90.19 304 LEU A CA 1
ATOM 2425 C C . LEU A 1 304 ? -79.084 -25.068 55.624 1.00 90.19 304 LEU A C 1
ATOM 2427 O O . LEU A 1 304 ? -80.017 -24.695 56.327 1.00 90.19 304 LEU A O 1
ATOM 2431 N N . GLU A 1 305 ? -79.224 -25.212 54.305 1.00 91.75 305 GLU A N 1
ATOM 2432 C CA . GLU A 1 305 ? -80.501 -25.064 53.595 1.00 91.75 305 GLU A CA 1
ATOM 2433 C C . GLU A 1 305 ? -81.513 -26.119 54.057 1.00 91.75 305 GLU A C 1
ATOM 2435 O O . GLU A 1 305 ? -82.670 -25.782 54.326 1.00 91.75 305 GLU A O 1
ATOM 2440 N N . LYS A 1 306 ? -81.069 -27.374 54.225 1.00 93.00 306 LYS A N 1
ATOM 2441 C CA . LYS A 1 306 ? -81.905 -28.442 54.780 1.00 93.00 306 LYS A CA 1
ATOM 2442 C C . LYS A 1 306 ? -82.286 -28.156 56.235 1.00 93.00 306 LYS A C 1
ATOM 2444 O O . LYS A 1 306 ? -83.472 -28.158 56.545 1.00 93.00 306 LYS A O 1
ATOM 2449 N N . GLU A 1 307 ? -81.320 -27.853 57.100 1.00 91.75 307 GLU A N 1
ATOM 2450 C CA . GLU A 1 307 ? -81.549 -27.543 58.519 1.00 91.75 307 GLU A CA 1
ATOM 2451 C C . GLU A 1 307 ? -82.514 -26.359 58.697 1.00 91.75 307 GLU A C 1
ATOM 2453 O O . GLU A 1 307 ? -83.451 -26.428 59.485 1.00 91.75 307 GLU A O 1
ATOM 2458 N N . ASN A 1 308 ? -82.371 -25.305 57.891 1.00 90.25 308 ASN A N 1
ATOM 2459 C CA . ASN A 1 308 ? -83.290 -24.166 57.870 1.00 90.25 308 ASN A CA 1
ATOM 2460 C C . ASN A 1 308 ? -84.700 -24.565 57.382 1.00 90.25 308 ASN A C 1
ATOM 2462 O O . ASN A 1 308 ? -85.695 -24.012 57.849 1.00 90.25 308 ASN A O 1
ATOM 2466 N N . SER A 1 309 ? -84.824 -25.552 56.485 1.00 91.38 309 SER A N 1
ATOM 2467 C CA . SER A 1 309 ? -86.128 -26.111 56.096 1.00 91.38 309 SER A CA 1
ATOM 2468 C C . SER A 1 309 ? -86.765 -26.971 57.200 1.00 91.38 309 SER A C 1
ATOM 2470 O O . SER A 1 309 ? -87.963 -26.824 57.452 1.00 91.38 309 SER A O 1
ATOM 2472 N N . ASP A 1 310 ? -85.963 -27.768 57.914 1.00 91.12 310 ASP A N 1
ATOM 2473 C CA . ASP A 1 310 ? -86.387 -28.610 59.039 1.00 91.12 310 ASP A CA 1
ATOM 2474 C C . ASP A 1 310 ? -86.841 -27.724 60.228 1.00 91.12 310 ASP A C 1
ATOM 2476 O O . ASP A 1 310 ? -87.984 -27.818 60.681 1.00 91.12 310 ASP A O 1
ATOM 2480 N N . LEU A 1 311 ? -86.019 -26.748 60.642 1.00 90.62 311 LEU A N 1
ATOM 2481 C CA . LEU A 1 311 ? -86.346 -25.749 61.675 1.00 90.62 311 LEU A CA 1
ATOM 2482 C C . LEU A 1 311 ? -87.573 -24.894 61.314 1.00 90.62 311 LEU A C 1
ATOM 2484 O O . LEU A 1 311 ? -88.327 -24.460 62.188 1.00 90.62 311 LEU A O 1
ATOM 2488 N N . LYS A 1 312 ? -87.803 -24.628 60.023 1.00 91.31 312 LYS A N 1
ATOM 2489 C CA . LYS A 1 312 ? -88.995 -23.910 59.549 1.00 91.31 312 LYS A CA 1
ATOM 2490 C C . LYS A 1 312 ? -90.260 -24.765 59.657 1.00 91.31 312 LYS A C 1
ATOM 2492 O O . LYS A 1 312 ? -91.330 -24.194 59.871 1.00 91.31 312 LYS A O 1
ATOM 2497 N N . ALA A 1 313 ? -90.160 -26.090 59.538 1.00 87.00 313 ALA A N 1
ATOM 2498 C CA . ALA A 1 313 ? -91.269 -27.002 59.809 1.00 87.00 313 ALA A CA 1
ATOM 2499 C C . ALA A 1 313 ? -91.577 -27.056 61.316 1.00 87.00 313 ALA A C 1
ATOM 2501 O O . ALA A 1 313 ? -92.704 -26.747 61.706 1.00 87.00 313 ALA A O 1
ATOM 2502 N N . GLU A 1 314 ? -90.568 -27.304 62.157 1.00 89.12 314 GLU A N 1
ATOM 2503 C CA . GLU A 1 314 ? -90.703 -27.330 63.624 1.00 89.12 314 GLU A CA 1
ATOM 2504 C C . GLU A 1 314 ? -91.279 -26.009 64.169 1.00 89.12 314 GLU A C 1
ATOM 2506 O O . GLU A 1 314 ? -92.214 -25.998 64.968 1.00 89.12 314 GLU A O 1
ATOM 2511 N N . LYS A 1 315 ? -90.810 -24.861 63.665 1.00 87.56 315 LYS A N 1
ATOM 2512 C CA . LYS 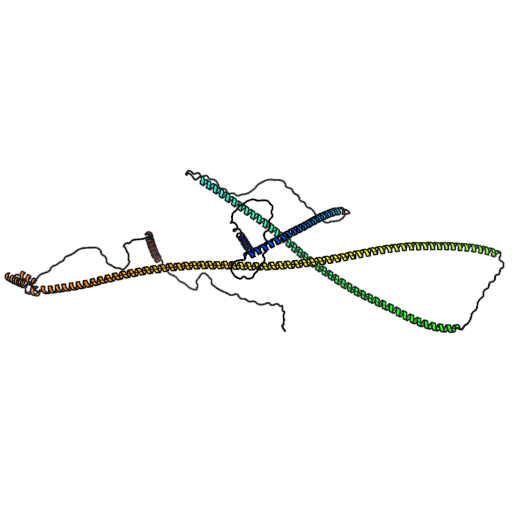A 1 315 ? -91.346 -23.538 64.025 1.00 87.56 315 LYS A CA 1
ATOM 2513 C C . LYS A 1 315 ? -92.832 -23.372 63.692 1.00 87.56 315 LYS A C 1
ATOM 2515 O O . LYS A 1 315 ? -93.531 -22.648 64.404 1.00 87.56 315 LYS A O 1
ATOM 2520 N N . ASN A 1 316 ? -93.327 -23.997 62.623 1.00 86.75 316 ASN A N 1
ATOM 2521 C CA . ASN A 1 316 ? -94.753 -23.969 62.292 1.00 86.75 316 ASN A CA 1
ATOM 2522 C C . ASN A 1 316 ? -95.556 -24.878 63.234 1.00 86.75 316 ASN A C 1
ATOM 2524 O O . ASN A 1 316 ? -96.624 -24.474 63.692 1.00 86.75 316 ASN A O 1
ATOM 2528 N N . GLU A 1 317 ? -95.027 -26.053 63.576 1.00 85.81 317 GLU A N 1
ATOM 2529 C CA . GLU A 1 317 ? -95.636 -26.991 64.526 1.00 85.81 317 GLU A CA 1
ATOM 2530 C C . GLU A 1 317 ? -95.712 -26.403 65.946 1.00 85.81 317 GLU A C 1
ATOM 2532 O O . GLU A 1 317 ? -96.792 -26.330 66.536 1.00 85.81 317 GLU A O 1
ATOM 2537 N N . LEU A 1 318 ? -94.610 -25.841 66.453 1.00 83.38 318 LEU A N 1
ATOM 2538 C CA . LEU A 1 318 ? -94.571 -25.125 67.732 1.00 83.38 318 LEU A CA 1
ATOM 2539 C C . LEU A 1 318 ? -95.504 -23.905 67.746 1.00 83.38 318 LEU A C 1
ATOM 2541 O O . LEU A 1 318 ? -96.120 -23.615 68.771 1.00 83.38 318 LEU A O 1
ATOM 2545 N N . LYS A 1 319 ? -95.674 -23.205 66.615 1.00 84.44 319 LYS A N 1
ATOM 2546 C CA . LYS A 1 319 ? -96.652 -22.109 66.507 1.00 84.44 319 LYS A CA 1
ATOM 2547 C C . LYS A 1 319 ? -98.094 -22.616 66.639 1.00 84.44 319 LYS A C 1
ATOM 2549 O O . LYS A 1 319 ? -98.894 -21.956 67.298 1.00 84.44 319 LYS A O 1
ATOM 2554 N N . VAL A 1 320 ? -98.421 -23.779 66.069 1.00 77.50 320 VAL A N 1
ATOM 2555 C CA . VAL A 1 320 ? -99.731 -24.431 66.259 1.00 77.50 320 VAL A CA 1
ATOM 2556 C C . VAL A 1 320 ? -99.917 -24.855 67.721 1.00 77.50 320 VAL A C 1
ATOM 2558 O O . VAL A 1 320 ? -100.954 -24.554 68.312 1.00 77.50 320 VAL A O 1
ATOM 2561 N N . ALA A 1 321 ? -98.905 -25.462 68.346 1.00 75.94 321 ALA A N 1
ATOM 2562 C CA . ALA A 1 321 ? -98.956 -25.852 69.758 1.00 75.94 321 ALA A CA 1
ATOM 2563 C C . ALA A 1 321 ? -99.133 -24.650 70.713 1.00 75.94 321 ALA A C 1
ATOM 2565 O O . ALA A 1 321 ? -99.858 -24.740 71.706 1.00 75.94 321 ALA A O 1
ATOM 2566 N N . LEU A 1 322 ? -98.524 -23.499 70.408 1.00 71.88 322 LEU A N 1
ATOM 2567 C CA . LEU A 1 322 ? -98.609 -22.292 71.238 1.00 71.88 322 LEU A CA 1
ATOM 2568 C C . LEU A 1 322 ? -99.978 -21.591 71.119 1.00 71.88 322 LEU A C 1
ATOM 2570 O O . LEU A 1 322 ? -100.500 -21.106 72.123 1.00 71.88 322 LEU A O 1
ATOM 2574 N N . GLU A 1 323 ? -100.610 -21.614 69.939 1.00 66.56 323 GLU A N 1
ATOM 2575 C CA . GLU A 1 323 ? -102.013 -21.193 69.759 1.00 66.56 323 GLU A CA 1
ATOM 2576 C C . GLU A 1 323 ? -103.004 -22.095 70.525 1.00 66.56 323 GLU A C 1
ATOM 2578 O O . GLU A 1 323 ? -104.020 -21.611 71.028 1.00 66.56 323 GLU A O 1
ATOM 2583 N N . VAL A 1 324 ? -102.701 -23.390 70.686 1.00 61.62 324 VAL A N 1
ATOM 2584 C CA . VAL A 1 324 ? -103.479 -24.299 71.552 1.00 61.62 324 VAL A CA 1
ATOM 2585 C C . VAL A 1 324 ? -103.261 -23.974 73.037 1.00 61.62 324 VAL A C 1
ATOM 2587 O O . VAL A 1 324 ? -104.231 -23.847 73.786 1.00 61.62 324 VAL A O 1
ATOM 2590 N N . SER A 1 325 ? -102.007 -23.787 73.460 1.00 56.75 325 SER A N 1
ATOM 2591 C CA . SER A 1 325 ? -101.630 -23.555 74.866 1.00 56.75 325 SER A CA 1
ATOM 2592 C C . SER A 1 325 ? -102.136 -22.216 75.434 1.00 56.75 325 SER A C 1
ATOM 2594 O O . SER A 1 325 ? -102.453 -22.106 76.618 1.00 56.75 325 SER A O 1
ATOM 2596 N N . ARG A 1 326 ? -102.327 -21.193 74.588 1.00 52.28 326 ARG A N 1
ATOM 2597 C CA . ARG A 1 326 ? -102.817 -19.855 74.989 1.00 52.28 326 ARG A CA 1
ATOM 2598 C C . ARG A 1 326 ? -104.240 -19.794 75.571 1.00 52.28 326 ARG A C 1
ATOM 2600 O O . ARG A 1 326 ? -104.698 -18.702 75.902 1.00 52.28 326 ARG A O 1
ATOM 2607 N N . LYS A 1 327 ? -104.947 -20.921 75.708 1.00 42.47 327 LYS A N 1
ATOM 2608 C CA . LYS A 1 327 ? -106.332 -20.984 76.209 1.00 42.47 327 LYS A CA 1
ATOM 2609 C C . LYS A 1 327 ? -106.485 -21.350 77.694 1.00 42.47 327 LYS A C 1
ATOM 2611 O O . LYS A 1 327 ? -107.623 -21.396 78.156 1.00 42.47 327 LYS A O 1
ATOM 2616 N N . SER A 1 328 ? -105.408 -21.586 78.455 1.00 34.50 328 SER A N 1
ATOM 2617 C CA . SER A 1 328 ? -105.514 -22.068 79.848 1.00 34.50 328 SER A CA 1
ATOM 2618 C C . SER A 1 328 ? -104.819 -21.212 80.925 1.00 34.50 328 SER A C 1
ATOM 2620 O O . SER A 1 328 ? -103.611 -21.307 81.123 1.00 34.50 328 SER A O 1
ATOM 2622 N N . LEU A 1 329 ? -105.667 -20.553 81.727 1.00 33.34 329 LEU A N 1
ATOM 2623 C CA . LEU A 1 329 ? -105.512 -20.220 83.158 1.00 33.34 329 LEU A CA 1
ATOM 2624 C C . LEU A 1 329 ? -104.590 -19.071 83.634 1.00 33.34 329 LEU A C 1
ATOM 2626 O O . LEU A 1 329 ? -103.844 -18.448 82.885 1.00 33.34 329 LEU A O 1
ATOM 2630 N N . SER A 1 330 ? -104.766 -18.748 84.923 1.00 29.08 330 SER A N 1
ATOM 2631 C CA . SER A 1 330 ? -104.396 -17.505 85.622 1.00 29.08 330 SER A CA 1
ATOM 2632 C C . SER A 1 330 ? -103.729 -17.774 86.997 1.00 29.08 330 SER A C 1
ATOM 2634 O O . SER A 1 330 ? -103.862 -18.884 87.511 1.00 29.08 330 SER A O 1
ATOM 2636 N N . PRO A 1 331 ? -103.027 -16.797 87.617 1.00 49.53 331 PRO A N 1
ATOM 2637 C CA . PRO A 1 331 ? -102.156 -17.009 88.796 1.00 49.53 331 PRO A CA 1
ATOM 2638 C C . PRO A 1 331 ? -102.783 -16.596 90.151 1.00 49.53 331 PRO A C 1
ATOM 2640 O O . PRO A 1 331 ? -103.837 -15.967 90.129 1.00 49.53 331 PRO A O 1
ATOM 2643 N N . ILE A 1 332 ? -102.097 -16.858 91.296 1.00 30.58 332 ILE A N 1
ATOM 2644 C CA . ILE A 1 332 ? -101.826 -15.904 92.425 1.00 30.58 332 ILE A CA 1
ATOM 2645 C C . ILE A 1 332 ? -101.102 -16.529 93.671 1.00 30.58 332 ILE A C 1
ATOM 2647 O O . ILE A 1 332 ? -101.611 -17.446 94.298 1.00 30.58 332 ILE A O 1
ATOM 2651 N N . SER A 1 333 ? -99.911 -15.977 93.979 1.00 30.36 333 SER A N 1
ATOM 2652 C CA . SER A 1 333 ? -99.286 -15.514 95.261 1.00 30.36 333 SER A CA 1
ATOM 2653 C C . SER A 1 333 ? -99.100 -16.305 96.604 1.00 30.36 333 SER A C 1
ATOM 2655 O O . SER A 1 333 ? -99.937 -17.074 97.052 1.00 30.36 333 SER A O 1
ATOM 2657 N N . ASN A 1 334 ? -97.998 -15.906 97.290 1.00 28.19 334 ASN A N 1
ATOM 2658 C CA . ASN A 1 334 ? -97.776 -15.612 98.737 1.00 28.19 334 ASN A CA 1
ATOM 2659 C C . ASN A 1 334 ? -97.718 -16.678 99.869 1.00 28.19 334 ASN A C 1
ATOM 2661 O O . ASN A 1 334 ? -98.539 -17.581 99.954 1.00 28.19 334 ASN A O 1
ATOM 2665 N N . GLY A 1 335 ? -96.850 -16.407 100.873 1.00 31.20 335 GLY A N 1
ATOM 2666 C CA . GLY A 1 335 ? -97.061 -16.784 102.293 1.00 31.20 335 GLY A CA 1
ATOM 2667 C C . GLY A 1 335 ? -95.798 -17.046 103.149 1.00 31.20 335 GLY A C 1
ATOM 2668 O O . GLY A 1 335 ? -95.063 -17.982 102.868 1.00 31.20 335 GLY A O 1
ATOM 2669 N N . VAL A 1 336 ? -95.571 -16.277 104.228 1.00 36.81 336 VAL A N 1
ATOM 2670 C CA . VAL A 1 336 ? -94.481 -16.440 105.235 1.00 36.81 336 VAL A CA 1
ATOM 2671 C C . VAL A 1 336 ? -95.083 -16.487 106.649 1.00 36.81 336 VAL A C 1
ATOM 2673 O O . VAL A 1 336 ? -96.036 -15.746 106.870 1.00 36.81 336 VAL A O 1
ATOM 2676 N N . HIS A 1 337 ? -94.524 -17.260 107.604 1.00 28.89 337 HIS A N 1
ATOM 2677 C CA . HIS A 1 337 ? -94.420 -16.851 109.028 1.00 28.89 337 HIS A CA 1
ATOM 2678 C C . HIS A 1 337 ? -93.490 -17.723 109.911 1.00 28.89 337 HIS A C 1
ATOM 2680 O O . HIS A 1 337 ? -93.076 -18.813 109.527 1.00 28.89 337 HIS A O 1
ATOM 2686 N N . GLU A 1 338 ? -93.186 -17.196 111.104 1.00 37.38 338 GLU A N 1
ATOM 2687 C CA . GLU A 1 338 ? -92.194 -17.615 112.118 1.00 37.38 338 GLU A CA 1
ATOM 2688 C C . GLU A 1 338 ? -92.766 -17.407 113.548 1.00 37.38 338 GLU A C 1
ATOM 2690 O O . GLU A 1 338 ? -93.504 -16.437 113.739 1.00 37.38 338 GLU A O 1
ATOM 2695 N N . VAL A 1 339 ? -92.427 -18.267 114.538 1.00 30.23 339 VAL A N 1
ATOM 2696 C CA . VAL A 1 339 ? -92.691 -18.092 116.001 1.00 30.23 339 VAL A CA 1
ATOM 2697 C C . VAL A 1 339 ? -91.638 -18.836 116.868 1.00 30.23 339 VAL A C 1
ATOM 2699 O O . VAL A 1 339 ? -91.166 -19.903 116.481 1.00 30.23 339 VAL A O 1
ATOM 2702 N N . THR A 1 340 ? -91.295 -18.305 118.056 1.00 40.59 340 THR A N 1
ATOM 2703 C CA . THR A 1 340 ? -90.277 -18.811 119.022 1.00 40.59 340 THR A CA 1
ATOM 2704 C C . THR A 1 340 ? -90.878 -19.371 120.337 1.00 40.59 340 THR A C 1
ATOM 2706 O O . THR A 1 340 ? -92.027 -19.080 120.661 1.00 40.59 340 THR A O 1
ATOM 2709 N N . GLY A 1 341 ? -90.097 -20.099 121.159 1.00 32.09 341 GLY A N 1
ATOM 2710 C CA . GLY A 1 341 ? -90.458 -20.481 122.544 1.00 32.09 341 GLY A CA 1
ATOM 2711 C C . GLY A 1 341 ? -89.287 -21.062 123.369 1.00 32.09 341 GLY A C 1
ATOM 2712 O O . GLY A 1 341 ? -88.365 -21.628 122.788 1.00 32.09 341 GLY A O 1
ATOM 2713 N N . THR A 1 342 ? -89.315 -20.932 124.709 1.00 35.00 342 THR A N 1
ATOM 2714 C CA . THR A 1 342 ? -88.152 -21.183 125.604 1.00 35.00 342 THR A CA 1
ATOM 2715 C C . THR A 1 342 ? -88.531 -21.854 126.936 1.00 35.00 342 THR A C 1
ATOM 2717 O O . THR A 1 342 ? -89.411 -21.349 127.631 1.00 35.00 342 THR A O 1
ATOM 2720 N N . PHE A 1 343 ? -87.814 -22.912 127.355 1.00 35.34 343 PHE A N 1
ATOM 2721 C CA . PHE A 1 343 ? -87.758 -23.401 128.755 1.00 35.34 343 PHE A CA 1
ATOM 2722 C C . PHE A 1 343 ? -86.398 -24.126 129.038 1.00 35.34 343 PHE A C 1
ATOM 2724 O O . PHE A 1 343 ? -85.471 -23.888 128.263 1.00 35.34 343 PHE A O 1
ATOM 2731 N N . PRO A 1 344 ? -86.120 -24.813 130.172 1.00 47.88 344 PRO A N 1
ATOM 2732 C CA . PRO A 1 344 ? -85.090 -24.338 131.093 1.00 47.88 344 PRO A CA 1
ATOM 2733 C C . PRO A 1 344 ? -83.907 -25.309 131.273 1.00 47.88 344 PRO A C 1
ATOM 2735 O O . PRO A 1 344 ? -84.018 -26.319 131.961 1.00 47.88 344 PRO A O 1
ATOM 2738 N N . GLY A 1 345 ? -82.734 -24.938 130.767 1.00 51.41 345 GLY A N 1
ATOM 2739 C CA . GLY A 1 345 ? -81.474 -25.630 131.061 1.00 51.41 345 GLY A CA 1
ATOM 2740 C C . GLY A 1 345 ? -80.377 -24.625 131.373 1.00 51.41 345 GLY A C 1
ATOM 2741 O O . GLY A 1 345 ? -79.523 -24.399 130.533 1.00 51.41 345 GLY A O 1
ATOM 2742 N N . LYS A 1 346 ? -80.411 -23.942 132.529 1.00 57.31 346 LYS A N 1
ATOM 2743 C CA . LYS A 1 346 ? -79.505 -22.796 132.782 1.00 57.31 346 LYS A CA 1
ATOM 2744 C C . LYS A 1 346 ? -78.019 -23.191 132.795 1.00 57.31 346 LYS A C 1
ATOM 2746 O O . LYS A 1 346 ? -77.195 -22.463 132.260 1.00 57.31 346 LYS A O 1
ATOM 2751 N N . GLU A 1 347 ? -77.691 -24.348 133.356 1.00 57.00 347 GLU A N 1
ATOM 2752 C CA . GLU A 1 347 ? -76.313 -24.850 133.476 1.00 57.00 347 GLU A CA 1
ATOM 2753 C C . GLU A 1 347 ? -75.811 -25.467 132.153 1.00 57.00 347 GLU A C 1
ATOM 2755 O O . GLU A 1 347 ? -74.667 -25.259 131.743 1.00 57.00 347 GLU A O 1
ATOM 2760 N N . GLU A 1 348 ? -76.709 -26.113 131.399 1.00 61.78 348 GLU A N 1
ATOM 2761 C CA . GLU A 1 348 ? -76.482 -26.495 129.998 1.00 61.78 348 GLU A CA 1
ATOM 2762 C C . GLU A 1 348 ? -76.357 -25.269 129.083 1.00 61.78 348 GLU A C 1
ATOM 2764 O O . GLU A 1 348 ? -75.607 -25.306 128.113 1.00 61.78 348 GLU A O 1
ATOM 2769 N N . MET A 1 349 ? -77.048 -24.169 129.396 1.00 64.62 349 MET A N 1
ATOM 2770 C CA . MET A 1 349 ? -76.994 -22.887 128.693 1.00 64.62 349 MET A CA 1
ATOM 2771 C C . MET A 1 349 ? -75.712 -22.126 129.023 1.00 64.62 349 MET A C 1
ATOM 2773 O O . MET A 1 349 ? -75.119 -21.583 128.105 1.00 64.62 349 MET A O 1
ATOM 2777 N N . GLU A 1 350 ? -75.223 -22.122 130.265 1.00 71.25 350 GLU A N 1
ATOM 2778 C CA . GLU A 1 350 ? -73.892 -21.589 130.595 1.00 71.25 350 GLU A CA 1
ATOM 2779 C C . GLU A 1 350 ? -72.786 -22.433 129.947 1.00 71.25 350 GLU A C 1
ATOM 2781 O O . GLU A 1 350 ? -71.877 -21.873 129.336 1.00 71.25 350 GLU A O 1
ATOM 2786 N N . SER A 1 351 ? -72.914 -23.763 129.945 1.00 75.94 351 SER A N 1
ATOM 2787 C CA . SER A 1 351 ? -72.007 -24.662 129.214 1.00 75.94 351 SER A CA 1
ATOM 2788 C C . SER A 1 351 ? -72.065 -24.437 127.696 1.00 75.94 351 SER A C 1
ATOM 2790 O O . SER A 1 351 ? -71.034 -24.390 127.025 1.00 75.94 351 SER A O 1
ATOM 2792 N N . SER A 1 352 ? -73.265 -24.237 127.142 1.00 79.25 352 SER A N 1
ATOM 2793 C CA . SER A 1 352 ? -73.479 -23.962 125.717 1.00 79.25 352 SER A CA 1
ATOM 2794 C C . SER A 1 352 ? -73.073 -22.548 125.325 1.00 79.25 352 SER A C 1
ATOM 2796 O O . SER A 1 352 ? -72.638 -22.368 124.198 1.00 79.25 352 SER A O 1
ATOM 2798 N N . LEU A 1 353 ? -73.154 -21.562 126.224 1.00 79.88 353 LEU A N 1
ATOM 2799 C CA . LEU A 1 353 ? -72.655 -20.200 126.026 1.00 79.88 353 LEU A CA 1
ATOM 2800 C C . LEU A 1 353 ? -71.132 -20.164 126.100 1.00 79.88 353 LEU A C 1
ATOM 2802 O O . LEU A 1 353 ? -70.525 -19.538 125.245 1.00 79.88 353 LEU A O 1
ATOM 2806 N N . GLN A 1 354 ? -70.500 -20.871 127.042 1.00 82.94 354 GLN A N 1
ATOM 2807 C CA . GLN A 1 354 ? -69.040 -21.032 127.058 1.00 82.94 354 GLN A CA 1
ATOM 2808 C C . GLN A 1 354 ? -68.549 -21.780 125.814 1.00 82.94 354 GLN A C 1
ATOM 2810 O O . GLN A 1 354 ? -67.522 -21.413 125.243 1.00 82.94 354 GLN A O 1
ATOM 2815 N N . LYS A 1 355 ? -69.305 -22.780 125.340 1.00 86.06 355 LYS A N 1
ATOM 2816 C CA . LYS A 1 355 ? -69.045 -23.423 124.050 1.00 86.06 355 LYS A CA 1
ATOM 2817 C C . LYS A 1 355 ? -69.227 -22.441 122.889 1.00 86.06 355 LYS A C 1
ATOM 2819 O O . LYS A 1 355 ? -68.298 -22.297 122.110 1.00 86.06 355 LYS A O 1
ATOM 2824 N N . LEU A 1 356 ? -70.343 -21.713 122.802 1.00 83.81 356 LEU A N 1
ATOM 2825 C CA . LEU A 1 356 ? -70.573 -20.708 121.755 1.00 83.81 356 LEU A CA 1
ATOM 2826 C C . LEU A 1 356 ? -69.499 -19.620 121.772 1.00 83.81 356 LEU A C 1
ATOM 2828 O O . LEU A 1 356 ? -69.069 -19.181 120.719 1.00 83.81 356 LEU A O 1
ATOM 2832 N N . GLU A 1 357 ? -69.046 -19.191 122.948 1.00 87.50 357 GLU A N 1
ATOM 2833 C CA . GLU A 1 357 ? -67.996 -18.189 123.109 1.00 87.50 357 GLU A CA 1
ATOM 2834 C C . GLU A 1 357 ? -66.624 -18.750 122.708 1.00 87.50 357 GLU A C 1
ATOM 2836 O O . GLU A 1 357 ? -65.829 -18.045 122.086 1.00 87.50 357 GLU A O 1
ATOM 2841 N N . LYS A 1 358 ? -66.343 -20.028 123.001 1.00 89.38 358 LYS A N 1
ATOM 2842 C CA . LYS A 1 358 ? -65.158 -20.726 122.490 1.00 89.38 358 LYS A CA 1
ATOM 2843 C C . LYS A 1 358 ? -65.217 -20.838 120.966 1.00 89.38 358 LYS A C 1
ATOM 2845 O O . LYS A 1 358 ? -64.260 -20.435 120.315 1.00 89.38 358 LYS A O 1
ATOM 2850 N N . ASP A 1 359 ? -66.330 -21.309 120.415 1.00 88.69 359 ASP A N 1
ATOM 2851 C CA . ASP A 1 359 ? -66.552 -21.498 118.981 1.00 88.69 359 ASP A CA 1
ATOM 2852 C C . ASP A 1 359 ? -66.541 -20.132 118.246 1.00 88.69 359 ASP A C 1
ATOM 2854 O O . ASP A 1 359 ? -65.988 -20.013 117.154 1.00 88.69 359 ASP A O 1
ATOM 2858 N N . LEU A 1 360 ? -67.018 -19.050 118.879 1.00 88.12 360 LEU A N 1
ATOM 2859 C CA . LEU A 1 360 ? -66.907 -17.661 118.402 1.00 88.12 360 LEU A CA 1
ATOM 2860 C C . LEU A 1 360 ? -65.455 -17.152 118.447 1.00 88.12 360 LEU A C 1
ATOM 2862 O O . LEU A 1 360 ? -65.017 -16.443 117.544 1.00 88.12 360 LEU A O 1
ATOM 2866 N N . LYS A 1 361 ? -64.679 -17.528 119.474 1.00 90.56 361 LYS A N 1
ATOM 2867 C CA . LYS A 1 361 ? -63.232 -17.249 119.579 1.00 90.56 361 LYS A CA 1
ATOM 2868 C C . LYS A 1 361 ? -62.389 -18.151 118.665 1.00 90.56 361 LYS A C 1
ATOM 2870 O O . LYS A 1 361 ? -61.214 -17.866 118.446 1.00 90.56 361 LYS A O 1
ATOM 2875 N N . GLU A 1 362 ? -62.928 -19.259 118.174 1.00 89.19 362 GLU A N 1
ATOM 2876 C CA . GLU A 1 362 ? -62.285 -20.158 117.213 1.00 89.19 362 GLU A CA 1
ATOM 2877 C C . GLU A 1 362 ? -62.550 -19.640 115.794 1.00 89.19 362 GLU A C 1
ATOM 2879 O O . GLU A 1 362 ? -61.605 -19.243 115.112 1.00 89.19 362 GLU A O 1
ATOM 2884 N N . THR A 1 363 ? -63.820 -19.447 115.427 1.00 87.75 363 THR A N 1
ATOM 2885 C CA . THR A 1 363 ? -64.230 -18.827 114.154 1.00 87.75 363 THR A CA 1
ATOM 2886 C C . THR A 1 363 ? -63.698 -17.402 113.971 1.00 87.75 363 THR A C 1
ATOM 2888 O O . THR A 1 363 ? -63.359 -17.032 112.848 1.00 87.75 363 THR A O 1
ATOM 2891 N N . SER A 1 364 ? -63.530 -16.594 115.030 1.00 86.81 364 SER A N 1
ATOM 2892 C CA . SER A 1 364 ? -62.880 -15.280 114.898 1.00 86.81 364 SER A CA 1
ATOM 2893 C C . SER A 1 364 ? -61.396 -15.398 114.542 1.00 86.81 364 SER A C 1
ATOM 2895 O O . SER A 1 364 ? -60.946 -14.717 113.621 1.00 86.81 364 SER A O 1
ATOM 2897 N N . ARG A 1 365 ? -60.655 -16.319 115.179 1.00 90.62 365 ARG A N 1
ATOM 2898 C CA . ARG A 1 365 ? -59.252 -16.616 114.838 1.00 90.62 365 ARG A CA 1
ATOM 2899 C C . ARG A 1 365 ? -59.121 -17.221 113.443 1.00 90.62 365 ARG A C 1
ATOM 2901 O O . ARG A 1 365 ? -58.131 -16.959 112.770 1.00 90.62 365 ARG A O 1
ATOM 2908 N N . GLU A 1 366 ? -60.079 -18.027 112.995 1.00 90.75 366 GLU A N 1
ATOM 2909 C CA . GLU A 1 366 ? -60.112 -18.556 111.626 1.00 90.75 366 GLU A CA 1
ATOM 2910 C C . GLU A 1 366 ? -60.395 -17.462 110.600 1.00 90.75 366 GLU A C 1
ATOM 2912 O O . GLU A 1 366 ? -59.670 -17.356 109.614 1.00 90.75 366 GLU A O 1
ATOM 2917 N N . LYS A 1 367 ? -61.362 -16.581 110.869 1.00 92.25 367 LYS A N 1
ATOM 2918 C CA . LYS A 1 367 ? -61.632 -15.387 110.060 1.00 92.25 367 LYS A CA 1
ATOM 2919 C C . LYS A 1 367 ? -60.410 -14.458 110.015 1.00 92.25 367 LYS A C 1
ATOM 2921 O O . LYS A 1 367 ? -60.080 -13.952 108.948 1.00 92.25 367 LYS A O 1
ATOM 2926 N N . ASP A 1 368 ? -59.686 -14.276 111.118 1.00 93.81 368 ASP A N 1
ATOM 2927 C CA . ASP A 1 368 ? -58.456 -13.470 111.146 1.00 93.81 368 ASP A CA 1
ATOM 2928 C C . ASP A 1 368 ? -57.289 -14.152 110.396 1.00 93.81 368 ASP A C 1
ATOM 2930 O O . ASP A 1 368 ? -56.580 -13.482 109.644 1.00 93.81 368 ASP A O 1
ATOM 2934 N N . LYS A 1 369 ? -57.131 -15.485 110.487 1.00 94.19 369 LYS A N 1
ATOM 2935 C CA . LYS A 1 369 ? -56.207 -16.258 109.625 1.00 94.19 369 LYS A CA 1
ATOM 2936 C C . LYS A 1 369 ? -56.576 -16.128 108.142 1.00 94.19 369 LYS A C 1
ATOM 2938 O O . LYS A 1 369 ? -55.690 -15.948 107.312 1.00 94.19 369 LYS A O 1
ATOM 2943 N N . ALA A 1 370 ? -57.863 -16.196 107.804 1.00 93.50 370 ALA A N 1
ATOM 2944 C CA . ALA A 1 370 ? -58.354 -16.048 106.436 1.00 93.50 370 ALA A CA 1
ATOM 2945 C C . ALA A 1 370 ? -58.111 -14.629 105.899 1.00 93.50 370 ALA A C 1
ATOM 2947 O O . ALA A 1 370 ? -57.684 -14.479 104.760 1.00 93.50 370 ALA A O 1
ATOM 2948 N N . LEU A 1 371 ? -58.277 -13.590 106.727 1.00 93.19 371 LEU A N 1
ATOM 2949 C CA . LEU A 1 371 ? -57.906 -12.211 106.384 1.00 93.19 371 LEU A CA 1
ATOM 2950 C C . LEU A 1 371 ? -56.388 -12.048 106.196 1.00 93.19 371 LEU A C 1
ATOM 2952 O O . LEU A 1 371 ? -55.962 -11.359 105.273 1.00 93.19 371 LEU A O 1
ATOM 2956 N N . GLN A 1 372 ? -55.558 -12.709 107.010 1.00 93.88 372 GLN A N 1
ATOM 2957 C CA . GLN A 1 372 ? -54.102 -12.735 106.813 1.00 93.88 372 GLN A CA 1
ATOM 2958 C C . GLN A 1 372 ? -53.708 -13.449 105.509 1.00 93.88 372 GLN A C 1
ATOM 2960 O O . GLN A 1 372 ? -52.858 -12.949 104.773 1.00 93.88 372 GLN A O 1
ATOM 2965 N N . GLN A 1 373 ? -54.346 -14.578 105.179 1.00 94.88 373 GLN A N 1
ATOM 2966 C CA . GLN A 1 373 ? -54.136 -15.279 103.907 1.00 94.88 373 GLN A CA 1
ATOM 2967 C C . GLN A 1 373 ? -54.625 -14.458 102.707 1.00 94.88 373 GLN A C 1
ATOM 2969 O O . GLN A 1 373 ? -53.912 -14.375 101.711 1.00 94.88 373 GLN A O 1
ATOM 2974 N N . LEU A 1 374 ? -55.781 -13.796 102.812 1.00 94.31 374 LEU A N 1
ATOM 2975 C CA . LEU A 1 374 ? -56.318 -12.902 101.784 1.00 94.31 374 LEU A CA 1
ATOM 2976 C C . LEU A 1 374 ? -55.393 -11.703 101.544 1.00 94.31 374 LEU A C 1
ATOM 2978 O O . LEU A 1 374 ? -55.106 -11.381 100.395 1.00 94.31 374 LEU A O 1
ATOM 2982 N N . ASN A 1 375 ? -54.872 -11.084 102.606 1.00 94.81 375 ASN A N 1
ATOM 2983 C CA . ASN A 1 375 ? -53.894 -10.002 102.490 1.00 94.81 375 ASN A CA 1
ATOM 2984 C C . ASN A 1 375 ? -52.576 -10.489 101.873 1.00 94.81 375 ASN A C 1
ATOM 2986 O O . ASN A 1 375 ? -52.036 -9.805 101.010 1.00 94.81 375 ASN A O 1
ATOM 2990 N N . ARG A 1 376 ? -52.085 -11.684 102.238 1.00 96.56 376 ARG A N 1
ATOM 2991 C CA . ARG A 1 376 ? -50.895 -12.284 101.610 1.00 96.56 376 ARG A CA 1
ATOM 2992 C C . ARG A 1 376 ? -51.117 -12.591 100.126 1.00 96.56 376 ARG A C 1
ATOM 2994 O O . ARG A 1 376 ? -50.227 -12.336 99.324 1.00 96.56 376 ARG A O 1
ATOM 3001 N N . LEU A 1 377 ? -52.287 -13.113 99.756 1.00 96.06 377 LEU A N 1
ATOM 3002 C CA . LEU A 1 377 ? -52.639 -13.386 98.361 1.00 96.06 377 LEU A CA 1
ATOM 3003 C C . LEU A 1 377 ? -52.790 -12.087 97.560 1.00 96.06 377 LEU A C 1
ATOM 3005 O O . LEU A 1 377 ? -52.295 -12.009 96.443 1.00 96.06 377 LEU A O 1
ATOM 3009 N N . LYS A 1 378 ? -53.411 -11.052 98.140 1.00 96.12 378 LYS A N 1
ATOM 3010 C CA . LYS A 1 378 ? -53.506 -9.719 97.533 1.00 96.12 378 LYS A CA 1
ATOM 3011 C C . LYS A 1 378 ? -52.124 -9.091 97.333 1.00 96.12 378 LYS A C 1
ATOM 3013 O O . LYS A 1 378 ? -51.878 -8.536 96.271 1.00 96.12 378 LYS A O 1
ATOM 3018 N N . GLN A 1 379 ? -51.238 -9.198 98.323 1.00 95.94 379 GLN A N 1
ATOM 3019 C CA . GLN A 1 379 ? -49.867 -8.699 98.230 1.00 95.94 379 GLN A CA 1
ATOM 3020 C C . GLN A 1 379 ? -49.091 -9.424 97.122 1.00 95.94 379 GLN A C 1
ATOM 3022 O O . GLN A 1 379 ? -48.550 -8.763 96.251 1.00 95.94 379 GLN A O 1
ATOM 3027 N N . HIS A 1 380 ? -49.140 -10.759 97.076 1.00 96.56 380 HIS A N 1
ATOM 3028 C CA . HIS A 1 380 ? -48.517 -11.551 96.008 1.00 96.56 380 HIS A CA 1
ATOM 3029 C C . HIS A 1 380 ? -49.117 -11.254 94.620 1.00 96.56 380 HIS A C 1
ATOM 3031 O O . HIS A 1 380 ? -48.412 -11.301 93.615 1.00 96.56 380 HIS A O 1
ATOM 3037 N N . LEU A 1 381 ? -50.424 -10.985 94.524 1.00 96.25 381 LEU A N 1
ATOM 3038 C CA . LEU A 1 381 ? -51.048 -10.573 93.263 1.00 96.25 381 LEU A CA 1
ATOM 3039 C C . LEU A 1 381 ? -50.549 -9.197 92.816 1.00 96.25 381 LEU A C 1
ATOM 3041 O O . LEU A 1 381 ? -50.249 -9.043 91.641 1.00 96.25 381 LEU A O 1
ATOM 3045 N N . LEU A 1 382 ? -50.406 -8.243 93.741 1.00 96.81 382 LEU A N 1
ATOM 3046 C CA . LEU A 1 382 ? -49.889 -6.904 93.454 1.00 96.81 382 LEU A CA 1
ATOM 3047 C C . LEU A 1 382 ? -48.393 -6.926 93.097 1.00 96.81 382 LEU A C 1
ATOM 3049 O O . LEU A 1 382 ? -47.979 -6.253 92.163 1.00 96.81 382 LEU A O 1
ATOM 3053 N N . GLU A 1 383 ? -47.596 -7.735 93.802 1.00 96.69 383 GLU A N 1
ATOM 3054 C CA . GLU A 1 383 ? -46.179 -7.980 93.498 1.00 96.69 383 GLU A CA 1
ATOM 3055 C C . GLU A 1 383 ? -46.024 -8.578 92.093 1.00 96.69 383 GLU A C 1
ATOM 3057 O O . GLU A 1 383 ? -45.261 -8.046 91.286 1.00 96.69 383 GLU A O 1
ATOM 3062 N N . LYS A 1 384 ? -46.821 -9.602 91.752 1.00 96.81 384 LYS A N 1
ATOM 3063 C CA . LYS A 1 384 ? -46.823 -10.178 90.402 1.00 96.81 384 LYS A CA 1
ATOM 3064 C C . LYS A 1 384 ? -47.324 -9.193 89.342 1.00 96.81 384 LYS A C 1
ATOM 3066 O O . LYS A 1 384 ? -46.767 -9.153 88.256 1.00 96.81 384 LYS A O 1
ATOM 3071 N N . GLU A 1 385 ? -48.350 -8.396 89.636 1.00 95.38 385 GLU A N 1
ATOM 3072 C CA . GLU A 1 385 ? -48.845 -7.351 88.730 1.00 95.38 385 GLU A CA 1
ATOM 3073 C C . GLU A 1 385 ? -47.759 -6.296 88.460 1.00 95.38 385 GLU A C 1
ATOM 3075 O O . GLU A 1 385 ? -47.594 -5.877 87.315 1.00 95.38 385 GLU A O 1
ATOM 3080 N N . SER A 1 386 ? -46.951 -5.933 89.466 1.00 94.69 386 SER A N 1
ATOM 3081 C CA . SER A 1 386 ? -45.783 -5.067 89.267 1.00 94.69 386 SER A CA 1
ATOM 3082 C C . SER A 1 386 ? -44.637 -5.740 88.501 1.00 94.69 386 SER A C 1
ATOM 3084 O O . SER A 1 386 ? -44.061 -5.091 87.638 1.00 94.69 386 SER A O 1
ATOM 3086 N N . GLU A 1 387 ? -44.350 -7.026 88.732 1.00 96.00 387 GLU A N 1
ATOM 3087 C CA . GLU A 1 387 ? -43.320 -7.792 88.002 1.00 96.00 387 GLU A CA 1
ATOM 3088 C C . GLU A 1 387 ? -43.701 -7.993 86.521 1.00 96.00 387 GLU A C 1
ATOM 3090 O O . GLU A 1 387 ? -42.899 -7.733 85.624 1.00 96.00 387 GLU A O 1
ATOM 3095 N N . ASP A 1 388 ? -44.954 -8.375 86.245 1.00 95.56 388 ASP A N 1
ATOM 3096 C CA . ASP A 1 388 ? -45.496 -8.465 84.884 1.00 95.56 388 ASP A CA 1
ATOM 3097 C C . ASP A 1 388 ? -45.491 -7.079 84.193 1.00 95.56 388 ASP A C 1
ATOM 3099 O O . ASP A 1 388 ? -45.261 -7.002 82.985 1.00 95.56 388 ASP A O 1
ATOM 3103 N N . THR A 1 389 ? -45.699 -5.979 84.935 1.00 96.06 389 THR A N 1
ATOM 3104 C CA . THR A 1 389 ? -45.650 -4.601 84.399 1.00 96.06 389 THR A CA 1
ATOM 3105 C C . THR A 1 389 ? -44.224 -4.135 84.102 1.00 96.06 389 THR A C 1
ATOM 3107 O O . THR A 1 389 ? -43.969 -3.665 82.996 1.00 96.06 389 THR A O 1
ATOM 3110 N N . GLU A 1 390 ? -43.279 -4.314 85.030 1.00 95.81 390 GLU A N 1
ATOM 3111 C CA . GLU A 1 390 ? -41.862 -3.977 84.825 1.00 95.81 390 GLU A CA 1
ATOM 3112 C C . GLU A 1 390 ? -41.294 -4.746 83.623 1.00 95.81 390 GLU A C 1
ATOM 3114 O O . GLU A 1 390 ? -40.650 -4.160 82.751 1.00 95.81 390 GLU A O 1
ATOM 3119 N N . LYS A 1 391 ? -41.656 -6.029 83.482 1.00 96.88 391 LYS A N 1
ATOM 3120 C CA . LYS A 1 391 ? -41.320 -6.825 82.299 1.00 96.88 391 LYS A CA 1
ATOM 3121 C C . LYS A 1 391 ? -41.951 -6.284 81.009 1.00 96.88 391 LYS A C 1
ATOM 3123 O O . LYS A 1 391 ? -41.295 -6.303 79.970 1.00 96.88 391 LYS A O 1
ATOM 3128 N N . MET A 1 392 ? -43.201 -5.809 81.031 1.00 95.56 392 MET A N 1
ATOM 3129 C CA . MET A 1 392 ? -43.822 -5.182 79.852 1.00 95.56 392 MET A CA 1
ATOM 3130 C C . MET A 1 392 ? -43.118 -3.880 79.444 1.00 95.56 392 MET A C 1
ATOM 3132 O O . MET A 1 392 ? -43.005 -3.615 78.243 1.00 95.56 392 MET A O 1
ATOM 3136 N N . ASP A 1 393 ? -42.604 -3.102 80.398 1.00 96.75 393 ASP A N 1
ATOM 3137 C CA . ASP A 1 393 ? -41.795 -1.910 80.120 1.00 96.75 393 ASP A CA 1
ATOM 3138 C C . ASP A 1 393 ? -40.405 -2.279 79.561 1.00 96.75 393 ASP A C 1
ATOM 3140 O O . ASP A 1 393 ? -39.946 -1.655 78.597 1.00 96.75 393 ASP A O 1
ATOM 3144 N N . GLU A 1 394 ? -39.755 -3.332 80.076 1.00 96.25 394 GLU A N 1
ATOM 3145 C CA . GLU A 1 394 ? -38.509 -3.870 79.502 1.00 96.25 394 GLU A CA 1
ATOM 3146 C C . GLU A 1 394 ? -38.701 -4.403 78.072 1.00 96.25 394 GLU A C 1
ATOM 3148 O O . GLU A 1 394 ? -37.964 -4.004 77.164 1.00 96.25 394 GLU A O 1
ATOM 3153 N N . ASP A 1 395 ? -39.713 -5.247 77.840 1.00 96.12 395 ASP A N 1
ATOM 3154 C CA . ASP A 1 395 ? -40.054 -5.772 76.511 1.00 96.12 395 ASP A CA 1
ATOM 3155 C C . ASP A 1 395 ? -40.378 -4.618 75.539 1.00 96.12 395 ASP A C 1
ATOM 3157 O O . ASP A 1 395 ? -39.907 -4.609 74.398 1.00 96.12 395 ASP A O 1
ATOM 3161 N N . SER A 1 396 ? -41.110 -3.590 75.989 1.00 97.00 396 SER A N 1
ATOM 3162 C CA . SER A 1 396 ? -41.417 -2.394 75.186 1.00 97.00 396 SER A CA 1
ATOM 3163 C C . SER A 1 396 ? -40.161 -1.600 74.815 1.00 97.00 396 SER A C 1
ATOM 3165 O O . SER A 1 396 ? -40.008 -1.175 73.668 1.00 97.00 396 SER A O 1
ATOM 3167 N N . LYS A 1 397 ? -39.223 -1.443 75.754 1.00 97.31 397 LYS A N 1
ATOM 3168 C CA . LYS A 1 397 ? -37.934 -0.771 75.539 1.00 97.31 397 LYS A CA 1
ATOM 3169 C C . LYS A 1 397 ? -37.034 -1.541 74.566 1.00 97.31 397 LYS A C 1
ATOM 3171 O O . LYS A 1 397 ? -36.377 -0.925 73.725 1.00 97.31 397 LYS A O 1
ATOM 3176 N N . ILE A 1 398 ? -37.040 -2.875 74.628 1.00 97.31 398 ILE A N 1
ATOM 3177 C CA . ILE A 1 398 ? -36.355 -3.744 73.658 1.00 97.31 398 ILE A CA 1
ATOM 3178 C C . ILE A 1 398 ? -36.993 -3.604 72.268 1.00 97.31 398 ILE A C 1
ATOM 3180 O O . ILE A 1 398 ? -36.277 -3.439 71.280 1.00 97.31 398 ILE A O 1
ATOM 3184 N N . ILE A 1 399 ? -38.327 -3.611 72.177 1.00 96.69 399 ILE A N 1
ATOM 3185 C CA . ILE A 1 399 ? -39.061 -3.429 70.915 1.00 96.69 399 ILE A CA 1
ATOM 3186 C C . ILE A 1 399 ? -38.739 -2.074 70.270 1.00 96.69 399 ILE A C 1
ATOM 3188 O O . ILE A 1 399 ? -38.507 -2.026 69.060 1.00 96.69 399 ILE A O 1
ATOM 3192 N N . GLU A 1 400 ? -38.678 -0.986 71.041 1.00 96.25 400 GLU A N 1
ATOM 3193 C CA . GLU A 1 400 ? -38.371 0.341 70.493 1.00 96.25 400 GLU A CA 1
ATOM 3194 C C . GLU A 1 400 ? -36.907 0.457 70.041 1.00 96.25 400 GLU A C 1
ATOM 3196 O O . GLU A 1 400 ? -36.645 0.914 68.929 1.00 96.25 400 GLU A O 1
ATOM 3201 N N . GLY A 1 401 ? -35.956 -0.087 70.810 1.00 96.44 401 GLY A N 1
ATOM 3202 C CA . GLY A 1 401 ? -34.557 -0.185 70.378 1.00 96.44 401 GLY A CA 1
ATOM 3203 C C . GLY A 1 401 ? -34.372 -1.038 69.113 1.00 96.44 401 GLY A C 1
ATOM 3204 O O . GLY A 1 401 ? -33.537 -0.724 68.262 1.00 96.44 401 GLY A O 1
ATOM 3205 N N . LEU A 1 402 ? -35.175 -2.091 68.927 1.00 96.62 402 LEU A N 1
ATOM 3206 C CA . LEU A 1 402 ? -35.191 -2.877 67.687 1.00 96.62 402 LEU A CA 1
ATOM 3207 C C . LEU A 1 402 ? -35.818 -2.106 66.512 1.00 96.62 402 LEU A C 1
ATOM 3209 O O . LEU A 1 402 ? -35.347 -2.251 65.383 1.00 96.62 402 LEU A O 1
ATOM 3213 N N . ARG A 1 403 ? -36.837 -1.268 66.751 1.00 97.06 403 ARG A N 1
ATOM 3214 C CA . ARG A 1 403 ? -37.439 -0.386 65.730 1.00 97.06 403 ARG A CA 1
ATOM 3215 C C . ARG A 1 403 ? -36.458 0.683 65.256 1.00 97.06 403 ARG A C 1
ATOM 3217 O O . ARG A 1 403 ? -36.291 0.833 64.046 1.00 97.06 403 ARG A O 1
ATOM 3224 N N . GLU A 1 404 ? -35.781 1.366 66.179 1.00 97.00 404 GLU A N 1
ATOM 3225 C CA . GLU A 1 404 ? -34.768 2.380 65.859 1.00 97.00 404 GLU A CA 1
ATOM 3226 C C . GLU A 1 404 ? -33.631 1.770 65.029 1.00 97.00 404 GLU A C 1
ATOM 3228 O O . GLU A 1 404 ? -33.348 2.241 63.926 1.00 97.00 404 GLU A O 1
ATOM 3233 N N . ASN A 1 405 ? -33.063 0.643 65.479 1.00 97.12 405 ASN A N 1
ATOM 3234 C CA . ASN A 1 405 ? -32.057 -0.093 64.710 1.00 97.12 405 ASN A CA 1
ATOM 3235 C C . ASN A 1 405 ? -32.569 -0.509 63.318 1.00 97.12 405 ASN A C 1
ATOM 3237 O O . ASN A 1 405 ? -31.822 -0.432 62.342 1.00 97.12 405 ASN A O 1
ATOM 3241 N N . ASN A 1 406 ? -33.837 -0.919 63.182 1.00 97.12 406 ASN A N 1
ATOM 3242 C CA . ASN A 1 406 ? -34.394 -1.292 61.881 1.00 97.12 406 ASN A CA 1
ATOM 3243 C C . ASN A 1 406 ? -34.524 -0.089 60.931 1.00 97.12 406 ASN A C 1
ATOM 3245 O O . ASN A 1 406 ? -34.239 -0.233 59.744 1.00 97.12 406 ASN A O 1
ATOM 3249 N N . GLU A 1 407 ? -34.903 1.094 61.421 1.00 97.50 407 GLU A N 1
ATOM 3250 C CA . GLU A 1 407 ? -34.993 2.296 60.581 1.00 97.50 407 GLU A CA 1
ATOM 3251 C C . GLU A 1 407 ? -33.615 2.892 60.253 1.00 97.50 407 GLU A C 1
ATOM 3253 O O . GLU A 1 407 ? -33.405 3.318 59.117 1.00 97.50 407 GLU A O 1
ATOM 3258 N N . VAL A 1 408 ? -32.635 2.807 61.162 1.00 97.44 408 VAL A N 1
ATOM 3259 C CA . VAL A 1 408 ? -31.224 3.121 60.862 1.00 97.44 408 VAL A CA 1
ATOM 3260 C C . VAL A 1 408 ? -30.681 2.196 59.767 1.00 97.44 408 VAL A C 1
ATOM 3262 O O . VAL A 1 408 ? -30.098 2.677 58.794 1.00 97.44 408 VAL A O 1
ATOM 3265 N N . LEU A 1 409 ? -30.927 0.883 59.856 1.00 97.38 409 LEU A N 1
ATOM 3266 C CA . LEU A 1 409 ? -30.533 -0.075 58.815 1.00 97.38 409 LEU A CA 1
ATOM 3267 C C . LEU A 1 409 ? -31.233 0.209 57.476 1.00 97.38 409 LEU A C 1
ATOM 3269 O O . LEU A 1 409 ? -30.580 0.193 56.434 1.00 97.38 409 LEU A O 1
ATOM 3273 N N . ARG A 1 410 ? -32.531 0.547 57.472 1.00 97.75 410 ARG A N 1
ATOM 3274 C CA . ARG A 1 410 ? -33.235 0.978 56.247 1.00 97.75 410 ARG A CA 1
ATOM 3275 C C . ARG A 1 410 ? -32.645 2.262 55.667 1.00 97.75 410 ARG A C 1
ATOM 3277 O O . ARG A 1 410 ? -32.508 2.359 54.452 1.00 97.75 410 ARG A O 1
ATOM 3284 N N . ALA A 1 411 ? -32.286 3.241 56.495 1.00 97.06 411 ALA A N 1
ATOM 3285 C CA . ALA A 1 411 ? -31.650 4.474 56.038 1.00 97.06 411 ALA A CA 1
ATOM 3286 C C . ALA A 1 411 ? -30.271 4.206 55.408 1.00 97.06 411 ALA A C 1
ATOM 3288 O O . ALA A 1 411 ? -29.966 4.764 54.353 1.00 97.06 411 ALA A O 1
ATOM 3289 N N . GLN A 1 412 ? -29.479 3.298 55.992 1.00 97.75 412 GLN A N 1
ATOM 3290 C CA . GLN A 1 412 ? -28.216 2.832 55.410 1.00 97.75 412 GLN A CA 1
ATOM 3291 C C . GLN A 1 412 ? -28.434 2.112 54.071 1.00 97.75 412 GLN A C 1
ATOM 3293 O O . GLN A 1 412 ? -27.752 2.439 53.102 1.00 97.75 412 GLN A O 1
ATOM 3298 N N . VAL A 1 413 ? -29.416 1.206 53.974 1.00 97.25 413 VAL A N 1
ATOM 3299 C CA . VAL A 1 413 ? -29.773 0.529 52.712 1.00 97.25 413 VAL A CA 1
ATOM 3300 C C . VAL A 1 413 ? -30.174 1.544 51.638 1.00 97.25 413 VAL A C 1
ATOM 3302 O O . VAL A 1 413 ? -29.544 1.568 50.586 1.00 97.25 413 VAL A O 1
ATOM 3305 N N . ARG A 1 414 ? -31.107 2.466 51.923 1.00 97.81 414 ARG A N 1
ATOM 3306 C CA . ARG A 1 414 ? -31.510 3.538 50.985 1.00 97.81 414 ARG A CA 1
ATOM 3307 C C . ARG A 1 414 ? -30.328 4.405 50.533 1.00 97.81 414 ARG A C 1
ATOM 3309 O O . ARG A 1 414 ? -30.288 4.860 49.390 1.00 97.81 414 ARG A O 1
ATOM 3316 N N . HIS A 1 415 ? -29.364 4.665 51.421 1.00 97.69 415 HIS A N 1
ATOM 3317 C CA . HIS A 1 415 ? -28.159 5.417 51.074 1.00 97.69 415 HIS A CA 1
ATOM 3318 C C . HIS A 1 415 ? -27.225 4.616 50.154 1.00 97.69 415 HIS A C 1
ATOM 3320 O O . HIS A 1 415 ? -26.767 5.155 49.147 1.00 97.69 415 HIS A O 1
ATOM 3326 N N . LEU A 1 416 ? -26.988 3.335 50.452 1.00 97.25 416 LEU A N 1
ATOM 3327 C CA . LEU A 1 416 ? -26.189 2.439 49.611 1.00 97.25 416 LEU A CA 1
ATOM 3328 C C . LEU A 1 416 ? -26.836 2.224 48.236 1.00 97.25 416 LEU A C 1
ATOM 3330 O O . LEU A 1 416 ? -26.141 2.308 47.230 1.00 97.25 416 LEU A O 1
ATOM 3334 N N . GLU A 1 417 ? -28.157 2.044 48.170 1.00 97.25 417 GLU A N 1
ATOM 3335 C CA . GLU A 1 417 ? -28.933 1.976 46.923 1.00 97.25 417 GLU A CA 1
ATOM 3336 C C . GLU A 1 417 ? -28.778 3.255 46.090 1.00 97.25 417 GLU A C 1
ATOM 3338 O O . GLU A 1 417 ? -28.528 3.188 44.886 1.00 97.25 417 GLU A O 1
ATOM 3343 N N . LYS A 1 418 ? -28.875 4.438 46.714 1.00 97.50 418 LYS A N 1
ATOM 3344 C CA . LYS A 1 418 ? -28.678 5.719 46.018 1.00 97.50 418 LYS A CA 1
ATOM 3345 C C . LYS A 1 418 ? -27.253 5.857 45.473 1.00 97.50 418 LYS A C 1
ATOM 3347 O O . LYS A 1 418 ? -27.086 6.233 44.314 1.00 97.50 418 LYS A O 1
ATOM 3352 N N . SER A 1 419 ? -26.246 5.529 46.280 1.00 96.75 419 SER A N 1
ATOM 3353 C CA . SER A 1 419 ? -24.832 5.578 45.887 1.00 96.75 419 SER A CA 1
ATOM 3354 C C . SER A 1 419 ? -24.503 4.563 44.784 1.00 96.75 419 SER A C 1
ATOM 3356 O O . SER A 1 419 ? -23.784 4.895 43.844 1.00 96.75 419 SER A O 1
ATOM 3358 N N . LEU A 1 420 ? -25.088 3.361 44.835 1.00 97.06 420 LEU A N 1
ATOM 3359 C CA . LEU A 1 420 ? -24.973 2.340 43.792 1.00 97.06 420 LEU A CA 1
ATOM 3360 C C . LEU A 1 420 ? -25.606 2.810 42.474 1.00 97.06 420 LEU A C 1
ATOM 3362 O O . LEU A 1 420 ? -24.967 2.737 41.429 1.00 97.06 420 LEU A O 1
ATOM 3366 N N . ASN A 1 421 ? -26.825 3.355 42.517 1.00 97.44 421 ASN A N 1
ATOM 3367 C CA . ASN A 1 421 ? -27.502 3.895 41.333 1.00 97.44 421 ASN A CA 1
ATOM 3368 C C . ASN A 1 421 ? -26.740 5.080 40.716 1.00 97.44 421 ASN A C 1
ATOM 3370 O O . ASN A 1 421 ? -26.669 5.196 39.491 1.00 97.44 421 ASN A O 1
ATOM 3374 N N . GLN A 1 422 ? -26.116 5.931 41.536 1.00 97.12 422 GLN A N 1
ATOM 3375 C CA . GLN A 1 422 ? -25.233 6.996 41.056 1.00 97.12 422 GLN A CA 1
ATOM 3376 C C . GLN A 1 422 ? -23.956 6.436 40.403 1.00 97.12 422 GLN A C 1
ATOM 3378 O O . GLN A 1 422 ? -23.573 6.908 39.333 1.00 97.12 422 GLN A O 1
ATOM 3383 N N . ALA A 1 423 ? -23.336 5.402 40.982 1.00 96.56 423 ALA A N 1
ATOM 3384 C CA . ALA A 1 423 ? -22.166 4.737 40.401 1.00 96.56 423 ALA A CA 1
ATOM 3385 C C . ALA A 1 423 ? -22.486 4.045 39.061 1.00 96.56 423 ALA A C 1
ATOM 3387 O O . ALA A 1 423 ? -21.740 4.209 38.099 1.00 96.56 423 ALA A O 1
ATOM 3388 N N . ILE A 1 424 ? -23.625 3.347 38.967 1.00 96.50 424 ILE A N 1
ATOM 3389 C CA . ILE A 1 424 ? -24.125 2.743 37.719 1.00 96.50 424 ILE A CA 1
ATOM 3390 C C . ILE A 1 424 ? -24.363 3.824 36.654 1.00 96.50 424 ILE A C 1
ATOM 3392 O O . ILE A 1 424 ? -23.960 3.651 35.506 1.00 96.50 424 ILE A O 1
ATOM 3396 N N . SER A 1 425 ? -24.965 4.955 37.037 1.00 96.38 425 SER A N 1
ATOM 3397 C CA . SER A 1 425 ? -25.240 6.065 36.113 1.00 96.38 425 SER A CA 1
ATOM 3398 C C . SER A 1 425 ? -23.949 6.666 35.545 1.00 96.38 425 SER A C 1
ATOM 3400 O O . SER A 1 425 ? -23.825 6.807 34.331 1.00 96.38 425 SER A O 1
ATOM 3402 N N . GLY A 1 426 ? -22.959 6.944 36.403 1.00 96.50 426 GLY A N 1
ATOM 3403 C CA . GLY A 1 426 ? -21.645 7.432 35.969 1.00 96.50 426 GLY A CA 1
ATOM 3404 C C . GLY A 1 426 ? -20.855 6.403 35.152 1.00 96.50 426 GLY A C 1
ATOM 3405 O O . GLY A 1 426 ? -20.144 6.771 34.220 1.00 96.50 426 GLY A O 1
ATOM 3406 N N . GLN A 1 427 ? -21.001 5.105 35.438 1.00 96.38 427 GLN A N 1
ATOM 3407 C CA . GLN A 1 427 ? -20.364 4.054 34.643 1.00 96.38 427 GLN A CA 1
ATOM 3408 C C . GLN A 1 427 ? -20.975 3.937 33.238 1.00 96.38 427 GLN A C 1
ATOM 3410 O O . GLN A 1 427 ? -20.235 3.728 32.276 1.00 96.38 427 GLN A O 1
ATOM 3415 N N . GLU A 1 428 ? -22.293 4.105 33.093 1.00 95.62 428 GLU A N 1
ATOM 3416 C CA . GLU A 1 428 ? -22.935 4.145 31.775 1.00 95.62 428 GLU A CA 1
ATOM 3417 C C . GLU A 1 428 ? -22.578 5.432 31.009 1.00 95.62 428 GLU A C 1
ATOM 3419 O O . GLU A 1 428 ? -22.313 5.367 29.811 1.00 95.62 428 GLU A O 1
ATOM 3424 N N . GLU A 1 429 ? -22.455 6.579 31.687 1.00 96.62 429 GLU A N 1
ATOM 3425 C CA . GLU A 1 429 ? -21.950 7.822 31.083 1.00 96.62 429 GLU A CA 1
ATOM 3426 C C . GLU A 1 429 ? -20.519 7.652 30.540 1.00 96.62 429 GLU A C 1
ATOM 3428 O O . GLU A 1 429 ? -20.275 7.926 29.365 1.00 96.62 429 GLU A O 1
ATOM 3433 N N . VAL A 1 430 ? -19.594 7.107 31.341 1.00 96.56 430 VAL A N 1
ATOM 3434 C CA . VAL A 1 430 ? -18.207 6.811 30.920 1.00 96.56 430 VAL A CA 1
ATOM 3435 C C . VAL A 1 430 ? -18.156 5.779 29.785 1.00 96.56 430 VAL A C 1
ATOM 3437 O O . VAL A 1 430 ? -17.319 5.866 28.886 1.00 96.56 430 VAL A O 1
ATOM 3440 N N . LYS A 1 431 ? -19.066 4.800 29.781 1.00 97.38 431 LYS A N 1
ATOM 3441 C CA . LYS A 1 431 ? -19.210 3.827 28.688 1.00 97.38 431 LYS A CA 1
ATOM 3442 C C . LYS A 1 431 ? -19.701 4.492 27.397 1.00 97.38 431 LYS A C 1
ATOM 3444 O O . LYS A 1 431 ? -19.187 4.173 26.324 1.00 97.38 431 LYS A O 1
ATOM 3449 N N . MET A 1 432 ? -20.625 5.447 27.488 1.00 95.75 432 MET A N 1
ATOM 3450 C CA . MET A 1 432 ? -21.114 6.222 26.346 1.00 95.75 432 MET A CA 1
ATOM 3451 C C . MET A 1 432 ? -20.069 7.210 25.810 1.00 95.75 432 MET A C 1
ATOM 3453 O O . MET A 1 432 ? -19.907 7.304 24.592 1.00 95.75 432 MET A O 1
ATOM 3457 N N . THR A 1 433 ? -19.312 7.912 26.663 1.00 96.50 433 THR A N 1
ATOM 3458 C CA . THR A 1 433 ? -18.225 8.798 26.201 1.00 96.50 433 THR A CA 1
ATOM 3459 C C . THR A 1 433 ? -17.112 8.003 25.524 1.00 96.50 433 THR A C 1
ATOM 3461 O O . THR A 1 433 ? -16.763 8.325 24.390 1.00 96.50 433 THR A O 1
ATOM 3464 N N . ASN A 1 434 ? -16.651 6.903 26.127 1.00 97.12 434 ASN A N 1
ATOM 3465 C CA . ASN A 1 434 ? -15.663 6.001 25.527 1.00 97.12 434 ASN A CA 1
ATOM 3466 C C . ASN A 1 434 ? -16.154 5.420 24.183 1.00 97.12 434 ASN A C 1
ATOM 3468 O O . ASN A 1 434 ? -15.420 5.428 23.199 1.00 97.12 434 ASN A O 1
ATOM 3472 N N . SER A 1 435 ? -17.424 5.001 24.082 1.00 96.94 435 SER A N 1
ATOM 3473 C CA . SER A 1 435 ? -17.996 4.539 22.805 1.00 96.94 435 SER A CA 1
ATOM 3474 C C . SER A 1 435 ? -18.003 5.634 21.727 1.00 96.94 435 SER A C 1
ATOM 3476 O O . SER A 1 435 ? -17.747 5.345 20.558 1.00 96.94 435 SER A O 1
ATOM 3478 N N . ASN A 1 436 ? -18.273 6.888 22.102 1.00 97.50 436 ASN A N 1
ATOM 3479 C CA . ASN A 1 436 ? -18.248 8.029 21.185 1.00 97.50 436 ASN A CA 1
ATOM 3480 C C . ASN A 1 436 ? -16.816 8.417 20.773 1.00 97.50 436 ASN A C 1
ATOM 3482 O O . ASN A 1 436 ? -16.589 8.806 19.628 1.00 97.50 436 ASN A O 1
ATOM 3486 N N . GLU A 1 437 ? -15.840 8.312 21.675 1.00 97.00 437 GLU A N 1
ATOM 3487 C CA . GLU A 1 437 ? -14.423 8.549 21.374 1.00 97.00 437 GLU A CA 1
ATOM 3488 C C . GLU A 1 437 ? -13.835 7.446 20.490 1.00 97.00 437 GLU A C 1
ATOM 3490 O O . GLU A 1 437 ? -13.148 7.752 19.516 1.00 97.00 437 GLU A O 1
ATOM 3495 N N . LEU A 1 438 ? -14.180 6.182 20.744 1.00 97.19 438 LEU A N 1
ATOM 3496 C CA . LEU A 1 438 ? -13.796 5.042 19.910 1.00 97.19 438 LEU A CA 1
ATOM 3497 C C . LEU A 1 438 ? -14.380 5.161 18.493 1.00 97.19 438 LEU A C 1
ATOM 3499 O O . LEU A 1 438 ? -13.672 4.903 17.519 1.00 97.19 438 LEU A O 1
ATOM 3503 N N . GLN A 1 439 ? -15.631 5.617 18.356 1.00 97.81 439 GLN A N 1
ATOM 3504 C CA . GLN A 1 439 ? -16.238 5.890 17.049 1.00 97.81 439 GLN A CA 1
ATOM 3505 C C . GLN A 1 439 ? -15.518 7.031 16.305 1.00 97.81 439 GLN A C 1
ATOM 3507 O O . GLN A 1 439 ? -15.153 6.851 15.144 1.00 97.81 439 GLN A O 1
ATOM 3512 N N . LYS A 1 440 ? -15.214 8.155 16.970 1.00 97.94 440 LYS A N 1
ATOM 3513 C CA . LYS A 1 440 ? -14.417 9.252 16.377 1.00 97.94 440 LYS A CA 1
ATOM 3514 C C . LYS A 1 440 ? -13.014 8.794 15.967 1.00 97.94 440 LYS A C 1
ATOM 3516 O O . LYS A 1 440 ? -12.538 9.139 14.889 1.00 97.94 440 LYS A O 1
ATOM 3521 N N . ALA A 1 441 ? -12.345 8.003 16.807 1.00 96.88 441 ALA A N 1
ATOM 3522 C CA . ALA A 1 441 ? -11.027 7.451 16.505 1.00 96.88 441 ALA A CA 1
ATOM 3523 C C . ALA A 1 441 ? -11.076 6.531 15.275 1.00 96.88 441 ALA A C 1
ATOM 3525 O O . ALA A 1 441 ? -10.199 6.604 14.416 1.00 96.88 441 ALA A O 1
ATOM 3526 N N . LYS A 1 442 ? -12.132 5.718 15.147 1.00 98.25 442 LYS A N 1
ATOM 3527 C CA . LYS A 1 442 ? -12.377 4.877 13.973 1.00 98.25 442 LYS A CA 1
ATOM 3528 C C . LYS A 1 442 ? -12.615 5.702 12.703 1.00 98.25 442 LYS A C 1
ATOM 3530 O O . LYS A 1 442 ? -12.019 5.394 11.679 1.00 98.25 442 LYS A O 1
ATOM 3535 N N . GLU A 1 443 ? -13.410 6.768 12.770 1.00 98.06 443 GLU A N 1
ATOM 3536 C CA . GLU A 1 443 ? -13.636 7.685 11.640 1.00 98.06 443 GLU A CA 1
ATOM 3537 C C . GLU A 1 443 ? -12.330 8.350 11.172 1.00 98.06 443 GLU A C 1
ATOM 3539 O O . GLU A 1 443 ? -12.044 8.382 9.974 1.00 98.06 443 GLU A O 1
ATOM 3544 N N . VAL A 1 444 ? -11.484 8.794 12.111 1.00 98.06 444 VAL A N 1
ATOM 3545 C CA . VAL A 1 444 ? -10.144 9.331 11.812 1.00 98.06 444 VAL A CA 1
ATOM 3546 C C . VAL A 1 444 ? -9.233 8.268 11.186 1.00 98.06 444 VAL A C 1
ATOM 3548 O O . VAL A 1 444 ? -8.513 8.574 10.234 1.00 98.06 444 VAL A O 1
ATOM 3551 N N . ILE A 1 445 ? -9.273 7.021 11.666 1.00 97.75 445 ILE A N 1
ATOM 3552 C CA . ILE A 1 445 ? -8.532 5.895 11.074 1.00 97.75 445 ILE A CA 1
ATOM 3553 C C . ILE A 1 445 ? -9.015 5.614 9.644 1.00 97.75 445 ILE A C 1
ATOM 3555 O O . ILE A 1 445 ? -8.187 5.471 8.746 1.00 97.75 445 ILE A O 1
ATOM 3559 N N . ASP A 1 446 ? -10.325 5.595 9.396 1.00 98.31 446 ASP A N 1
ATOM 3560 C CA . ASP A 1 446 ? -10.886 5.366 8.061 1.00 98.31 446 ASP A CA 1
ATOM 3561 C C . ASP A 1 446 ? -10.531 6.504 7.084 1.00 98.31 446 ASP A C 1
ATOM 3563 O O . ASP A 1 446 ? -10.218 6.241 5.922 1.00 98.31 446 ASP A O 1
ATOM 3567 N N . ASP A 1 447 ? -10.498 7.762 7.533 1.00 98.25 447 ASP A N 1
ATOM 3568 C CA . ASP A 1 447 ? -10.041 8.898 6.717 1.00 98.25 447 ASP A CA 1
ATOM 3569 C C . ASP A 1 447 ? -8.525 8.908 6.469 1.00 98.25 447 ASP A C 1
ATOM 3571 O O . ASP A 1 447 ? -8.079 9.288 5.381 1.00 98.25 447 ASP A O 1
ATOM 3575 N N . LEU A 1 448 ? -7.716 8.455 7.430 1.00 98.00 448 LEU A N 1
ATOM 3576 C CA . LEU A 1 448 ? -6.285 8.225 7.215 1.00 98.00 448 LEU A CA 1
ATOM 3577 C C . LEU A 1 448 ? -6.054 7.073 6.228 1.00 98.00 448 LEU A C 1
ATOM 3579 O O . LEU A 1 448 ? -5.248 7.221 5.312 1.00 98.00 448 LEU A O 1
ATOM 3583 N N . ASN A 1 449 ? -6.814 5.979 6.325 1.00 98.12 449 ASN A N 1
ATOM 3584 C CA . ASN A 1 449 ? -6.758 4.862 5.379 1.00 98.12 449 ASN A CA 1
ATOM 3585 C C . ASN A 1 449 ? -7.120 5.302 3.949 1.00 98.12 449 ASN A C 1
ATOM 3587 O O . ASN A 1 449 ? -6.415 4.939 3.006 1.00 98.12 449 ASN A O 1
ATOM 3591 N N . LYS A 1 450 ? -8.148 6.148 3.770 1.00 98.25 450 LYS A N 1
ATOM 3592 C CA . LYS A 1 450 ? -8.489 6.754 2.464 1.00 98.25 450 LYS A CA 1
ATOM 3593 C C . LYS A 1 450 ? -7.327 7.581 1.896 1.00 98.25 450 LYS A C 1
ATOM 3595 O O . LYS A 1 450 ? -7.020 7.461 0.711 1.00 98.25 450 LYS A O 1
ATOM 3600 N N . LYS A 1 451 ? -6.652 8.383 2.731 1.00 98.25 451 LYS A N 1
ATOM 3601 C CA . LYS A 1 451 ? -5.475 9.186 2.336 1.00 98.25 451 LYS A CA 1
ATOM 3602 C C . LYS A 1 451 ? -4.263 8.315 1.986 1.00 98.25 451 LYS A C 1
ATOM 3604 O O . LYS A 1 451 ? -3.593 8.576 0.994 1.00 98.25 451 LYS A O 1
ATOM 3609 N N . VAL A 1 452 ? -3.998 7.254 2.749 1.00 98.06 452 VAL A N 1
ATOM 3610 C CA . VAL A 1 452 ? -2.929 6.288 2.441 1.00 98.06 452 VAL A CA 1
ATOM 3611 C C . VAL A 1 452 ? -3.217 5.560 1.123 1.00 98.06 452 VAL A C 1
ATOM 3613 O O . VAL A 1 452 ? -2.311 5.398 0.309 1.00 98.06 452 VAL A O 1
ATOM 3616 N N . ALA A 1 453 ? -4.472 5.185 0.862 1.00 98.25 453 ALA A N 1
ATOM 3617 C CA . ALA A 1 453 ? -4.873 4.560 -0.397 1.00 98.25 453 ALA A CA 1
ATOM 3618 C C . ALA A 1 453 ? -4.710 5.498 -1.609 1.00 98.25 453 ALA A C 1
ATOM 3620 O O . ALA A 1 453 ? -4.203 5.062 -2.644 1.00 98.25 453 ALA A O 1
ATOM 3621 N N . SER A 1 454 ? -5.074 6.783 -1.496 1.00 98.19 454 SER A N 1
ATOM 3622 C CA . SER A 1 454 ? -4.896 7.745 -2.597 1.00 98.19 454 SER A CA 1
ATOM 3623 C C . SER A 1 454 ? -3.424 8.088 -2.850 1.00 98.19 454 SER A C 1
ATOM 3625 O O . SER A 1 454 ? -3.006 8.153 -4.008 1.00 98.19 454 SER A O 1
ATOM 3627 N N . LEU A 1 455 ? -2.609 8.222 -1.797 1.00 97.06 455 LEU A N 1
ATOM 3628 C CA . LEU A 1 455 ? -1.156 8.375 -1.927 1.00 97.06 455 LEU A CA 1
ATOM 3629 C C . LEU A 1 455 ? -0.523 7.147 -2.590 1.00 97.06 455 LEU A C 1
ATOM 3631 O O . LEU A 1 455 ? 0.248 7.301 -3.534 1.00 97.06 455 LEU A O 1
ATOM 3635 N N . ARG A 1 456 ? -0.901 5.932 -2.172 1.00 98.12 456 ARG A N 1
ATOM 3636 C CA . ARG A 1 456 ? -0.428 4.685 -2.790 1.00 98.12 456 ARG A CA 1
ATOM 3637 C C . ARG A 1 456 ? -0.796 4.612 -4.272 1.00 98.12 456 ARG A C 1
ATOM 3639 O O . ARG A 1 456 ? 0.091 4.424 -5.092 1.00 98.12 456 ARG A O 1
ATOM 3646 N N . SER A 1 457 ? -2.053 4.882 -4.628 1.00 97.81 457 SER A N 1
ATOM 3647 C CA . SER A 1 457 ? -2.484 4.938 -6.034 1.00 97.81 457 SER A CA 1
ATOM 3648 C C . SER A 1 457 ? -1.746 6.010 -6.849 1.00 97.81 457 SER A C 1
ATOM 3650 O O . SER A 1 457 ? -1.585 5.846 -8.057 1.00 97.81 457 SER A O 1
ATOM 3652 N N . THR A 1 458 ? -1.299 7.099 -6.216 1.00 98.19 458 THR A N 1
ATOM 3653 C CA . THR A 1 458 ? -0.493 8.145 -6.867 1.00 98.19 458 THR A CA 1
ATOM 3654 C C . THR A 1 458 ? 0.944 7.670 -7.099 1.00 98.19 458 THR A C 1
ATOM 3656 O O . THR A 1 458 ? 1.491 7.893 -8.177 1.00 98.19 458 THR A O 1
ATOM 3659 N N . VAL A 1 459 ? 1.543 6.971 -6.129 1.00 98.19 459 VAL A N 1
ATOM 3660 C CA . VAL A 1 459 ? 2.864 6.334 -6.268 1.00 98.19 459 VAL A CA 1
ATOM 3661 C C . VAL A 1 459 ? 2.834 5.239 -7.335 1.00 98.19 459 VAL A C 1
ATOM 3663 O O . VAL A 1 459 ? 3.690 5.234 -8.212 1.00 98.19 459 VAL A O 1
ATOM 3666 N N . ASP A 1 460 ? 1.819 4.374 -7.337 1.00 98.06 460 ASP A N 1
ATOM 3667 C CA . ASP A 1 460 ? 1.665 3.312 -8.338 1.00 98.06 460 ASP A CA 1
ATOM 3668 C C . ASP A 1 460 ? 1.516 3.897 -9.759 1.00 98.06 460 ASP A C 1
ATOM 3670 O O . ASP A 1 460 ? 2.160 3.425 -10.697 1.00 98.06 460 ASP A O 1
ATOM 3674 N N . ALA A 1 461 ? 0.769 4.998 -9.922 1.00 98.12 461 ALA A N 1
ATOM 3675 C CA . ALA A 1 461 ? 0.702 5.732 -11.189 1.00 98.12 461 ALA A CA 1
ATOM 3676 C C . ALA A 1 461 ? 2.058 6.342 -11.601 1.00 98.12 461 ALA A C 1
ATOM 3678 O O . ALA A 1 461 ? 2.428 6.282 -12.775 1.00 98.12 461 ALA A O 1
ATOM 3679 N N . LYS A 1 462 ? 2.835 6.884 -10.651 1.00 97.94 462 LYS A N 1
ATOM 3680 C CA . LYS A 1 462 ? 4.186 7.413 -10.918 1.00 97.94 462 LYS A CA 1
ATOM 3681 C C . LYS A 1 462 ? 5.193 6.318 -11.265 1.00 97.94 462 LYS A C 1
ATOM 3683 O O . LYS A 1 462 ? 6.029 6.538 -12.135 1.00 97.94 462 LYS A O 1
ATOM 3688 N N . ASN A 1 463 ? 5.070 5.130 -10.681 1.00 98.25 463 ASN A N 1
ATOM 3689 C CA . ASN A 1 463 ? 5.877 3.966 -11.048 1.00 98.25 463 ASN A CA 1
ATOM 3690 C C . ASN A 1 463 ? 5.601 3.528 -12.499 1.00 98.25 463 ASN A C 1
ATOM 3692 O O . ASN A 1 463 ? 6.536 3.212 -13.230 1.00 98.25 463 ASN A O 1
ATOM 3696 N N . VAL A 1 464 ? 4.341 3.586 -12.951 1.00 98.12 464 VAL A N 1
ATOM 3697 C CA . VAL A 1 464 ? 3.981 3.340 -14.361 1.00 98.12 464 VAL A CA 1
ATOM 3698 C C . VAL A 1 464 ? 4.507 4.448 -15.285 1.00 98.12 464 VAL A C 1
ATOM 3700 O O . VAL A 1 464 ? 5.025 4.143 -16.357 1.00 98.12 464 VAL A O 1
ATOM 3703 N N . GLU A 1 465 ? 4.441 5.726 -14.889 1.00 98.06 465 GLU A N 1
ATOM 3704 C CA . GLU A 1 465 ? 5.080 6.816 -15.649 1.00 98.06 465 GLU A CA 1
ATOM 3705 C C . GLU A 1 465 ? 6.599 6.605 -15.794 1.00 98.06 465 GLU A C 1
ATOM 3707 O O . GLU A 1 465 ? 7.123 6.738 -16.900 1.00 98.06 465 GLU A O 1
ATOM 3712 N N . LEU A 1 466 ? 7.295 6.229 -14.714 1.00 98.19 466 LEU A N 1
ATOM 3713 C CA . LEU A 1 466 ? 8.736 5.953 -14.723 1.00 98.19 466 LEU A CA 1
ATOM 3714 C C . LEU A 1 466 ? 9.095 4.742 -15.594 1.00 98.19 466 LEU A C 1
ATOM 3716 O O . LEU A 1 466 ? 10.024 4.835 -16.390 1.00 98.19 466 LEU A O 1
ATOM 3720 N N . LEU A 1 467 ? 8.341 3.641 -15.514 1.00 98.12 467 LEU A N 1
ATOM 3721 C CA . LEU A 1 467 ? 8.560 2.454 -16.350 1.00 98.12 467 LEU A CA 1
ATOM 3722 C C . LEU A 1 467 ? 8.364 2.758 -17.846 1.00 98.12 467 LEU A C 1
ATOM 3724 O O . LEU A 1 467 ? 9.138 2.296 -18.686 1.00 98.12 467 LEU A O 1
ATOM 3728 N N . ASN A 1 468 ? 7.365 3.577 -18.184 1.00 98.00 468 ASN A N 1
ATOM 3729 C CA . ASN A 1 468 ? 7.143 4.035 -19.555 1.00 98.00 468 ASN A CA 1
ATOM 3730 C C . ASN A 1 468 ? 8.289 4.938 -20.045 1.00 98.00 468 ASN A C 1
ATOM 3732 O O . ASN A 1 468 ? 8.733 4.793 -21.182 1.00 98.00 468 ASN A O 1
ATOM 3736 N N . LEU A 1 469 ? 8.804 5.835 -19.194 1.00 98.12 469 LEU A N 1
ATOM 3737 C CA . LEU A 1 469 ? 9.964 6.675 -19.516 1.00 98.12 469 LEU A CA 1
ATOM 3738 C C . LEU A 1 469 ? 11.249 5.852 -19.677 1.00 98.12 469 LEU A C 1
ATOM 3740 O O . LEU A 1 469 ? 11.985 6.073 -20.632 1.00 98.12 469 LEU A O 1
ATOM 3744 N N . GLN A 1 470 ? 11.494 4.869 -18.808 1.00 97.88 470 GLN A N 1
ATOM 3745 C CA . GLN A 1 470 ? 12.630 3.949 -18.922 1.00 97.88 470 GLN A CA 1
ATOM 3746 C C . GLN A 1 470 ? 12.553 3.119 -20.213 1.00 97.88 470 GLN A C 1
ATOM 3748 O O . GLN A 1 470 ? 13.564 2.922 -20.883 1.00 97.88 470 GLN A O 1
ATOM 3753 N N . THR A 1 471 ? 11.348 2.684 -20.597 1.00 98.00 471 THR A N 1
ATOM 3754 C CA . THR A 1 471 ? 11.105 1.966 -21.858 1.00 98.00 471 THR A CA 1
ATOM 3755 C C . THR A 1 471 ? 11.375 2.862 -23.071 1.00 98.00 471 THR A C 1
ATOM 3757 O O . THR A 1 471 ? 12.052 2.434 -24.002 1.00 98.00 471 THR A O 1
ATOM 3760 N N . ALA A 1 472 ? 10.913 4.118 -23.049 1.00 98.12 472 ALA A N 1
ATOM 3761 C CA . ALA A 1 472 ? 11.183 5.093 -24.107 1.00 98.12 472 ALA A CA 1
ATOM 3762 C C . ALA A 1 472 ? 12.680 5.447 -24.210 1.00 98.12 472 ALA A C 1
ATOM 3764 O O . ALA A 1 472 ? 13.210 5.537 -25.311 1.00 98.12 472 ALA A O 1
ATOM 3765 N N . LEU A 1 473 ? 13.388 5.589 -23.084 1.00 97.88 473 LEU A N 1
ATOM 3766 C CA . LEU A 1 473 ? 14.843 5.782 -23.073 1.00 97.88 473 LEU A CA 1
ATOM 3767 C C . LEU A 1 473 ? 15.579 4.568 -23.656 1.00 97.88 473 LEU A C 1
ATOM 3769 O O . LEU A 1 473 ? 16.464 4.743 -24.485 1.00 97.88 473 LEU A O 1
ATOM 3773 N N . GLY A 1 474 ? 15.177 3.343 -23.299 1.00 98.00 474 GLY A N 1
ATOM 3774 C CA . GLY A 1 474 ? 15.719 2.121 -23.906 1.00 98.00 474 GLY A CA 1
ATOM 3775 C C . GLY A 1 474 ? 15.495 2.050 -25.422 1.00 98.00 474 GLY A C 1
ATOM 3776 O O . GLY A 1 474 ? 16.388 1.629 -26.154 1.00 98.00 474 GLY A O 1
ATOM 3777 N N . GLN A 1 475 ? 14.340 2.522 -25.905 1.00 97.62 475 GLN A N 1
ATOM 3778 C CA . GLN A 1 475 ? 14.060 2.654 -27.339 1.00 97.62 475 GLN A CA 1
ATOM 3779 C C . GLN A 1 475 ? 14.965 3.700 -28.007 1.00 97.62 475 GLN A C 1
ATOM 3781 O O . GLN A 1 475 ? 15.542 3.401 -29.048 1.00 97.62 475 GLN A O 1
ATOM 3786 N N . TYR A 1 476 ? 15.164 4.873 -27.395 1.00 98.00 476 TYR A N 1
ATOM 3787 C CA . TYR A 1 476 ? 16.088 5.883 -27.922 1.00 98.00 476 TYR A CA 1
ATOM 3788 C C . TYR A 1 476 ? 17.544 5.402 -27.948 1.00 98.00 476 TYR A C 1
ATOM 3790 O O . TYR A 1 476 ? 18.239 5.669 -28.923 1.00 98.00 476 TYR A O 1
ATOM 3798 N N . PHE A 1 477 ? 18.018 4.659 -26.942 1.00 98.06 477 PHE A N 1
ATOM 3799 C CA . PHE A 1 477 ? 19.368 4.082 -26.983 1.00 98.06 477 PHE A CA 1
ATOM 3800 C C . PHE A 1 477 ? 19.527 3.066 -28.125 1.00 98.06 477 PHE A C 1
ATOM 3802 O O . PHE A 1 477 ? 20.521 3.126 -28.845 1.00 98.06 477 PHE A O 1
ATOM 3809 N N . ALA A 1 478 ? 18.530 2.205 -28.357 1.00 96.88 478 ALA A N 1
ATOM 3810 C CA . ALA A 1 478 ? 18.532 1.283 -29.495 1.00 96.88 478 ALA A CA 1
ATOM 3811 C C . ALA A 1 478 ? 18.452 2.011 -30.856 1.00 96.88 478 ALA A C 1
ATOM 3813 O O . ALA A 1 478 ? 19.085 1.588 -31.822 1.00 96.88 478 ALA A O 1
ATOM 3814 N N . GLU A 1 479 ? 17.717 3.125 -30.944 1.00 96.88 479 GLU A N 1
ATOM 3815 C CA . GLU A 1 479 ? 17.657 3.971 -32.145 1.00 96.88 479 GLU A CA 1
ATOM 3816 C C . GLU A 1 479 ? 18.988 4.699 -32.406 1.00 96.88 479 GLU A C 1
ATOM 3818 O O . GLU A 1 479 ? 19.444 4.755 -33.547 1.00 96.88 479 GLU A O 1
ATOM 3823 N N . ILE A 1 480 ? 19.658 5.194 -31.357 1.00 96.31 480 ILE A N 1
ATOM 3824 C CA . ILE A 1 480 ? 20.998 5.797 -31.434 1.00 96.31 480 ILE A CA 1
ATOM 3825 C C . ILE A 1 480 ? 22.037 4.758 -31.877 1.00 96.31 480 ILE A C 1
ATOM 3827 O O . ILE A 1 480 ? 22.857 5.051 -32.748 1.00 96.31 480 ILE A O 1
ATOM 3831 N N . GLU A 1 481 ? 21.990 3.540 -31.332 1.00 96.25 481 GLU A N 1
ATOM 3832 C CA . GLU A 1 481 ? 22.865 2.441 -31.747 1.00 96.25 481 GLU A CA 1
ATOM 3833 C C . GLU A 1 481 ? 22.633 2.084 -33.224 1.00 96.25 481 GLU A C 1
ATOM 3835 O O . GLU A 1 481 ? 23.581 2.104 -34.014 1.00 96.25 481 GLU A O 1
ATOM 3840 N N . ALA A 1 482 ? 21.379 1.862 -33.635 1.00 96.31 482 ALA A N 1
ATOM 3841 C CA . ALA A 1 482 ? 21.016 1.574 -35.024 1.00 96.31 482 ALA A CA 1
ATOM 3842 C C . ALA A 1 482 ? 21.434 2.698 -35.992 1.00 96.31 482 ALA A C 1
ATOM 3844 O O . ALA A 1 482 ? 21.986 2.425 -37.060 1.00 96.31 482 ALA A O 1
ATOM 3845 N N . LYS A 1 483 ? 21.256 3.967 -35.602 1.00 97.06 483 LYS A N 1
ATOM 3846 C CA . LYS A 1 483 ? 21.762 5.128 -36.346 1.00 97.06 483 LYS A CA 1
ATOM 3847 C C . LYS A 1 483 ? 23.288 5.086 -36.476 1.00 97.06 483 LYS A C 1
ATOM 3849 O O . LYS A 1 483 ? 23.802 5.300 -37.570 1.00 97.06 483 LYS A O 1
ATOM 3854 N N . GLY A 1 484 ? 24.005 4.737 -35.408 1.00 95.81 484 GLY A N 1
ATOM 3855 C CA . GLY A 1 484 ? 25.456 4.540 -35.430 1.00 95.81 484 GLY A CA 1
ATOM 3856 C C . GLY A 1 484 ? 25.910 3.395 -36.346 1.00 95.81 484 GLY A C 1
ATOM 3857 O O . GLY A 1 484 ? 26.976 3.490 -36.950 1.00 95.81 484 GLY A O 1
ATOM 3858 N N . HIS A 1 485 ? 25.111 2.335 -36.510 1.00 96.19 485 HIS A N 1
ATOM 3859 C CA . HIS A 1 485 ? 25.361 1.302 -37.523 1.00 96.19 485 HIS A CA 1
ATOM 3860 C C . HIS A 1 485 ? 25.200 1.849 -38.946 1.00 96.19 485 HIS A C 1
ATOM 3862 O O . HIS A 1 485 ? 26.137 1.745 -39.739 1.00 96.19 485 HIS A O 1
ATOM 3868 N N . LEU A 1 486 ? 24.084 2.523 -39.235 1.00 96.12 486 LEU A N 1
ATOM 3869 C CA . LEU A 1 486 ? 23.832 3.141 -40.542 1.00 96.12 486 LEU A CA 1
ATOM 3870 C C . LEU A 1 486 ? 24.879 4.210 -40.904 1.00 96.12 486 LEU A C 1
ATOM 3872 O O . LEU A 1 486 ? 25.260 4.327 -42.065 1.00 96.12 486 LEU A O 1
ATOM 3876 N N . GLU A 1 487 ? 25.395 4.965 -39.930 1.00 96.38 487 GLU A N 1
ATOM 3877 C CA . GLU A 1 487 ? 26.464 5.949 -40.150 1.00 96.38 487 GLU A CA 1
ATOM 3878 C C . GLU A 1 487 ? 27.810 5.290 -40.498 1.00 96.38 487 GLU A C 1
ATOM 3880 O O . GLU A 1 487 ? 28.526 5.801 -41.363 1.00 96.38 487 GLU A O 1
ATOM 3885 N N . ARG A 1 488 ? 28.135 4.129 -39.908 1.00 96.00 488 ARG A N 1
ATOM 3886 C CA . ARG A 1 488 ? 29.329 3.338 -40.272 1.00 96.00 488 ARG A CA 1
ATOM 3887 C C . ARG A 1 488 ? 29.195 2.708 -41.661 1.00 96.00 488 ARG A C 1
ATOM 3889 O O . ARG A 1 488 ? 30.136 2.779 -42.449 1.00 96.00 488 ARG A O 1
ATOM 3896 N N . GLU A 1 489 ? 28.031 2.151 -41.989 1.00 96.62 489 GLU A N 1
ATOM 3897 C CA . GLU A 1 489 ? 27.736 1.607 -43.325 1.00 96.62 489 GLU A CA 1
ATOM 3898 C C . GLU A 1 489 ? 27.802 2.701 -44.403 1.00 96.62 489 GLU A C 1
ATOM 3900 O O . GLU A 1 489 ? 28.439 2.523 -45.440 1.00 96.62 489 GLU A O 1
ATOM 3905 N N . LEU A 1 490 ? 27.232 3.877 -44.130 1.00 96.56 490 LEU A N 1
ATOM 3906 C CA . LEU A 1 490 ? 27.270 5.036 -45.023 1.00 96.56 490 LEU A CA 1
ATOM 3907 C C . LEU A 1 490 ? 28.687 5.615 -45.180 1.00 96.56 490 LEU A C 1
ATOM 3909 O O . LEU A 1 490 ? 29.032 6.092 -46.264 1.00 96.56 490 LEU A O 1
ATOM 3913 N N . ALA A 1 491 ? 29.526 5.563 -44.141 1.00 96.94 491 ALA A N 1
ATOM 3914 C CA . ALA A 1 491 ? 30.942 5.913 -44.243 1.00 96.94 491 ALA A CA 1
ATOM 3915 C C . ALA A 1 491 ? 31.715 4.910 -45.121 1.00 96.94 491 ALA A C 1
ATOM 3917 O O . ALA A 1 491 ? 32.445 5.329 -46.018 1.00 96.94 491 ALA A O 1
ATOM 3918 N N . SER A 1 492 ? 31.491 3.606 -44.933 1.00 96.06 492 SER A N 1
ATOM 3919 C CA . SER A 1 492 ? 32.096 2.548 -45.755 1.00 96.06 492 SER A CA 1
ATOM 3920 C C . SER A 1 492 ? 31.678 2.656 -47.228 1.00 96.06 492 SER A C 1
ATOM 3922 O O . SER A 1 492 ? 32.537 2.702 -48.105 1.00 96.06 492 SER A O 1
ATOM 3924 N N . ALA A 1 493 ? 30.385 2.838 -47.514 1.00 96.44 493 ALA A N 1
ATOM 3925 C CA . ALA A 1 493 ? 29.882 3.035 -48.876 1.00 96.44 493 ALA A CA 1
ATOM 3926 C C . ALA A 1 493 ? 30.438 4.311 -49.545 1.00 96.44 493 ALA A C 1
ATOM 3928 O O . ALA A 1 493 ? 30.630 4.350 -50.764 1.00 96.44 493 ALA A O 1
ATOM 3929 N N . ARG A 1 494 ? 30.738 5.363 -48.766 1.00 96.81 494 ARG A N 1
ATOM 3930 C CA . ARG A 1 494 ? 31.457 6.551 -49.261 1.00 96.81 494 ARG A CA 1
ATOM 3931 C C . ARG A 1 494 ? 32.917 6.242 -49.590 1.00 96.81 494 ARG A C 1
ATOM 3933 O O . ARG A 1 494 ? 33.379 6.682 -50.639 1.00 96.81 494 ARG A O 1
ATOM 3940 N N . GLU A 1 495 ? 33.625 5.486 -48.750 1.00 96.50 495 GLU A N 1
ATOM 3941 C CA . GLU A 1 495 ? 35.002 5.059 -49.034 1.00 96.50 495 GLU A CA 1
ATOM 3942 C C . GLU A 1 495 ? 35.064 4.190 -50.300 1.00 96.50 495 GLU A C 1
ATOM 3944 O O . GLU A 1 495 ? 35.874 4.453 -51.190 1.00 96.50 495 GLU A O 1
ATOM 3949 N N . GLU A 1 496 ? 34.161 3.214 -50.442 1.00 96.31 496 GLU A N 1
ATOM 3950 C CA . GLU A 1 496 ? 34.056 2.391 -51.650 1.00 96.31 496 GLU A CA 1
ATOM 3951 C C . GLU A 1 496 ? 33.744 3.231 -52.893 1.00 96.31 496 GLU A C 1
ATOM 3953 O O . GLU A 1 496 ? 34.385 3.053 -53.929 1.00 96.31 496 GLU A O 1
ATOM 3958 N N . SER A 1 497 ? 32.827 4.197 -52.792 1.00 93.81 497 SER A N 1
ATOM 3959 C CA . SER A 1 497 ? 32.507 5.126 -53.883 1.00 93.81 497 SER A CA 1
ATOM 3960 C C . SER A 1 497 ? 33.714 5.980 -54.299 1.00 93.81 497 SER A C 1
ATOM 3962 O O . SER A 1 497 ? 34.003 6.102 -55.492 1.00 93.81 497 SER A O 1
ATOM 3964 N N . VAL A 1 498 ? 34.493 6.502 -53.343 1.00 97.50 498 VAL A N 1
ATOM 3965 C CA . VAL A 1 498 ? 35.748 7.229 -53.619 1.00 97.50 498 VAL A CA 1
ATOM 3966 C C . VAL A 1 498 ? 36.796 6.302 -54.247 1.00 97.50 498 VAL A C 1
ATOM 3968 O O . VAL A 1 498 ? 37.447 6.676 -55.222 1.00 97.50 498 VAL A O 1
ATOM 3971 N N . ARG A 1 499 ? 36.925 5.065 -53.759 1.00 97.31 499 ARG A N 1
ATOM 3972 C CA . ARG A 1 499 ? 37.855 4.054 -54.287 1.00 97.31 499 ARG A CA 1
ATOM 3973 C C . ARG A 1 499 ? 37.502 3.610 -55.709 1.00 97.31 499 ARG A C 1
ATOM 3975 O O . ARG A 1 499 ? 38.403 3.375 -56.515 1.00 97.31 499 ARG A O 1
ATOM 3982 N N . LEU A 1 500 ? 36.213 3.499 -56.030 1.00 96.44 500 LEU A N 1
ATOM 3983 C CA . LEU A 1 500 ? 35.720 3.228 -57.382 1.00 96.44 500 LEU A CA 1
ATOM 3984 C C . LEU A 1 500 ? 35.898 4.443 -58.299 1.00 96.44 500 LEU A C 1
ATOM 3986 O O . LEU A 1 500 ? 36.343 4.275 -59.430 1.00 96.44 500 LEU A O 1
ATOM 3990 N N . SER A 1 501 ? 35.638 5.655 -57.799 1.00 96.38 501 SER A N 1
ATOM 3991 C CA . SER A 1 501 ? 35.857 6.904 -58.542 1.00 96.38 501 SER A CA 1
ATOM 3992 C C . SER A 1 501 ? 37.331 7.086 -58.908 1.00 96.38 501 SER A C 1
ATOM 3994 O O . SER A 1 501 ? 37.636 7.365 -60.063 1.00 96.38 501 SER A O 1
ATOM 3996 N N . LYS A 1 502 ? 38.255 6.820 -57.972 1.00 97.06 502 LYS A N 1
ATOM 3997 C CA . LYS A 1 502 ? 39.693 6.832 -58.265 1.00 97.06 502 LYS A CA 1
ATOM 3998 C C . LYS A 1 502 ? 40.074 5.780 -59.311 1.00 97.06 502 LYS A C 1
ATOM 4000 O O . LYS A 1 502 ? 40.748 6.112 -60.273 1.00 97.06 502 LYS A O 1
ATOM 4005 N N . ARG A 1 503 ? 39.602 4.533 -59.178 1.00 95.94 503 ARG A N 1
ATOM 4006 C CA . ARG A 1 503 ? 39.852 3.480 -60.185 1.00 95.94 503 ARG A CA 1
ATOM 4007 C C . ARG A 1 503 ? 39.330 3.850 -61.577 1.00 95.94 503 ARG A C 1
ATOM 4009 O O . ARG A 1 503 ? 39.927 3.446 -62.569 1.00 95.94 503 ARG A O 1
ATOM 4016 N N . LEU A 1 504 ? 38.219 4.586 -61.651 1.00 96.00 504 LEU A N 1
ATOM 4017 C CA . LEU A 1 504 ? 37.684 5.115 -62.904 1.00 96.00 504 LEU A CA 1
ATOM 4018 C C . LEU A 1 504 ? 38.580 6.227 -63.468 1.00 96.00 504 LEU A C 1
ATOM 4020 O O . LEU A 1 504 ? 38.826 6.237 -64.669 1.00 96.00 504 LEU A O 1
ATOM 4024 N N . GLU A 1 505 ? 39.102 7.119 -62.626 1.00 96.88 505 GLU A N 1
ATOM 4025 C CA . GLU A 1 505 ? 40.064 8.150 -63.033 1.00 96.88 505 GLU A CA 1
ATOM 4026 C C . GLU A 1 505 ? 41.389 7.539 -63.521 1.00 96.88 505 GLU A C 1
ATOM 4028 O O . GLU A 1 505 ? 41.811 7.837 -64.636 1.00 96.88 505 GLU A O 1
ATOM 4033 N N . ASP A 1 506 ? 41.983 6.615 -62.755 1.00 95.94 506 ASP A N 1
ATOM 4034 C CA . ASP A 1 506 ? 43.193 5.866 -63.127 1.00 95.94 506 ASP A CA 1
ATOM 4035 C C . ASP A 1 506 ? 43.002 5.168 -64.500 1.00 95.94 506 ASP A C 1
ATOM 4037 O O . ASP A 1 506 ? 43.880 5.197 -65.365 1.00 95.94 506 ASP A O 1
ATOM 4041 N N . ALA A 1 507 ? 41.821 4.577 -64.738 1.00 95.12 507 ALA A N 1
ATOM 4042 C CA . ALA A 1 507 ? 41.477 3.930 -66.006 1.00 95.12 507 ALA A CA 1
ATOM 4043 C C . ALA A 1 507 ? 41.244 4.924 -67.160 1.00 95.12 507 ALA A C 1
ATOM 4045 O O . ALA A 1 507 ? 41.621 4.633 -68.294 1.00 95.12 507 ALA A O 1
ATOM 4046 N N . LEU A 1 508 ? 40.650 6.094 -66.901 1.00 95.75 508 LEU A N 1
ATOM 4047 C CA . LEU A 1 508 ? 40.479 7.154 -67.902 1.00 95.75 508 LEU A CA 1
ATOM 4048 C C . LEU A 1 508 ? 41.827 7.755 -68.320 1.00 95.75 508 LEU A C 1
ATOM 4050 O O . LEU A 1 508 ? 42.040 7.984 -69.510 1.00 95.75 508 LEU A O 1
ATOM 4054 N N . GLN A 1 509 ? 42.751 7.944 -67.374 1.00 96.38 509 GLN A N 1
ATOM 4055 C CA . GLN A 1 509 ? 44.122 8.367 -67.669 1.00 96.38 509 GLN A CA 1
ATOM 4056 C C . GLN A 1 509 ? 44.829 7.339 -68.568 1.00 96.38 509 GLN A C 1
ATOM 4058 O O . GLN A 1 509 ? 45.379 7.718 -69.599 1.00 96.38 509 GLN A O 1
ATOM 4063 N N . LEU A 1 510 ? 44.729 6.039 -68.256 1.00 96.25 510 LEU A N 1
ATOM 4064 C CA . LEU A 1 510 ? 45.298 4.959 -69.079 1.00 96.25 510 LEU A CA 1
ATOM 4065 C C . LEU A 1 510 ? 44.669 4.860 -70.486 1.00 96.25 510 LEU A C 1
ATOM 4067 O O . LEU A 1 510 ? 45.353 4.539 -71.460 1.00 96.25 510 LEU A O 1
ATOM 4071 N N . VAL A 1 511 ? 43.370 5.138 -70.623 1.00 95.31 511 VAL A N 1
ATOM 4072 C CA . VAL A 1 511 ? 42.702 5.208 -71.936 1.00 95.31 511 VAL A CA 1
ATOM 4073 C C . VAL A 1 511 ? 43.210 6.398 -72.754 1.00 95.31 511 VAL A C 1
ATOM 4075 O O . VAL A 1 511 ? 43.401 6.264 -73.961 1.00 95.31 511 VAL A O 1
ATOM 4078 N N . GLU A 1 512 ? 43.471 7.546 -72.127 1.00 95.25 512 GLU A N 1
ATOM 4079 C CA . GLU A 1 512 ? 43.995 8.717 -72.834 1.00 95.25 512 GLU A CA 1
ATOM 4080 C C . GLU A 1 512 ? 45.490 8.570 -73.184 1.00 95.25 512 GLU A C 1
ATOM 4082 O O . GLU A 1 512 ? 45.870 8.940 -74.294 1.00 95.25 512 GLU A O 1
ATOM 4087 N N . THR A 1 513 ? 46.327 7.941 -72.344 1.00 94.62 513 THR A N 1
ATOM 4088 C CA . THR A 1 513 ? 47.725 7.641 -72.723 1.00 94.62 513 THR A CA 1
ATOM 4089 C C . THR A 1 513 ? 47.798 6.628 -73.863 1.00 94.62 513 THR A C 1
ATOM 4091 O O . THR A 1 513 ? 48.457 6.892 -74.863 1.00 94.62 513 THR A O 1
ATOM 4094 N N . THR A 1 514 ? 47.058 5.516 -73.793 1.00 93.81 514 THR A N 1
ATOM 4095 C CA . THR A 1 514 ? 47.030 4.519 -74.885 1.00 93.81 514 THR A CA 1
ATOM 4096 C C . THR A 1 514 ? 46.399 5.065 -76.173 1.00 93.81 514 THR A C 1
ATOM 4098 O O . THR A 1 514 ? 46.751 4.636 -77.275 1.00 93.81 514 THR A O 1
ATOM 4101 N N . LYS A 1 515 ? 45.511 6.064 -76.076 1.00 96.06 515 LYS A N 1
ATOM 4102 C CA . LYS A 1 515 ? 45.032 6.842 -77.227 1.00 96.06 515 LYS A CA 1
ATOM 4103 C C . LYS A 1 515 ? 46.137 7.728 -77.816 1.00 96.06 515 LYS A C 1
ATOM 4105 O O . LYS A 1 515 ? 46.296 7.726 -79.033 1.00 96.06 515 LYS A O 1
ATOM 4110 N N . GLN A 1 516 ? 46.921 8.424 -76.993 1.00 95.00 516 GLN A N 1
ATOM 4111 C CA . GLN A 1 516 ? 48.060 9.237 -77.448 1.00 95.00 516 GLN A CA 1
ATOM 4112 C C . GLN A 1 516 ? 49.170 8.377 -78.075 1.00 95.00 516 GLN A C 1
ATOM 4114 O O . GLN A 1 516 ? 49.645 8.700 -79.160 1.00 95.00 516 GLN A O 1
ATOM 4119 N N . GLU A 1 517 ? 49.512 7.234 -77.475 1.00 94.38 517 GLU A N 1
ATOM 4120 C CA . GLU A 1 517 ? 50.430 6.234 -78.048 1.00 94.38 517 GLU A CA 1
ATOM 4121 C C . GLU A 1 517 ? 49.939 5.727 -79.413 1.00 94.38 517 GLU A C 1
ATOM 4123 O O . GLU A 1 517 ? 50.715 5.604 -80.361 1.00 94.38 517 GLU A O 1
ATOM 4128 N N . LYS A 1 518 ? 48.631 5.470 -79.547 1.00 94.94 518 LYS A N 1
ATOM 4129 C CA . LYS A 1 518 ? 48.007 5.082 -80.818 1.00 94.94 518 LYS A CA 1
ATOM 4130 C C . LYS A 1 518 ? 48.051 6.211 -81.853 1.00 94.94 518 LYS A C 1
ATOM 4132 O O . LYS A 1 518 ? 48.276 5.930 -83.029 1.00 94.94 518 LYS A O 1
ATOM 4137 N N . GLU A 1 519 ? 47.817 7.457 -81.455 1.00 95.31 519 GLU A N 1
ATOM 4138 C CA . GLU A 1 519 ? 47.892 8.628 -82.340 1.00 95.31 519 GLU A CA 1
ATOM 4139 C C . GLU A 1 519 ? 49.337 8.860 -82.821 1.00 95.31 519 GLU A C 1
ATOM 4141 O O . GLU A 1 519 ? 49.563 9.011 -84.022 1.00 95.31 519 GLU A O 1
ATOM 4146 N N . GLU A 1 520 ? 50.329 8.745 -81.933 1.00 94.94 520 GLU A N 1
ATOM 4147 C CA . GLU A 1 520 ? 51.756 8.805 -82.278 1.00 94.94 520 GLU A CA 1
ATOM 4148 C C . GLU A 1 520 ? 52.179 7.632 -83.187 1.00 94.94 520 GLU A C 1
ATOM 4150 O O . GLU A 1 520 ? 52.908 7.820 -84.164 1.00 94.94 520 GLU A O 1
ATOM 4155 N N . ALA A 1 521 ? 51.683 6.416 -82.931 1.00 92.75 521 ALA A N 1
ATOM 4156 C CA . ALA A 1 521 ? 51.917 5.254 -83.788 1.00 92.75 521 ALA A CA 1
ATOM 4157 C C . ALA A 1 521 ? 51.295 5.426 -85.187 1.00 92.75 521 ALA A C 1
ATOM 4159 O O . ALA A 1 521 ? 51.930 5.081 -86.186 1.00 92.75 521 ALA A O 1
ATOM 4160 N N . LEU A 1 522 ? 50.091 6.000 -85.283 1.00 95.19 522 LEU A N 1
ATOM 4161 C CA . LEU A 1 522 ? 49.457 6.344 -86.559 1.00 95.19 522 LEU A CA 1
ATOM 4162 C C . LEU A 1 522 ? 50.236 7.432 -87.308 1.00 95.19 522 LEU A C 1
ATOM 4164 O O . LEU A 1 522 ? 50.346 7.353 -88.535 1.00 95.19 522 LEU A O 1
ATOM 4168 N N . GLU A 1 523 ? 50.833 8.405 -86.613 1.00 95.44 523 GLU A N 1
ATOM 4169 C CA . GLU A 1 523 ? 51.707 9.381 -87.266 1.00 95.44 523 GLU A CA 1
ATOM 4170 C C . GLU A 1 523 ? 53.012 8.736 -87.757 1.00 95.44 523 GLU A C 1
ATOM 4172 O O . GLU A 1 523 ? 53.397 8.944 -88.908 1.00 95.44 523 GLU A O 1
ATOM 4177 N N . LYS A 1 524 ? 53.651 7.877 -86.949 1.00 95.69 524 LYS A N 1
ATOM 4178 C CA . LYS A 1 524 ? 54.842 7.097 -87.340 1.00 95.69 524 LYS A CA 1
ATOM 4179 C C . LYS A 1 524 ? 54.574 6.221 -88.568 1.00 95.69 524 LYS A C 1
ATOM 4181 O O . LYS A 1 524 ? 55.390 6.204 -89.491 1.00 95.69 524 LYS A O 1
ATOM 4186 N N . VAL A 1 525 ? 53.412 5.564 -88.640 1.00 93.88 525 VAL A N 1
ATOM 4187 C CA . VAL A 1 525 ? 52.956 4.846 -89.847 1.00 93.88 525 VAL A CA 1
ATOM 4188 C C . VAL A 1 525 ? 52.775 5.817 -91.018 1.00 93.88 525 VAL A C 1
ATOM 4190 O O . VAL A 1 525 ? 53.338 5.586 -92.083 1.00 93.88 525 VAL A O 1
ATOM 4193 N N . SER A 1 526 ? 52.108 6.956 -90.817 1.00 94.56 526 SER A N 1
ATOM 4194 C CA . SER A 1 526 ? 51.899 7.984 -91.855 1.00 94.56 526 SER A CA 1
ATOM 4195 C C . SER A 1 526 ? 53.199 8.655 -92.341 1.00 94.56 526 SER A C 1
ATOM 4197 O O . SER A 1 526 ? 53.257 9.209 -93.442 1.00 94.56 526 SER A O 1
ATOM 4199 N N . GLN A 1 527 ? 54.262 8.652 -91.533 1.00 94.81 527 GLN A N 1
ATOM 4200 C CA . GLN A 1 527 ? 55.617 9.049 -91.931 1.00 94.81 527 GLN A CA 1
ATOM 4201 C C . GLN A 1 527 ? 56.297 7.929 -92.738 1.00 94.81 527 GLN A C 1
ATOM 4203 O O . GLN A 1 527 ? 56.837 8.192 -93.816 1.00 94.81 527 GLN A O 1
ATOM 4208 N N . ALA A 1 528 ? 56.217 6.678 -92.274 1.00 92.06 528 ALA A N 1
ATOM 4209 C CA . ALA A 1 528 ? 56.776 5.516 -92.965 1.00 92.06 528 ALA A CA 1
ATOM 4210 C C . ALA A 1 528 ? 56.130 5.274 -94.343 1.00 92.06 528 ALA A C 1
ATOM 4212 O O . ALA A 1 528 ? 56.842 5.004 -95.308 1.00 92.06 528 ALA A O 1
ATOM 4213 N N . GLU A 1 529 ? 54.811 5.441 -94.475 1.00 93.44 529 GLU A N 1
ATOM 4214 C CA . GLU A 1 529 ? 54.087 5.338 -95.749 1.00 93.44 529 GLU A CA 1
ATOM 4215 C C . GLU A 1 529 ? 54.535 6.402 -96.760 1.00 93.44 529 GLU A C 1
ATOM 4217 O O . GLU A 1 529 ? 54.729 6.087 -97.937 1.00 93.44 529 GLU A O 1
ATOM 4222 N N . ARG A 1 530 ? 54.780 7.645 -96.313 1.00 94.38 530 ARG A N 1
ATOM 4223 C CA . ARG A 1 530 ? 55.344 8.710 -97.163 1.00 94.38 530 ARG A CA 1
ATOM 4224 C C . ARG A 1 530 ? 56.751 8.361 -97.642 1.00 94.38 530 ARG A C 1
ATOM 4226 O O . ARG A 1 530 ? 57.007 8.398 -98.845 1.00 94.38 530 ARG A O 1
ATOM 4233 N N . LEU A 1 531 ? 57.638 7.950 -96.734 1.00 95.06 531 LEU A N 1
ATOM 4234 C CA . LEU A 1 531 ? 59.002 7.535 -97.081 1.00 95.06 531 LEU A CA 1
ATOM 4235 C C . LEU A 1 531 ? 59.017 6.303 -98.002 1.00 95.06 531 LEU A C 1
ATOM 4237 O O . LEU A 1 531 ? 59.836 6.224 -98.918 1.00 95.06 531 LEU A O 1
ATOM 4241 N N . PHE A 1 532 ? 58.082 5.367 -97.821 1.00 92.44 532 PHE A N 1
ATOM 4242 C CA . PHE A 1 532 ? 57.904 4.217 -98.706 1.00 92.44 532 PHE A CA 1
ATOM 4243 C C . PHE A 1 532 ? 57.389 4.629 -100.093 1.00 92.44 532 PHE A C 1
ATOM 4245 O O . PHE A 1 532 ? 57.887 4.126 -101.101 1.00 92.44 532 PHE A O 1
ATOM 4252 N N . ALA A 1 533 ? 56.449 5.576 -100.180 1.00 94.44 533 ALA A N 1
ATOM 4253 C CA . ALA A 1 533 ? 55.971 6.122 -101.450 1.00 94.44 533 ALA A CA 1
ATOM 4254 C C . ALA A 1 533 ? 57.082 6.874 -102.210 1.00 94.44 533 ALA A C 1
ATOM 4256 O O . ALA A 1 533 ? 57.254 6.661 -103.413 1.00 94.44 533 ALA A O 1
ATOM 4257 N N . GLU A 1 534 ? 57.893 7.681 -101.519 1.00 93.69 534 GLU A N 1
ATOM 4258 C CA . GLU A 1 534 ? 59.086 8.321 -102.091 1.00 93.69 534 GLU A CA 1
ATOM 4259 C C . GLU A 1 534 ? 60.143 7.299 -102.534 1.00 93.69 534 GLU A C 1
ATOM 4261 O O . GLU A 1 534 ? 60.710 7.417 -103.624 1.00 93.69 534 GLU A O 1
ATOM 4266 N N . GLY A 1 535 ? 60.393 6.273 -101.715 1.00 92.69 535 GLY A N 1
ATOM 4267 C CA . GLY A 1 535 ? 61.294 5.166 -102.031 1.00 92.69 535 GLY A CA 1
ATOM 4268 C C . GLY A 1 535 ? 60.844 4.403 -103.276 1.00 92.69 535 GLY A C 1
ATOM 4269 O O . GLY A 1 535 ? 61.640 4.183 -104.187 1.00 92.69 535 GLY A O 1
ATOM 4270 N N . LYS A 1 536 ? 59.548 4.095 -103.380 1.00 94.56 536 LYS A N 1
ATOM 4271 C CA . LYS A 1 536 ? 58.932 3.490 -104.567 1.00 94.56 536 LYS A CA 1
ATOM 4272 C C . LYS A 1 536 ? 59.041 4.403 -105.792 1.00 94.56 536 LYS A C 1
ATOM 4274 O O . LYS A 1 536 ? 59.396 3.930 -106.865 1.00 94.56 536 LYS A O 1
ATOM 4279 N N . GLY A 1 537 ? 58.837 5.713 -105.640 1.00 93.00 537 GLY A N 1
ATOM 4280 C CA . GLY A 1 537 ? 59.069 6.694 -106.707 1.00 93.00 537 GLY A CA 1
ATOM 4281 C C . GLY A 1 537 ? 60.523 6.716 -107.200 1.00 93.00 537 GLY A C 1
ATOM 4282 O O . GLY A 1 537 ? 60.772 6.759 -108.407 1.00 93.00 537 GLY A O 1
ATOM 4283 N N . ARG A 1 538 ? 61.495 6.610 -106.283 1.00 94.69 538 ARG A N 1
ATOM 4284 C CA . ARG A 1 538 ? 62.922 6.451 -106.615 1.00 94.69 538 ARG A CA 1
ATOM 4285 C C . ARG A 1 538 ? 63.205 5.133 -107.339 1.00 94.69 538 ARG A C 1
ATOM 4287 O O . ARG A 1 538 ? 63.927 5.159 -108.332 1.00 94.69 538 ARG A O 1
ATOM 4294 N N . VAL A 1 539 ? 62.633 4.015 -106.885 1.00 92.69 539 VAL A N 1
ATOM 4295 C CA . VAL A 1 539 ? 62.773 2.702 -107.541 1.00 92.69 539 VAL A CA 1
ATOM 4296 C C . VAL A 1 539 ? 62.203 2.743 -108.957 1.00 92.69 539 VAL A C 1
ATOM 4298 O O . VAL A 1 539 ? 62.945 2.453 -109.887 1.00 92.69 539 VAL A O 1
ATOM 4301 N N . ASN A 1 540 ? 60.970 3.222 -109.152 1.00 93.94 540 ASN A N 1
ATOM 4302 C CA . ASN A 1 540 ? 60.362 3.371 -110.480 1.00 93.94 540 ASN A CA 1
ATOM 4303 C C . ASN A 1 540 ? 61.254 4.191 -111.435 1.00 93.94 540 ASN A C 1
ATOM 4305 O O . ASN A 1 540 ? 61.443 3.816 -112.591 1.00 93.94 540 ASN A O 1
ATOM 4309 N N . LYS A 1 541 ? 61.851 5.293 -110.954 1.00 95.44 541 LYS A N 1
ATOM 4310 C CA . LYS A 1 541 ? 62.777 6.106 -111.758 1.00 95.44 541 LYS A CA 1
ATOM 4311 C C . LYS A 1 541 ? 64.073 5.357 -112.093 1.00 95.44 541 LYS A C 1
ATOM 4313 O O . LYS A 1 541 ? 64.561 5.451 -113.217 1.00 95.44 541 LYS A O 1
ATOM 4318 N N . LEU A 1 542 ? 64.627 4.599 -111.147 1.00 93.25 542 LEU A N 1
ATOM 4319 C CA . LEU A 1 542 ? 65.799 3.755 -111.391 1.00 93.25 542 LEU A CA 1
ATOM 4320 C C . LEU A 1 542 ? 65.484 2.600 -112.352 1.00 93.25 542 LEU A C 1
ATOM 4322 O O . LEU A 1 542 ? 66.335 2.264 -113.167 1.00 93.25 542 LEU A O 1
ATOM 4326 N N . GLU A 1 543 ? 64.280 2.027 -112.319 1.00 93.62 543 GLU A N 1
ATOM 4327 C CA . GLU A 1 543 ? 63.810 1.022 -113.281 1.00 93.62 543 GLU A CA 1
ATOM 4328 C C . GLU A 1 543 ? 63.638 1.617 -114.683 1.00 93.62 543 GLU A C 1
ATOM 4330 O O . GLU A 1 543 ? 64.114 1.041 -115.664 1.00 93.62 543 GLU A O 1
ATOM 4335 N N . GLU A 1 544 ? 63.039 2.807 -114.788 1.00 93.62 544 GLU A N 1
ATOM 4336 C CA . GLU A 1 544 ? 62.992 3.580 -116.027 1.00 93.62 544 GLU A CA 1
ATOM 4337 C C . GLU A 1 544 ? 64.396 3.810 -116.600 1.00 93.62 544 GLU A C 1
ATOM 4339 O O . GLU A 1 544 ? 64.637 3.507 -117.770 1.00 93.62 544 GLU A O 1
ATOM 4344 N N . ASP A 1 545 ? 65.322 4.339 -115.798 1.00 93.94 545 ASP A N 1
ATOM 4345 C CA . ASP A 1 545 ? 66.677 4.670 -116.237 1.00 93.94 545 ASP A CA 1
ATOM 4346 C C . ASP A 1 545 ? 67.495 3.400 -116.537 1.00 93.94 545 ASP A C 1
ATOM 4348 O O . ASP A 1 545 ? 68.215 3.357 -117.536 1.00 93.94 545 ASP A O 1
ATOM 4352 N N . ASN A 1 546 ? 67.288 2.303 -115.798 1.00 91.50 546 ASN A N 1
ATOM 4353 C CA . ASN A 1 546 ? 67.827 0.985 -116.143 1.00 91.50 546 ASN A CA 1
ATOM 4354 C C . ASN A 1 546 ? 67.255 0.483 -117.480 1.00 91.50 546 ASN A C 1
ATOM 4356 O O . ASN A 1 546 ? 68.000 -0.051 -118.296 1.00 91.50 546 ASN A O 1
ATOM 4360 N N . SER A 1 547 ? 65.969 0.714 -117.771 1.00 93.62 547 SER A N 1
ATOM 4361 C CA . SER A 1 547 ? 65.369 0.372 -119.069 1.00 93.62 547 SER A CA 1
ATOM 4362 C C . SER A 1 547 ? 65.930 1.227 -120.216 1.00 93.62 547 SER A C 1
ATOM 4364 O O . SER A 1 547 ? 66.089 0.733 -121.334 1.00 93.62 547 SER A O 1
ATOM 4366 N N . LYS A 1 548 ? 66.257 2.504 -119.968 1.00 94.69 548 LYS A N 1
ATOM 4367 C CA . LYS A 1 548 ? 66.914 3.398 -120.941 1.00 94.69 548 LYS A CA 1
ATOM 4368 C C . LYS A 1 548 ? 68.341 2.908 -121.217 1.00 94.69 548 LYS A C 1
ATOM 4370 O O . LYS A 1 548 ? 68.709 2.746 -122.378 1.00 94.69 548 LYS A O 1
ATOM 4375 N N . LEU A 1 549 ? 69.092 2.560 -120.169 1.00 93.94 549 LEU A N 1
ATOM 4376 C CA . LEU A 1 549 ? 70.435 1.977 -120.265 1.00 93.94 549 LEU A CA 1
ATOM 4377 C C . LEU A 1 549 ? 70.442 0.607 -120.963 1.00 93.94 549 LEU A C 1
ATOM 4379 O O . LEU A 1 549 ? 71.294 0.379 -121.817 1.00 93.94 549 LEU A O 1
ATOM 4383 N N . ARG A 1 550 ? 69.474 -0.279 -120.681 1.00 92.44 550 ARG A N 1
ATOM 4384 C CA . ARG A 1 550 ? 69.318 -1.565 -121.388 1.00 92.44 550 ARG A CA 1
ATOM 4385 C C . ARG A 1 550 ? 69.074 -1.364 -122.881 1.00 92.44 550 ARG A C 1
ATOM 4387 O O . ARG A 1 550 ? 69.785 -1.970 -123.672 1.00 92.44 550 ARG A O 1
ATOM 4394 N N . ARG A 1 551 ? 68.154 -0.471 -123.275 1.00 91.31 551 ARG A N 1
ATOM 4395 C CA . ARG A 1 551 ? 67.925 -0.138 -124.697 1.00 91.31 551 ARG A CA 1
ATOM 4396 C C . ARG A 1 551 ? 69.174 0.460 -125.356 1.00 91.31 551 ARG A C 1
ATOM 4398 O O . ARG A 1 551 ? 69.482 0.114 -126.490 1.00 91.31 551 ARG A O 1
ATOM 4405 N N . ALA A 1 552 ? 69.912 1.328 -124.662 1.00 90.56 552 ALA A N 1
ATOM 4406 C CA . ALA A 1 552 ? 71.152 1.910 -125.184 1.00 90.56 552 ALA A CA 1
ATOM 4407 C C . ALA A 1 552 ? 72.272 0.862 -125.353 1.00 90.56 552 ALA A C 1
ATOM 4409 O O . ALA A 1 552 ? 73.007 0.901 -126.341 1.00 90.56 552 ALA A O 1
ATOM 4410 N N . LEU A 1 553 ? 72.374 -0.100 -124.428 1.00 89.50 553 LEU A N 1
ATOM 4411 C CA . LEU A 1 553 ? 73.286 -1.243 -124.515 1.00 89.50 553 LEU A CA 1
ATOM 4412 C C . LEU A 1 553 ? 72.885 -2.212 -125.638 1.00 89.50 553 LEU A C 1
ATOM 4414 O O . LEU A 1 553 ? 73.735 -2.681 -126.382 1.00 89.50 553 LEU A O 1
ATOM 4418 N N . GLU A 1 554 ? 71.593 -2.480 -125.807 1.00 90.31 554 GLU A N 1
ATOM 4419 C CA . GLU A 1 554 ? 71.063 -3.304 -126.896 1.00 90.31 554 GLU A CA 1
ATOM 4420 C C . GLU A 1 554 ? 71.319 -2.656 -128.268 1.00 90.31 554 GLU A C 1
ATOM 4422 O O . GLU A 1 554 ? 71.757 -3.324 -129.206 1.00 90.31 554 GLU A O 1
ATOM 4427 N N . GLN A 1 555 ? 71.155 -1.333 -128.376 1.00 89.12 555 GLN A N 1
ATOM 4428 C CA . GLN A 1 555 ? 71.509 -0.562 -129.571 1.00 89.12 555 GLN A CA 1
ATOM 4429 C C . GLN A 1 555 ? 73.019 -0.567 -129.849 1.00 89.12 555 GLN A C 1
ATOM 4431 O O . GLN A 1 555 ? 73.421 -0.724 -131.005 1.00 89.12 555 GLN A 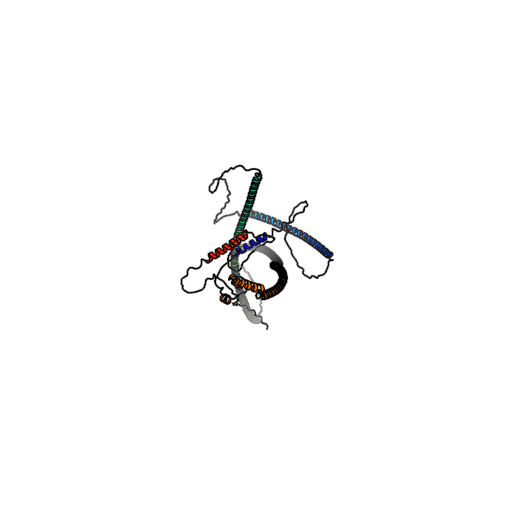O 1
ATOM 4436 N N . SER A 1 556 ? 73.870 -0.422 -128.827 1.00 87.06 556 SER A N 1
ATOM 4437 C CA . SER A 1 556 ? 75.327 -0.451 -129.014 1.00 87.06 556 SER A CA 1
ATOM 4438 C C . SER A 1 556 ? 75.838 -1.855 -129.349 1.00 87.06 556 SER A C 1
ATOM 4440 O O . SER A 1 556 ? 76.679 -1.981 -130.236 1.00 87.06 556 SER A O 1
ATOM 4442 N N . MET A 1 557 ? 75.263 -2.905 -128.755 1.00 84.94 557 MET A N 1
ATOM 4443 C CA . MET A 1 557 ? 75.524 -4.307 -129.101 1.00 84.94 557 MET A CA 1
ATOM 4444 C C . MET A 1 557 ? 75.056 -4.631 -130.526 1.00 84.94 557 MET A C 1
ATOM 4446 O O . MET A 1 557 ? 75.783 -5.258 -131.290 1.00 84.94 557 MET A O 1
ATOM 4450 N N . THR A 1 558 ? 73.884 -4.137 -130.937 1.00 83.69 558 THR A N 1
ATOM 4451 C CA . THR A 1 558 ? 73.387 -4.279 -132.318 1.00 83.69 558 THR A CA 1
ATOM 4452 C C . THR A 1 558 ? 74.314 -3.577 -133.315 1.00 83.69 558 THR A C 1
ATOM 4454 O O . THR A 1 558 ? 74.623 -4.129 -134.372 1.00 83.69 558 THR A O 1
ATOM 4457 N N . ARG A 1 559 ? 74.812 -2.381 -132.973 1.00 81.81 559 ARG A N 1
ATOM 4458 C CA . ARG A 1 559 ? 75.807 -1.657 -133.777 1.00 81.81 559 ARG A CA 1
ATOM 4459 C C . ARG A 1 559 ? 77.142 -2.405 -133.846 1.00 81.81 559 ARG A C 1
ATOM 4461 O O . ARG A 1 559 ? 77.701 -2.497 -134.934 1.00 81.81 559 ARG A O 1
ATOM 4468 N N . LEU A 1 560 ? 77.627 -2.945 -132.726 1.00 78.56 560 LEU A N 1
ATOM 4469 C CA . LEU A 1 560 ? 78.856 -3.740 -132.655 1.00 78.56 560 LEU A CA 1
ATOM 4470 C C . LEU A 1 560 ? 78.747 -4.991 -133.534 1.00 78.56 560 LEU A C 1
ATOM 4472 O O . LEU A 1 560 ? 79.574 -5.180 -134.418 1.00 78.56 560 LEU A O 1
ATOM 4476 N N . ASN A 1 561 ? 77.698 -5.796 -133.347 1.00 78.50 561 ASN A N 1
ATOM 4477 C CA . ASN A 1 561 ? 77.480 -7.027 -134.107 1.00 78.50 561 ASN A CA 1
ATOM 4478 C C . ASN A 1 561 ? 77.381 -6.741 -135.612 1.00 78.50 561 ASN A C 1
ATOM 4480 O O . ASN A 1 561 ? 78.001 -7.439 -136.409 1.00 78.50 561 ASN A O 1
ATOM 4484 N N . ARG A 1 562 ? 76.682 -5.667 -136.007 1.00 76.69 562 ARG A N 1
ATOM 4485 C CA . ARG A 1 562 ? 76.616 -5.234 -137.410 1.00 76.69 562 ARG A CA 1
ATOM 4486 C C . ARG A 1 562 ? 77.985 -4.821 -137.962 1.00 76.69 562 ARG A C 1
ATOM 4488 O O . ARG A 1 562 ? 78.308 -5.189 -139.081 1.00 76.69 562 ARG A O 1
ATOM 4495 N N . MET A 1 563 ? 78.798 -4.105 -137.182 1.00 61.06 563 MET A N 1
ATOM 4496 C CA . MET A 1 563 ? 80.160 -3.724 -137.583 1.00 61.06 563 MET A CA 1
ATOM 4497 C C . MET A 1 563 ? 81.145 -4.908 -137.595 1.00 61.06 563 MET A C 1
ATOM 4499 O O . MET A 1 563 ? 82.126 -4.848 -138.327 1.00 61.06 563 MET A O 1
ATOM 4503 N N . SER A 1 564 ? 80.887 -5.970 -136.822 1.00 60.03 564 SER A N 1
ATOM 4504 C CA . SER A 1 564 ? 81.706 -7.193 -136.792 1.00 60.03 564 SER A CA 1
ATOM 4505 C C . SER A 1 564 ? 81.347 -8.184 -137.904 1.00 60.03 564 SER A C 1
ATOM 4507 O O . SER A 1 564 ? 82.215 -8.891 -138.396 1.00 60.03 564 SER A O 1
ATOM 4509 N N . MET A 1 565 ? 80.083 -8.244 -138.339 1.00 59.41 565 MET A N 1
ATOM 4510 C CA . MET A 1 565 ? 79.696 -9.097 -139.473 1.00 59.41 565 MET A CA 1
ATOM 4511 C C . MET A 1 565 ? 80.309 -8.622 -140.799 1.00 59.41 565 MET A C 1
ATOM 4513 O O . MET A 1 565 ? 80.639 -9.449 -141.645 1.00 59.41 565 MET A O 1
ATOM 4517 N N . ASP A 1 566 ? 80.491 -7.308 -140.965 1.00 57.84 566 ASP A N 1
ATOM 4518 C CA . ASP A 1 566 ? 81.081 -6.720 -142.174 1.00 57.84 566 ASP A CA 1
ATOM 4519 C C . ASP A 1 566 ? 82.624 -6.850 -142.227 1.00 57.84 566 ASP A C 1
ATOM 4521 O O . ASP A 1 566 ? 83.198 -6.725 -143.308 1.00 57.84 566 ASP A O 1
ATOM 4525 N N . SER A 1 567 ? 83.321 -7.103 -141.104 1.00 60.25 567 SER A N 1
ATOM 4526 C CA . SER A 1 567 ? 84.797 -7.186 -141.073 1.00 60.25 567 SER A CA 1
ATOM 4527 C C . SER A 1 567 ? 85.365 -8.539 -141.500 1.00 60.25 567 SER A C 1
ATOM 4529 O O . SER A 1 567 ? 86.446 -8.598 -142.090 1.00 60.25 567 SER A O 1
ATOM 4531 N N . ASP A 1 568 ? 84.653 -9.625 -141.211 1.00 60.12 568 ASP A N 1
ATOM 4532 C CA . ASP A 1 568 ? 85.246 -10.969 -141.192 1.00 60.12 568 ASP A CA 1
ATOM 4533 C C . ASP A 1 568 ? 85.338 -11.619 -142.588 1.00 60.12 568 ASP A C 1
ATOM 4535 O O . ASP A 1 568 ? 86.016 -12.629 -142.769 1.00 60.12 568 ASP A O 1
ATOM 4539 N N . PHE A 1 569 ? 84.706 -11.012 -143.600 1.00 60.34 569 PHE A N 1
ATOM 4540 C CA . PHE A 1 569 ? 84.645 -11.523 -144.977 1.00 60.34 569 PHE A CA 1
ATOM 4541 C C . PHE A 1 569 ? 85.556 -10.791 -145.984 1.00 60.34 569 PHE A C 1
ATOM 4543 O O . PHE A 1 569 ? 85.540 -11.126 -147.170 1.00 60.34 569 PHE A O 1
ATOM 4550 N N . SER A 1 570 ? 86.371 -9.814 -145.559 1.00 65.94 570 SER A N 1
ATOM 4551 C CA . SER A 1 570 ? 87.202 -9.010 -146.473 1.00 65.94 570 SER A CA 1
ATOM 4552 C C . SER A 1 570 ? 88.696 -8.986 -146.121 1.00 65.94 570 SER A C 1
ATOM 4554 O O . SER A 1 570 ? 89.172 -8.109 -145.401 1.00 65.94 570 SER A O 1
ATOM 4556 N N . VAL A 1 571 ? 89.475 -9.892 -146.722 1.00 68.06 571 VAL A N 1
ATOM 4557 C CA . VAL A 1 571 ? 90.947 -9.790 -146.766 1.00 68.06 571 VAL A CA 1
ATOM 4558 C C . VAL A 1 571 ? 91.352 -8.892 -147.942 1.00 68.06 571 VAL A C 1
ATOM 4560 O O . VAL A 1 571 ? 90.904 -9.117 -149.068 1.00 68.06 571 VAL A O 1
ATOM 4563 N N . ASP A 1 572 ? 92.212 -7.886 -147.725 1.00 76.44 572 ASP A N 1
ATOM 4564 C CA . ASP A 1 572 ? 92.648 -6.981 -148.803 1.00 76.44 572 ASP A CA 1
ATOM 4565 C C . ASP A 1 572 ? 93.309 -7.767 -149.948 1.00 76.44 572 ASP A C 1
ATOM 4567 O O . ASP A 1 572 ? 94.380 -8.366 -149.802 1.00 76.44 572 ASP A O 1
ATOM 4571 N N . ARG A 1 573 ? 92.690 -7.693 -151.132 1.00 75.69 573 ARG A N 1
ATOM 4572 C CA . ARG A 1 573 ? 93.162 -8.288 -152.388 1.00 75.69 573 ARG A CA 1
ATOM 4573 C C . ARG A 1 573 ? 94.631 -7.962 -152.688 1.00 75.69 573 ARG A C 1
ATOM 4575 O O . ARG A 1 573 ? 95.306 -8.779 -153.310 1.00 75.69 573 ARG A O 1
ATOM 4582 N N . ARG A 1 574 ? 95.158 -6.810 -152.252 1.00 78.88 574 ARG A N 1
ATOM 4583 C CA . ARG A 1 574 ? 96.582 -6.455 -152.399 1.00 78.88 574 ARG A CA 1
ATOM 4584 C C . ARG A 1 574 ? 97.495 -7.349 -151.560 1.00 78.88 574 ARG A C 1
ATOM 4586 O O . ARG A 1 574 ? 98.553 -7.735 -152.052 1.00 78.88 574 ARG A O 1
ATOM 4593 N N . ILE A 1 575 ? 97.091 -7.708 -150.340 1.00 78.50 575 ILE A N 1
ATOM 4594 C CA . ILE A 1 575 ? 97.827 -8.639 -149.470 1.00 78.50 575 ILE A CA 1
ATOM 4595 C C . ILE A 1 575 ? 97.813 -10.036 -150.098 1.00 78.50 575 ILE A C 1
ATOM 4597 O O . ILE A 1 575 ? 98.872 -10.640 -150.263 1.00 78.50 575 ILE A O 1
ATOM 4601 N N . VAL A 1 576 ? 96.644 -10.500 -150.554 1.00 78.88 576 VAL A N 1
ATOM 4602 C CA . VAL A 1 576 ? 96.478 -11.806 -151.219 1.00 78.88 576 VAL A CA 1
ATOM 4603 C C . VAL A 1 576 ? 97.340 -11.917 -152.484 1.00 78.88 576 VAL A C 1
ATOM 4605 O O . VAL A 1 576 ? 98.086 -12.883 -152.644 1.00 78.88 576 VAL A O 1
ATOM 4608 N N . ILE A 1 577 ? 97.312 -10.899 -153.355 1.00 78.31 577 ILE A N 1
ATOM 4609 C CA . ILE A 1 577 ? 98.172 -10.836 -154.549 1.00 78.31 577 ILE A CA 1
ATOM 4610 C C . ILE A 1 577 ? 99.651 -10.818 -154.153 1.00 78.31 577 ILE A C 1
ATOM 4612 O O . ILE A 1 577 ? 100.445 -11.540 -154.752 1.00 78.31 577 ILE A O 1
ATOM 4616 N N . LYS A 1 578 ? 100.045 -10.025 -153.149 1.00 81.50 578 LYS A N 1
ATOM 4617 C CA . LYS A 1 578 ? 101.449 -9.928 -152.730 1.00 81.50 578 LYS A CA 1
ATOM 4618 C C . LYS A 1 578 ? 101.970 -11.251 -152.168 1.00 81.50 578 LYS A C 1
ATOM 4620 O O . LYS A 1 578 ? 103.108 -11.608 -152.466 1.00 81.50 578 LYS A O 1
ATOM 4625 N N . LEU A 1 579 ? 101.153 -11.995 -151.423 1.00 79.81 579 LEU A N 1
ATOM 4626 C CA . LEU A 1 579 ? 101.487 -13.341 -150.954 1.00 79.81 579 LEU A CA 1
ATOM 4627 C C . LEU A 1 579 ? 101.684 -14.312 -152.132 1.00 79.81 579 LEU A C 1
ATOM 4629 O O . LEU A 1 579 ? 102.748 -14.918 -152.232 1.00 79.81 579 LEU A O 1
ATOM 4633 N N . LEU A 1 580 ? 100.737 -14.370 -153.078 1.00 77.56 580 LEU A N 1
ATOM 4634 C CA . LEU A 1 580 ? 100.846 -15.186 -154.300 1.00 77.56 580 LEU A CA 1
ATOM 4635 C C . LEU A 1 580 ? 102.098 -14.856 -155.129 1.00 77.56 580 LEU A C 1
ATOM 4637 O O . LEU A 1 580 ? 102.844 -15.754 -155.515 1.00 77.56 580 LEU A O 1
ATOM 4641 N N . VAL A 1 581 ? 102.372 -13.570 -155.363 1.00 79.19 581 VAL A N 1
ATOM 4642 C CA . VAL A 1 581 ? 103.573 -13.120 -156.086 1.00 79.19 581 VAL A CA 1
ATOM 4643 C C . VAL A 1 581 ? 104.845 -13.510 -155.328 1.00 79.19 581 VAL A C 1
ATOM 4645 O O . VAL A 1 581 ? 105.789 -13.998 -155.944 1.00 79.19 581 VAL A O 1
ATOM 4648 N N . THR A 1 582 ? 104.865 -13.371 -153.999 1.00 76.69 582 THR A N 1
ATOM 4649 C CA . THR A 1 582 ? 106.022 -13.758 -153.172 1.00 76.69 582 THR A CA 1
ATOM 4650 C C . THR A 1 582 ? 106.243 -15.276 -153.181 1.00 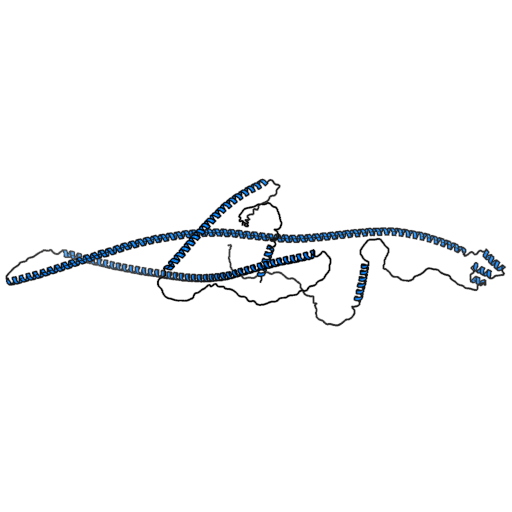76.69 582 THR A C 1
ATOM 4652 O O . THR A 1 582 ? 107.390 -15.719 -153.195 1.00 76.69 582 THR A O 1
ATOM 4655 N N . TYR A 1 583 ? 105.175 -16.079 -153.223 1.00 79.75 583 TYR A N 1
ATOM 4656 C CA . TYR A 1 583 ? 105.246 -17.540 -153.303 1.00 79.75 583 TYR A CA 1
ATOM 4657 C C . TYR A 1 583 ? 105.919 -18.012 -154.604 1.00 79.75 583 TYR A C 1
ATOM 4659 O O . TYR A 1 583 ? 106.863 -18.803 -154.552 1.00 79.75 583 TYR A O 1
ATOM 4667 N N . PHE A 1 584 ? 105.515 -17.462 -155.758 1.00 73.81 584 PHE A N 1
ATOM 4668 C CA . PHE A 1 584 ? 106.167 -17.757 -157.040 1.00 73.81 584 PHE A CA 1
ATOM 4669 C C . PHE A 1 584 ? 107.592 -17.181 -157.124 1.00 73.81 584 PHE A C 1
ATOM 4671 O O . PHE A 1 584 ? 108.512 -17.892 -157.521 1.00 73.81 584 PHE A O 1
ATOM 4678 N N . GLN A 1 585 ? 107.816 -15.930 -156.700 1.00 76.38 585 GLN A N 1
ATOM 4679 C CA . GLN A 1 585 ? 109.147 -15.299 -156.737 1.00 76.38 585 GLN A CA 1
ATOM 4680 C C . GLN A 1 585 ? 110.180 -16.000 -155.844 1.00 76.38 585 GLN A C 1
ATOM 4682 O O . GLN A 1 585 ? 111.367 -15.986 -156.160 1.00 76.38 585 GLN A O 1
ATOM 4687 N N . ARG A 1 586 ? 109.754 -16.623 -154.737 1.00 69.94 586 ARG A N 1
ATOM 4688 C CA . ARG A 1 586 ? 110.628 -17.377 -153.821 1.00 69.94 586 ARG A CA 1
ATOM 4689 C C . ARG A 1 586 ? 110.567 -18.885 -154.073 1.00 69.94 586 ARG A C 1
ATOM 4691 O O . ARG A 1 586 ? 110.628 -19.666 -153.127 1.00 69.94 586 ARG A O 1
ATOM 4698 N N . ASN A 1 587 ? 110.450 -19.270 -155.346 1.00 65.06 587 ASN A N 1
ATOM 4699 C CA . ASN A 1 587 ? 110.607 -20.636 -155.847 1.00 65.06 587 ASN A CA 1
ATOM 4700 C C . ASN A 1 587 ? 109.753 -21.676 -155.082 1.00 65.06 587 ASN A C 1
ATOM 4702 O O . ASN A 1 587 ? 110.250 -22.726 -154.682 1.00 65.06 587 ASN A O 1
ATOM 4706 N N . HIS A 1 588 ? 108.472 -21.351 -154.856 1.00 70.56 588 HIS A N 1
ATOM 4707 C CA . HIS A 1 588 ? 107.487 -22.163 -154.122 1.00 70.56 588 HIS A CA 1
ATOM 4708 C C . HIS A 1 588 ? 107.769 -22.359 -152.615 1.00 70.56 588 HIS A C 1
ATOM 4710 O O . HIS A 1 588 ? 107.506 -23.426 -152.056 1.00 70.56 588 HIS A O 1
ATOM 4716 N N . SER A 1 589 ? 108.262 -21.321 -151.923 1.00 76.12 589 SER A N 1
ATOM 4717 C CA . SER A 1 589 ? 108.493 -21.354 -150.466 1.00 76.12 589 SER A CA 1
ATOM 4718 C C . SER A 1 589 ? 107.255 -21.778 -149.655 1.00 76.12 589 SER A C 1
ATOM 4720 O O . SER A 1 589 ? 106.200 -21.139 -149.710 1.00 76.12 589 SER A O 1
ATOM 4722 N N . LYS A 1 590 ? 107.415 -22.822 -148.830 1.00 72.00 590 LYS A N 1
ATOM 4723 C CA . LYS A 1 590 ? 106.360 -23.362 -147.954 1.00 72.00 590 LYS A CA 1
ATOM 4724 C C . LYS A 1 590 ? 105.907 -22.385 -146.863 1.00 72.00 590 LYS A C 1
ATOM 4726 O O . LYS A 1 590 ? 104.739 -22.403 -146.496 1.00 72.00 590 LYS A O 1
ATOM 4731 N N . GLU A 1 591 ? 106.790 -21.512 -146.380 1.00 76.75 591 GLU A N 1
ATOM 4732 C CA . GLU A 1 591 ? 106.472 -20.528 -145.329 1.00 76.75 591 GLU A CA 1
ATOM 4733 C C . GLU A 1 591 ? 105.436 -19.501 -145.804 1.00 76.75 591 GLU A C 1
ATOM 4735 O O . GLU A 1 591 ? 104.524 -19.127 -145.069 1.00 76.75 591 GLU A O 1
ATOM 4740 N N . VAL A 1 592 ? 105.539 -19.073 -147.068 1.00 79.19 592 VAL A N 1
ATOM 4741 C CA . VAL A 1 592 ? 104.575 -18.141 -147.675 1.00 79.19 592 VAL A CA 1
ATOM 4742 C C . VAL A 1 592 ? 103.214 -18.821 -147.851 1.00 79.19 592 VAL A C 1
ATOM 4744 O O . VAL A 1 592 ? 102.183 -18.176 -147.677 1.00 79.19 592 VAL A O 1
ATOM 4747 N N . LEU A 1 593 ? 103.206 -20.126 -148.141 1.00 78.50 593 LEU A N 1
ATOM 4748 C CA . LEU A 1 593 ? 101.989 -20.923 -148.291 1.00 78.50 593 LEU A CA 1
ATOM 4749 C C . LEU A 1 593 ? 101.277 -21.164 -146.945 1.00 78.50 593 LEU A C 1
ATOM 4751 O O . LEU A 1 593 ? 100.057 -21.044 -146.880 1.00 78.50 593 LEU A O 1
ATOM 4755 N N . ASP A 1 594 ? 102.017 -21.416 -145.861 1.00 75.81 594 ASP A N 1
ATOM 4756 C CA . ASP A 1 594 ? 101.470 -21.475 -144.494 1.00 75.81 594 ASP A CA 1
ATOM 4757 C C . ASP A 1 594 ? 100.910 -20.113 -144.031 1.00 75.81 594 ASP A C 1
ATOM 4759 O O . ASP A 1 594 ? 99.813 -20.034 -143.472 1.00 75.81 594 ASP A O 1
ATOM 4763 N N . LEU A 1 595 ? 101.609 -19.011 -144.330 1.00 80.31 595 LEU A N 1
ATOM 4764 C CA . LEU A 1 595 ? 101.101 -17.668 -144.042 1.00 80.31 595 LEU A CA 1
ATOM 4765 C C . LEU A 1 595 ? 99.831 -17.347 -144.849 1.00 80.31 595 LEU A C 1
ATOM 4767 O O . LEU A 1 595 ? 98.896 -16.767 -144.296 1.00 80.31 595 LEU A O 1
ATOM 4771 N N . MET A 1 596 ? 99.762 -17.763 -146.121 1.00 77.06 596 MET A N 1
ATOM 4772 C CA . MET A 1 596 ? 98.539 -17.685 -146.929 1.00 77.06 596 MET A CA 1
ATOM 4773 C C . MET A 1 596 ? 97.393 -18.464 -146.289 1.00 77.06 596 MET A C 1
ATOM 4775 O O . MET A 1 596 ? 96.337 -17.883 -146.064 1.00 77.06 596 MET A O 1
ATOM 4779 N N . VAL A 1 597 ? 97.612 -19.736 -145.942 1.00 76.69 597 VAL A N 1
ATOM 4780 C CA . VAL A 1 597 ? 96.633 -20.592 -145.250 1.00 76.69 597 VAL A CA 1
ATOM 4781 C C . VAL A 1 597 ? 96.055 -19.903 -144.013 1.00 76.69 597 VAL A C 1
ATOM 4783 O O . VAL A 1 597 ? 94.840 -19.911 -143.814 1.00 76.69 597 VAL A O 1
ATOM 4786 N N . ARG A 1 598 ? 96.916 -19.278 -143.199 1.00 77.06 598 ARG A N 1
ATOM 4787 C CA . ARG A 1 598 ? 96.525 -18.628 -141.942 1.00 77.06 598 ARG A CA 1
ATOM 4788 C C . ARG A 1 598 ? 95.818 -17.281 -142.140 1.00 77.06 598 ARG A C 1
ATOM 4790 O O . ARG A 1 598 ? 94.926 -16.971 -141.360 1.00 77.06 598 ARG A O 1
ATOM 4797 N N . MET A 1 599 ? 96.183 -16.494 -143.157 1.00 71.50 599 MET A N 1
ATOM 4798 C CA . MET A 1 599 ? 95.544 -15.197 -143.452 1.00 71.50 599 MET A CA 1
ATOM 4799 C C . MET A 1 599 ? 94.274 -15.294 -144.307 1.00 71.50 599 MET A C 1
ATOM 4801 O O . MET A 1 599 ? 93.441 -14.398 -144.240 1.00 71.50 599 MET A O 1
ATOM 4805 N N . LEU A 1 600 ? 94.128 -16.344 -145.119 1.00 73.56 600 LEU A N 1
ATOM 4806 C CA . LEU A 1 600 ? 92.957 -16.570 -145.977 1.00 73.56 600 LEU A CA 1
ATOM 4807 C C . LEU A 1 600 ? 91.912 -17.501 -145.345 1.00 73.56 600 LEU A C 1
ATOM 4809 O O . LEU A 1 600 ? 90.877 -17.735 -145.958 1.00 73.56 600 LEU A O 1
ATOM 4813 N N . GLY A 1 601 ? 92.175 -18.043 -144.151 1.00 73.31 601 GLY A N 1
ATOM 4814 C CA . GLY A 1 601 ? 91.216 -18.876 -143.420 1.00 73.31 601 GLY A CA 1
ATOM 4815 C C . GLY A 1 601 ? 90.904 -20.220 -144.087 1.00 73.31 601 GLY A C 1
ATOM 4816 O O . GLY A 1 601 ? 89.788 -20.708 -143.945 1.00 73.31 601 GLY A O 1
ATOM 4817 N N . PHE A 1 602 ? 91.866 -20.808 -144.813 1.00 69.94 602 PHE A N 1
ATOM 4818 C CA . PHE A 1 602 ? 91.675 -22.070 -145.547 1.00 69.94 602 PHE A CA 1
ATOM 4819 C C . PHE A 1 602 ? 91.132 -23.176 -144.628 1.00 69.94 602 PHE A C 1
ATOM 4821 O O . PHE A 1 602 ? 91.628 -23.353 -143.508 1.00 69.94 602 PHE A O 1
ATOM 4828 N N . SER A 1 603 ? 90.172 -23.964 -145.120 1.00 72.81 603 SER A N 1
ATOM 4829 C CA . SER A 1 603 ? 89.651 -25.133 -144.399 1.00 72.81 603 SER A CA 1
ATOM 4830 C C . SER A 1 603 ? 90.726 -26.220 -144.258 1.00 72.81 603 SER A C 1
ATOM 4832 O O . SER A 1 603 ? 91.726 -26.233 -144.983 1.00 72.81 603 SER A O 1
ATOM 4834 N N . GLU A 1 604 ? 90.559 -27.163 -143.327 1.00 69.94 604 GLU A N 1
ATOM 4835 C CA . GLU A 1 604 ? 91.552 -28.233 -143.150 1.00 69.94 604 GLU A CA 1
ATOM 4836 C C . GLU A 1 604 ? 91.626 -29.141 -144.396 1.00 69.94 604 GLU A C 1
ATOM 4838 O O . GLU A 1 604 ? 92.714 -29.524 -144.826 1.00 69.94 604 GLU A O 1
ATOM 4843 N N . GLU A 1 605 ? 90.495 -29.373 -145.070 1.00 67.94 605 GLU A N 1
ATOM 4844 C CA . GLU A 1 605 ? 90.398 -30.087 -146.351 1.00 67.94 605 GLU A CA 1
ATOM 4845 C C . GLU A 1 605 ? 91.052 -29.324 -147.518 1.00 67.94 605 GLU A C 1
ATOM 4847 O O . GLU A 1 605 ? 91.438 -29.919 -148.529 1.00 67.94 605 GLU A O 1
ATOM 4852 N N . GLU A 1 606 ? 91.166 -27.998 -147.433 1.00 70.69 606 GLU A N 1
ATOM 4853 C CA . GLU A 1 606 ? 91.910 -27.181 -148.398 1.00 70.69 606 GLU A CA 1
ATOM 4854 C C . GLU A 1 606 ? 93.415 -27.256 -148.128 1.00 70.69 606 GLU A C 1
ATOM 4856 O O . GLU A 1 606 ? 94.176 -27.581 -149.042 1.00 70.69 606 GLU A O 1
ATOM 4861 N N . LYS A 1 607 ? 93.850 -27.086 -146.869 1.00 69.38 607 LYS A N 1
ATOM 4862 C CA . LYS A 1 607 ? 95.257 -27.262 -146.441 1.00 69.38 607 LYS A CA 1
ATOM 4863 C C . LYS A 1 607 ? 95.819 -28.629 -146.823 1.00 69.38 607 LYS A C 1
ATOM 4865 O O . LYS A 1 607 ? 96.989 -28.741 -147.197 1.00 69.38 607 LYS A O 1
ATOM 4870 N N . GLN A 1 608 ? 94.985 -29.666 -146.750 1.00 64.88 608 GLN A N 1
ATOM 4871 C CA . GLN A 1 608 ? 95.357 -31.030 -147.109 1.00 64.88 608 GLN A CA 1
ATOM 4872 C C . GLN A 1 608 ? 95.521 -31.216 -148.631 1.00 64.88 608 GLN A C 1
ATOM 4874 O O . GLN A 1 608 ? 96.372 -31.995 -149.055 1.00 64.88 608 GLN A O 1
ATOM 4879 N N . ARG A 1 609 ? 94.803 -30.440 -149.461 1.00 64.81 609 ARG A N 1
ATOM 4880 C CA . ARG A 1 609 ? 94.954 -30.423 -150.932 1.00 64.81 609 ARG A CA 1
ATOM 4881 C C . ARG A 1 609 ? 96.151 -29.604 -151.433 1.00 64.81 609 ARG A C 1
ATOM 4883 O O . ARG A 1 609 ? 96.627 -29.872 -152.532 1.00 64.81 609 ARG A O 1
ATOM 4890 N N . ILE A 1 610 ? 96.677 -28.668 -150.635 1.00 64.44 610 ILE A N 1
ATOM 4891 C CA . ILE A 1 610 ? 97.937 -27.942 -150.920 1.00 64.44 610 ILE A CA 1
ATOM 4892 C C . ILE A 1 610 ? 99.155 -28.449 -150.120 1.00 64.44 610 ILE A C 1
ATOM 4894 O O . ILE A 1 610 ? 100.228 -27.853 -150.185 1.00 64.44 610 ILE A O 1
ATOM 4898 N N . GLY A 1 611 ? 99.026 -29.576 -149.408 1.00 59.03 611 GLY A N 1
ATOM 4899 C CA . GLY A 1 611 ? 100.164 -30.337 -148.872 1.00 59.03 611 GLY A CA 1
ATOM 4900 C C . GLY A 1 611 ? 100.902 -29.712 -147.680 1.00 59.03 611 GLY A C 1
ATOM 4901 O O . GLY A 1 611 ? 102.102 -29.948 -147.526 1.00 59.03 611 GLY A O 1
ATOM 4902 N N . VAL A 1 612 ? 100.217 -28.911 -146.853 1.00 58.22 612 VAL A N 1
ATOM 4903 C CA . VAL A 1 612 ? 100.830 -28.176 -145.718 1.00 58.22 612 VAL A CA 1
ATOM 4904 C C . VAL A 1 612 ? 100.529 -28.817 -144.349 1.00 58.22 612 VAL A C 1
ATOM 4906 O O . VAL A 1 612 ? 101.280 -28.621 -143.399 1.00 58.22 612 VAL A O 1
ATOM 4909 N N . ALA A 1 613 ? 99.456 -29.603 -144.223 1.00 52.78 613 ALA A N 1
ATOM 4910 C CA . ALA A 1 613 ? 98.916 -30.027 -142.927 1.00 52.78 613 ALA A CA 1
ATOM 4911 C C . AL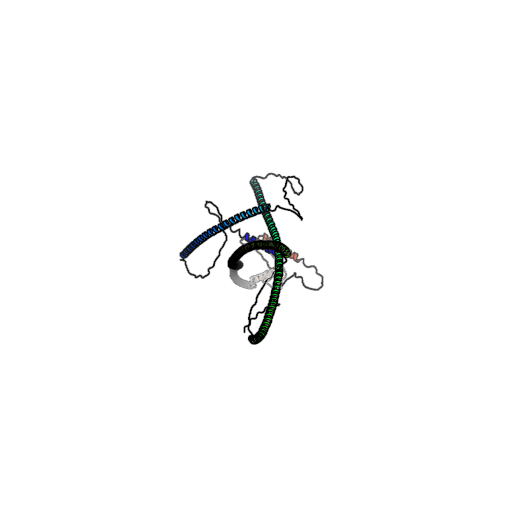A A 1 613 ? 99.667 -31.201 -142.248 1.00 52.78 613 ALA A C 1
ATOM 4913 O O . ALA A 1 613 ? 99.372 -32.367 -142.518 1.00 52.78 613 ALA A O 1
ATOM 4914 N N . GLN A 1 614 ? 100.570 -30.905 -141.299 1.00 47.16 614 GLN A N 1
ATOM 4915 C CA . GLN A 1 614 ? 100.968 -31.830 -140.218 1.00 47.16 614 GLN A CA 1
ATOM 4916 C C . GLN A 1 614 ? 101.632 -31.100 -139.023 1.00 47.16 614 GLN A C 1
ATOM 4918 O O . GLN A 1 614 ? 102.569 -30.340 -139.233 1.00 47.16 614 GLN A O 1
ATOM 4923 N N . GLN A 1 615 ? 101.221 -31.443 -137.783 1.00 40.69 615 GLN A N 1
ATOM 4924 C CA . GLN A 1 615 ? 101.781 -31.007 -136.468 1.00 40.69 615 GLN A CA 1
ATOM 4925 C C . GLN A 1 615 ? 101.521 -29.518 -136.077 1.00 40.69 615 GLN A C 1
ATOM 4927 O O . GLN A 1 615 ? 101.560 -28.646 -136.931 1.00 40.69 615 GLN A O 1
ATOM 4932 N N . GLY A 1 616 ? 101.261 -29.112 -134.815 1.00 37.12 616 GLY A N 1
ATOM 4933 C CA . GLY A 1 616 ? 100.892 -29.854 -133.590 1.00 37.12 616 GLY A CA 1
ATOM 4934 C C . GLY A 1 616 ? 100.927 -29.018 -132.270 1.00 37.12 616 GLY A C 1
ATOM 4935 O O . GLY A 1 616 ? 101.933 -28.387 -131.995 1.00 37.12 616 GLY A O 1
ATOM 4936 N N . ALA A 1 617 ? 99.851 -29.078 -131.456 1.00 36.56 617 ALA A N 1
ATOM 4937 C CA . ALA A 1 617 ? 99.704 -28.874 -129.979 1.00 36.56 617 ALA A CA 1
ATOM 4938 C C . ALA A 1 617 ? 100.367 -27.705 -129.164 1.00 36.56 617 ALA A C 1
ATOM 4940 O O . ALA A 1 617 ? 101.571 -27.494 -129.239 1.00 36.56 617 ALA A O 1
ATOM 4941 N N . GLY A 1 618 ? 99.643 -27.121 -128.169 1.00 41.81 618 GLY A N 1
ATOM 4942 C CA . GLY A 1 618 ? 100.282 -26.611 -126.916 1.00 41.81 618 GLY A CA 1
ATOM 4943 C C . GLY A 1 618 ? 99.639 -25.492 -126.036 1.00 41.81 618 GLY A C 1
ATOM 4944 O O . GLY A 1 618 ? 99.711 -24.325 -126.382 1.00 41.81 618 GLY A O 1
ATOM 4945 N N . LYS A 1 619 ? 99.154 -25.856 -124.826 1.00 43.25 619 LYS A N 1
ATOM 4946 C CA . LYS A 1 619 ? 99.196 -25.168 -123.484 1.00 43.25 619 LYS A CA 1
ATOM 4947 C C . LYS A 1 619 ? 99.082 -23.615 -123.290 1.00 43.25 619 LYS A C 1
ATOM 4949 O O . LYS A 1 619 ? 100.026 -22.902 -123.592 1.00 43.25 619 LYS A O 1
ATOM 4954 N N . GLY A 1 620 ? 98.156 -23.180 -122.402 1.00 43.12 620 GLY A N 1
ATOM 4955 C CA . GLY A 1 620 ? 98.497 -22.912 -120.970 1.00 43.12 620 GLY A CA 1
ATOM 4956 C C . GLY A 1 620 ? 98.285 -21.524 -120.282 1.00 43.12 620 GLY A C 1
ATOM 4957 O O . GLY A 1 620 ? 99.040 -20.600 -120.546 1.00 43.12 620 GLY A O 1
ATOM 4958 N N . VAL A 1 621 ? 97.443 -21.496 -119.216 1.00 47.50 621 VAL A N 1
ATOM 4959 C CA . VAL A 1 621 ? 97.435 -20.583 -118.010 1.00 47.50 621 VAL A CA 1
ATOM 4960 C C . VAL A 1 621 ? 97.350 -19.040 -118.238 1.00 47.50 621 VAL A C 1
ATOM 4962 O O . VAL A 1 621 ? 97.123 -18.650 -119.371 1.00 47.50 621 VAL A O 1
ATOM 4965 N N . VAL A 1 622 ? 97.371 -18.065 -117.289 1.00 46.72 622 VAL A N 1
ATOM 4966 C CA . VAL A 1 622 ? 97.590 -17.848 -115.805 1.00 46.72 622 VAL A CA 1
ATOM 4967 C C . VAL A 1 622 ? 96.839 -16.528 -115.392 1.00 46.72 622 VAL A C 1
ATOM 4969 O O . VAL A 1 622 ? 96.479 -15.785 -116.294 1.00 46.72 622 VAL A O 1
ATOM 4972 N N . ARG A 1 623 ? 96.651 -16.036 -114.138 1.00 41.56 623 ARG A N 1
ATOM 4973 C CA . ARG A 1 623 ? 96.511 -16.556 -112.739 1.00 41.56 623 ARG A CA 1
ATOM 4974 C C . ARG A 1 623 ? 96.345 -15.374 -111.730 1.00 41.56 623 ARG A C 1
ATOM 4976 O O . ARG A 1 623 ? 97.168 -14.468 -111.757 1.00 41.56 623 ARG A O 1
ATOM 4983 N N . GLY A 1 624 ? 95.459 -15.484 -110.721 1.00 44.03 624 GLY A N 1
ATOM 4984 C CA . GLY A 1 624 ? 95.475 -14.660 -109.475 1.00 44.03 624 GLY A CA 1
ATOM 4985 C C . GLY A 1 624 ? 94.621 -13.376 -109.493 1.00 44.03 624 GLY A C 1
ATOM 4986 O O . GLY A 1 624 ? 93.990 -13.121 -110.510 1.00 44.03 624 GLY A O 1
ATOM 4987 N N . VAL A 1 625 ? 94.542 -12.514 -108.457 1.00 40.12 625 VAL A N 1
ATOM 4988 C CA . VAL A 1 625 ? 94.896 -12.488 -106.994 1.00 40.12 625 VAL A CA 1
ATOM 4989 C C . VAL A 1 625 ? 94.245 -11.202 -106.392 1.00 40.12 625 VAL A C 1
ATOM 4991 O O . VAL A 1 625 ? 93.958 -10.301 -107.171 1.00 40.12 625 VAL A O 1
ATOM 4994 N N . PHE A 1 626 ? 93.981 -10.960 -105.092 1.00 40.62 626 PHE A N 1
ATOM 4995 C CA . PHE A 1 626 ? 94.100 -11.687 -103.803 1.00 40.62 626 PHE A CA 1
ATOM 4996 C C . PHE A 1 626 ? 93.123 -11.056 -102.756 1.00 40.62 626 PHE A C 1
ATOM 4998 O O . PHE A 1 626 ? 92.694 -9.923 -102.952 1.00 40.62 626 PHE A O 1
ATOM 5005 N N . GLY A 1 627 ? 92.838 -11.722 -101.620 1.00 31.52 627 GLY A N 1
ATOM 5006 C CA . GLY A 1 627 ? 92.115 -11.157 -100.451 1.00 31.52 627 GLY A CA 1
ATOM 5007 C C . GLY A 1 627 ? 91.298 -12.207 -99.666 1.00 31.52 627 GLY A C 1
ATOM 5008 O O . GLY A 1 627 ? 90.487 -12.903 -100.265 1.00 31.52 627 GLY A O 1
ATOM 5009 N N . LEU A 1 628 ? 91.542 -12.377 -98.357 1.00 46.09 628 LEU A N 1
ATOM 5010 C CA . LEU A 1 628 ? 91.089 -13.495 -97.483 1.00 46.09 628 LEU A CA 1
ATOM 5011 C C . LEU A 1 628 ? 91.096 -13.041 -95.990 1.00 46.09 628 LEU A C 1
ATOM 5013 O O . LEU A 1 628 ? 91.672 -11.975 -95.759 1.00 46.09 628 LEU A O 1
ATOM 5017 N N . PRO A 1 629 ? 90.594 -13.800 -94.968 1.00 51.50 629 PRO A N 1
ATOM 5018 C CA . PRO A 1 629 ? 89.993 -15.158 -94.956 1.00 51.50 629 PRO A CA 1
ATOM 5019 C C . PRO A 1 629 ? 88.683 -15.343 -94.117 1.00 51.50 629 PRO A C 1
ATOM 5021 O O . PRO A 1 629 ? 88.252 -14.443 -93.411 1.00 51.50 629 PRO A O 1
ATOM 5024 N N . GLY A 1 630 ? 88.127 -16.575 -94.100 1.00 33.59 630 GLY A N 1
ATOM 5025 C CA . GLY A 1 630 ? 87.183 -17.089 -93.069 1.00 33.59 630 GLY A CA 1
ATOM 5026 C C . GLY A 1 630 ? 85.694 -17.067 -93.471 1.00 33.59 630 GLY A C 1
ATOM 5027 O O . GLY A 1 630 ? 85.085 -16.012 -93.435 1.00 33.59 630 GLY A O 1
ATOM 5028 N N . ARG A 1 631 ? 85.011 -18.124 -93.946 1.00 39.97 631 ARG A N 1
ATOM 5029 C CA . ARG A 1 631 ? 85.006 -19.591 -93.696 1.00 39.97 631 ARG A CA 1
ATOM 5030 C C . ARG A 1 631 ? 84.186 -20.042 -92.467 1.00 39.97 631 ARG A C 1
ATOM 5032 O O . ARG A 1 631 ? 84.782 -20.444 -91.477 1.00 39.97 631 ARG A O 1
ATOM 5039 N N . LEU A 1 632 ? 82.855 -20.145 -92.604 1.00 37.81 632 LEU A N 1
ATOM 5040 C CA . LEU A 1 632 ? 82.123 -21.436 -92.593 1.00 37.81 632 LEU A CA 1
ATOM 5041 C C . LEU A 1 632 ? 80.627 -21.282 -92.971 1.00 37.81 632 LEU A C 1
ATOM 5043 O O . LEU A 1 632 ? 80.124 -20.173 -93.105 1.00 37.81 632 LEU A O 1
ATOM 5047 N N . VAL A 1 633 ? 79.970 -22.414 -93.247 1.00 37.91 633 VAL A N 1
ATOM 5048 C CA . VAL A 1 633 ? 78.646 -22.559 -93.894 1.00 37.91 633 VAL A CA 1
ATOM 5049 C C . VAL A 1 633 ? 77.537 -22.842 -92.871 1.00 37.91 633 VAL A C 1
ATOM 5051 O O . VAL A 1 633 ? 77.764 -23.647 -91.974 1.00 37.91 633 VAL A O 1
ATOM 5054 N N . GLY A 1 634 ? 76.320 -22.320 -93.086 1.00 33.22 634 GLY A N 1
ATOM 5055 C CA . GLY A 1 634 ? 75.080 -22.879 -92.510 1.00 33.22 634 GLY A CA 1
ATOM 5056 C C . GLY A 1 634 ? 74.048 -21.850 -92.024 1.00 33.22 634 GLY A C 1
ATOM 5057 O O . GLY A 1 634 ? 74.417 -20.787 -91.540 1.00 33.22 634 GLY A O 1
ATOM 5058 N N . GLY A 1 635 ? 72.753 -22.177 -92.147 1.00 35.03 635 GLY A N 1
ATOM 5059 C CA . GLY A 1 635 ? 71.673 -21.509 -91.394 1.00 35.03 635 GLY A CA 1
ATOM 5060 C C . GLY A 1 635 ? 71.686 -21.920 -89.909 1.00 35.03 635 GLY A C 1
ATOM 5061 O O . GLY A 1 635 ? 72.472 -22.779 -89.525 1.00 35.03 635 GLY A O 1
ATOM 5062 N N . ILE A 1 636 ? 70.823 -21.399 -89.031 1.00 36.09 636 ILE A N 1
ATOM 5063 C CA . ILE A 1 636 ? 69.357 -21.300 -89.175 1.00 36.09 636 ILE A CA 1
ATOM 5064 C C . ILE A 1 636 ? 68.778 -20.122 -88.348 1.00 36.09 636 ILE A C 1
ATOM 5066 O O . ILE A 1 636 ? 69.309 -19.758 -87.309 1.00 36.09 636 ILE A O 1
ATOM 5070 N N . LEU A 1 637 ? 67.668 -19.566 -88.849 1.00 37.91 637 LEU A N 1
ATOM 5071 C CA . LEU A 1 637 ? 66.568 -18.831 -88.189 1.00 37.91 637 LEU A CA 1
ATOM 5072 C C . LEU A 1 637 ? 66.687 -18.382 -86.698 1.00 37.91 637 LEU A C 1
ATOM 5074 O O . LEU A 1 637 ? 66.492 -19.187 -85.796 1.00 37.91 637 LEU A O 1
ATOM 5078 N N . GLY A 1 638 ? 66.736 -17.053 -86.489 1.00 28.62 638 GLY A N 1
ATOM 5079 C CA . GLY A 1 638 ? 65.957 -16.320 -85.462 1.00 28.62 638 GLY A CA 1
ATOM 5080 C C . GLY A 1 638 ? 66.559 -16.096 -84.059 1.00 28.62 638 GLY A C 1
ATOM 5081 O O . GLY A 1 638 ? 66.764 -17.059 -83.332 1.00 28.62 638 GLY A O 1
ATOM 5082 N N . GLY A 1 639 ? 66.701 -14.825 -83.616 1.00 27.16 639 GLY A N 1
ATOM 5083 C CA . GLY A 1 639 ? 66.789 -14.558 -82.162 1.00 27.16 639 GLY A CA 1
ATOM 5084 C C . GLY A 1 639 ? 67.464 -13.311 -81.544 1.00 27.16 639 GLY A C 1
ATOM 5085 O O . GLY A 1 639 ? 67.696 -13.384 -80.344 1.00 27.16 639 GLY A O 1
ATOM 5086 N N . SER A 1 640 ? 67.710 -12.171 -82.224 1.00 33.94 640 SER A N 1
ATOM 5087 C CA . SER A 1 640 ? 68.214 -10.917 -81.567 1.00 33.94 640 SER A CA 1
ATOM 5088 C C . SER A 1 640 ? 69.642 -11.030 -80.941 1.00 33.94 640 SER A C 1
ATOM 5090 O O . SER A 1 640 ? 70.257 -12.083 -81.119 1.00 33.94 640 SER A O 1
ATOM 5092 N N . PRO A 1 641 ? 70.222 -10.029 -80.219 1.00 47.59 641 PRO A N 1
ATOM 5093 C CA . PRO A 1 641 ? 69.871 -8.600 -80.058 1.00 47.59 641 PRO A CA 1
ATOM 5094 C C . PRO A 1 641 ? 71.042 -7.577 -80.239 1.00 47.59 641 PRO A C 1
ATOM 5096 O O . PRO A 1 641 ? 72.205 -7.952 -80.171 1.00 47.59 641 PRO A O 1
ATOM 5099 N N . THR A 1 642 ? 70.697 -6.272 -80.325 1.00 34.62 642 THR A N 1
ATOM 5100 C CA . THR A 1 642 ? 71.473 -5.064 -79.871 1.00 34.62 642 THR A CA 1
ATOM 5101 C C . THR A 1 642 ? 72.907 -4.800 -80.421 1.00 34.62 642 THR A C 1
ATOM 5103 O O . THR A 1 642 ? 73.507 -5.659 -81.046 1.00 34.62 642 THR A O 1
ATOM 5106 N N . GLU A 1 643 ? 73.528 -3.609 -80.329 1.00 28.95 643 GLU A N 1
ATOM 5107 C CA . GLU A 1 643 ? 73.252 -2.325 -79.634 1.00 28.95 643 GLU A CA 1
ATOM 5108 C C . GLU A 1 643 ? 73.468 -1.094 -80.556 1.00 28.95 643 GLU A C 1
ATOM 5110 O O . GLU A 1 643 ? 74.197 -1.179 -81.545 1.00 28.95 643 GLU A O 1
ATOM 5115 N N . ASN A 1 644 ? 72.934 0.082 -80.178 1.00 32.03 644 ASN A N 1
ATOM 5116 C CA . ASN A 1 644 ? 73.744 1.312 -80.036 1.00 32.03 644 ASN A CA 1
ATOM 5117 C C . ASN A 1 644 ? 72.988 2.431 -79.276 1.00 32.03 644 ASN A C 1
ATOM 5119 O O . ASN A 1 644 ? 71.773 2.562 -79.395 1.00 32.03 644 ASN A O 1
ATOM 5123 N N . SER A 1 645 ? 73.723 3.227 -78.491 1.00 30.31 645 SER A N 1
ATOM 5124 C CA . SER A 1 645 ? 73.226 4.229 -77.518 1.00 30.31 645 SER A CA 1
ATOM 5125 C C . SER A 1 645 ? 73.163 5.659 -78.105 1.00 30.31 645 SER A C 1
ATOM 5127 O O . SER A 1 645 ? 73.915 5.960 -79.029 1.00 30.31 645 SER A O 1
ATOM 5129 N N . GLY A 1 646 ? 72.336 6.607 -77.628 1.00 29.73 646 GLY A N 1
ATOM 5130 C CA . GLY A 1 646 ? 71.341 6.569 -76.537 1.00 29.73 646 GLY A CA 1
ATOM 5131 C C . GLY A 1 646 ? 71.081 7.969 -75.938 1.00 29.73 646 GLY A C 1
ATOM 5132 O O . GLY A 1 646 ? 70.995 8.935 -76.695 1.00 29.73 646 GLY A O 1
ATOM 5133 N N . THR A 1 647 ? 71.051 8.080 -74.595 1.00 31.62 647 THR A N 1
ATOM 5134 C CA . THR A 1 647 ? 70.783 9.275 -73.730 1.00 31.62 647 THR A CA 1
ATOM 5135 C C . THR A 1 647 ? 69.327 9.422 -73.228 1.00 31.62 647 THR A C 1
ATOM 5137 O O . THR A 1 647 ? 68.426 9.481 -74.053 1.00 31.62 647 THR A O 1
ATOM 5140 N N . MET A 1 648 ? 69.021 9.657 -71.936 1.00 36.38 648 MET A N 1
ATOM 5141 C CA . MET A 1 648 ? 69.422 8.964 -70.681 1.00 36.38 648 MET A CA 1
ATOM 5142 C C . MET A 1 648 ? 68.665 9.536 -69.452 1.00 36.38 648 MET A C 1
ATOM 5144 O O . MET A 1 648 ? 68.774 10.731 -69.193 1.00 36.38 648 MET A O 1
ATOM 5148 N N . ALA A 1 649 ? 67.973 8.679 -68.685 1.00 30.64 649 ALA A N 1
ATOM 5149 C CA . ALA A 1 649 ? 67.540 8.828 -67.275 1.00 30.64 649 ALA A CA 1
ATOM 5150 C C . ALA A 1 649 ? 66.870 7.488 -66.858 1.00 30.64 649 ALA A C 1
ATOM 5152 O O . ALA A 1 649 ? 65.995 7.032 -67.588 1.00 30.64 649 ALA A O 1
ATOM 5153 N N . SER A 1 650 ? 67.361 6.698 -65.890 1.00 41.91 650 SER A N 1
ATOM 5154 C CA . SER A 1 650 ? 67.506 6.918 -64.427 1.00 41.91 650 SER A CA 1
ATOM 5155 C C . SER A 1 650 ? 66.221 6.518 -63.663 1.00 41.91 650 SER A C 1
ATOM 5157 O O . SER A 1 650 ? 65.161 7.059 -63.957 1.00 41.91 650 SER A O 1
ATOM 5159 N N . ASP A 1 651 ? 66.215 5.576 -62.704 1.00 39.12 651 ASP A N 1
ATOM 5160 C CA . ASP A 1 651 ? 67.291 4.696 -62.187 1.00 39.12 651 ASP A CA 1
ATOM 5161 C C . ASP A 1 651 ? 66.736 3.423 -61.487 1.00 39.12 651 ASP A C 1
ATOM 5163 O O . ASP A 1 651 ? 65.529 3.293 -61.291 1.00 39.12 651 ASP A O 1
ATOM 5167 N N . ASN A 1 652 ? 67.642 2.535 -61.038 1.00 43.94 652 ASN A N 1
ATOM 5168 C CA . ASN A 1 652 ? 67.430 1.385 -60.126 1.00 43.94 652 ASN A CA 1
ATOM 5169 C C . ASN A 1 652 ? 66.932 0.041 -60.709 1.00 43.94 652 ASN A C 1
ATOM 5171 O O . ASN A 1 652 ? 65.976 -0.545 -60.205 1.00 43.94 652 ASN A O 1
ATOM 5175 N N . GLN A 1 653 ? 67.690 -0.535 -61.647 1.00 58.16 653 GLN A N 1
ATOM 5176 C CA . GLN A 1 653 ? 67.987 -1.978 -61.605 1.00 58.16 653 GLN A CA 1
ATOM 5177 C C . GLN A 1 653 ? 69.500 -2.176 -61.749 1.00 58.16 653 GLN A C 1
ATOM 5179 O O . GLN A 1 653 ? 70.127 -1.646 -62.667 1.00 58.16 653 GLN A O 1
ATOM 5184 N N . SER A 1 654 ? 70.106 -2.869 -60.790 1.00 64.69 654 SER A N 1
ATOM 5185 C CA . SER A 1 654 ? 71.554 -3.025 -60.674 1.00 64.69 654 SER A CA 1
ATOM 5186 C C . SER A 1 654 ? 72.075 -4.164 -61.550 1.00 64.69 654 SER A C 1
ATOM 5188 O O . SER A 1 654 ? 71.385 -5.147 -61.817 1.00 64.69 654 SER A O 1
ATOM 5190 N N . PHE A 1 655 ? 73.360 -4.104 -61.907 1.00 60.03 655 PHE A N 1
ATOM 5191 C CA . PHE A 1 655 ? 74.079 -5.264 -62.447 1.00 60.03 655 PHE A CA 1
ATOM 5192 C C . PHE A 1 655 ? 74.009 -6.471 -61.492 1.00 60.03 655 PHE A C 1
ATOM 5194 O O . PHE A 1 655 ? 73.989 -7.612 -61.947 1.00 60.03 655 PHE A O 1
ATOM 5201 N N . ALA A 1 656 ? 73.910 -6.218 -60.180 1.00 70.88 656 ALA A N 1
ATOM 5202 C CA . ALA A 1 656 ? 73.670 -7.250 -59.178 1.00 70.88 656 ALA A CA 1
ATOM 5203 C C . ALA A 1 656 ? 72.298 -7.927 -59.343 1.00 70.88 656 ALA A C 1
ATOM 5205 O O . ALA A 1 656 ? 72.229 -9.144 -59.217 1.00 70.88 656 ALA A O 1
ATOM 5206 N N . ASP A 1 657 ? 71.241 -7.182 -59.682 1.00 72.38 657 ASP A N 1
ATOM 5207 C CA . ASP A 1 657 ? 69.891 -7.738 -59.849 1.00 72.38 657 ASP A CA 1
ATOM 5208 C C . ASP A 1 657 ? 69.824 -8.634 -61.089 1.00 72.38 657 ASP A C 1
ATOM 5210 O O . ASP A 1 657 ? 69.316 -9.745 -61.009 1.00 72.38 657 ASP A O 1
ATOM 5214 N N . MET A 1 658 ? 70.443 -8.227 -62.205 1.00 79.75 658 MET A N 1
ATOM 5215 C CA . MET A 1 658 ? 70.564 -9.085 -63.396 1.00 79.75 658 MET A CA 1
ATOM 5216 C C . MET A 1 658 ? 71.413 -10.343 -63.141 1.00 79.75 658 MET A C 1
ATOM 5218 O O . MET A 1 658 ? 71.138 -11.396 -63.714 1.00 79.75 658 MET A O 1
ATOM 5222 N N . TRP A 1 659 ? 72.427 -10.264 -62.270 1.00 74.44 659 TRP A N 1
ATOM 5223 C CA . TRP A 1 659 ? 73.191 -11.438 -61.825 1.00 74.44 659 TRP A CA 1
ATOM 5224 C C . TRP A 1 659 ? 72.385 -12.344 -60.886 1.00 74.44 659 TRP A C 1
ATOM 5226 O O . TRP A 1 659 ? 72.506 -13.564 -60.968 1.00 74.44 659 TRP A O 1
ATOM 5236 N N . VAL A 1 660 ? 71.550 -11.774 -60.015 1.00 81.00 660 VAL A N 1
ATOM 5237 C CA . VAL A 1 660 ? 70.643 -12.523 -59.134 1.00 81.00 660 VAL A CA 1
ATOM 5238 C C . VAL A 1 660 ? 69.546 -13.205 -59.948 1.00 81.00 660 VAL A C 1
ATOM 5240 O O . VAL A 1 660 ? 69.340 -14.398 -59.758 1.00 81.00 660 VAL A O 1
ATOM 5243 N N . ASP A 1 661 ? 68.921 -12.521 -60.907 1.00 78.75 661 ASP A N 1
ATOM 5244 C CA . ASP A 1 661 ? 67.956 -13.122 -61.835 1.00 78.75 661 ASP A CA 1
ATOM 5245 C C . ASP A 1 661 ? 68.602 -14.245 -62.655 1.00 78.75 661 ASP A C 1
ATOM 5247 O O . ASP A 1 661 ? 68.010 -15.312 -62.796 1.00 78.75 661 ASP A O 1
ATOM 5251 N N . PHE A 1 662 ? 69.839 -14.066 -63.137 1.00 83.94 662 PHE A N 1
ATOM 5252 C CA . PHE A 1 662 ? 70.584 -15.126 -63.825 1.00 83.94 662 PHE A CA 1
ATOM 5253 C C . PHE A 1 662 ? 70.835 -16.346 -62.918 1.00 83.94 662 PHE A C 1
ATOM 5255 O O . PHE A 1 662 ? 70.573 -17.476 -63.327 1.00 83.94 662 PHE A O 1
ATOM 5262 N N . LEU A 1 663 ? 71.273 -16.135 -61.672 1.00 82.38 663 LEU A N 1
ATOM 5263 C CA . LEU A 1 663 ? 71.509 -17.213 -60.701 1.00 82.38 663 LEU A CA 1
ATOM 5264 C C . LEU A 1 663 ? 70.213 -17.906 -60.249 1.00 82.38 663 LEU A C 1
ATOM 5266 O O . LEU A 1 663 ? 70.209 -19.122 -60.059 1.00 82.38 663 LEU A O 1
ATOM 5270 N N . LEU A 1 664 ? 69.107 -17.170 -60.108 1.00 78.00 664 LEU A N 1
ATOM 5271 C CA . LEU A 1 664 ? 67.783 -17.729 -59.821 1.00 78.00 664 LEU A CA 1
ATOM 5272 C C . LEU A 1 664 ? 67.259 -18.539 -61.014 1.00 78.00 664 LEU A C 1
ATOM 5274 O O . LEU A 1 664 ? 66.744 -19.638 -60.820 1.00 78.00 664 LEU A O 1
ATOM 5278 N N . LYS A 1 665 ? 67.459 -18.051 -62.246 1.00 82.94 665 LYS A N 1
ATOM 5279 C CA . LYS A 1 665 ? 67.119 -18.755 -63.491 1.00 82.94 665 LYS A CA 1
ATOM 5280 C C . LYS A 1 665 ? 67.896 -20.063 -63.634 1.00 82.94 665 LYS A C 1
ATOM 5282 O O . LYS A 1 665 ? 67.301 -21.102 -63.908 1.00 82.94 665 LYS A O 1
ATOM 5287 N N . GLU A 1 666 ? 69.213 -20.020 -63.433 1.00 73.94 666 GLU A N 1
ATOM 5288 C CA . GLU A 1 666 ? 70.082 -21.199 -63.516 1.00 73.94 666 GLU A CA 1
ATOM 5289 C C . GLU A 1 666 ? 69.814 -22.182 -62.360 1.00 73.94 666 GLU A C 1
ATOM 5291 O O . GLU A 1 666 ? 69.875 -23.396 -62.561 1.00 73.94 666 GLU A O 1
ATOM 5296 N N . GLY A 1 667 ? 69.421 -21.679 -61.183 1.00 68.56 667 GLY A N 1
ATOM 5297 C CA . GLY A 1 667 ? 68.925 -22.475 -60.058 1.00 68.56 667 GLY A CA 1
ATOM 5298 C C . GLY A 1 667 ? 67.617 -23.211 -60.367 1.00 68.56 667 GLY A C 1
ATOM 5299 O O . GLY A 1 667 ? 67.563 -24.434 -60.242 1.00 68.56 667 GLY A O 1
ATOM 5300 N N . GLU A 1 668 ? 66.591 -22.502 -60.847 1.00 72.06 668 GLU A N 1
ATOM 5301 C CA . GLU A 1 668 ? 65.294 -23.083 -61.234 1.00 72.06 668 GLU A CA 1
ATOM 5302 C C . GLU A 1 668 ? 65.457 -24.113 -62.371 1.00 72.06 668 GLU A C 1
ATOM 5304 O O . GLU A 1 668 ? 64.828 -25.175 -62.379 1.00 72.06 668 GLU A O 1
ATOM 5309 N N . GLU A 1 669 ? 66.355 -23.843 -63.322 1.00 63.22 669 GLU A N 1
ATOM 5310 C CA . GLU A 1 669 ? 66.721 -24.784 -64.379 1.00 63.22 669 GLU A CA 1
ATOM 5311 C C . GLU A 1 669 ? 67.557 -25.985 -63.894 1.00 63.22 669 GLU A C 1
ATOM 5313 O O . GLU A 1 669 ? 67.555 -27.032 -64.549 1.00 63.22 669 GLU A O 1
ATOM 5318 N N . ARG A 1 670 ? 68.268 -25.882 -62.765 1.00 64.56 670 ARG A N 1
ATOM 5319 C CA . ARG A 1 670 ? 68.908 -27.029 -62.099 1.00 64.56 670 ARG A CA 1
ATOM 5320 C C . ARG A 1 670 ? 67.875 -27.892 -61.390 1.00 64.56 670 ARG A C 1
ATOM 5322 O O . ARG A 1 670 ? 67.820 -29.097 -61.628 1.00 64.56 670 ARG A O 1
ATOM 5329 N N . GLU A 1 671 ? 67.004 -27.274 -60.600 1.00 59.84 671 GLU A N 1
ATOM 5330 C CA . GLU A 1 671 ? 65.962 -27.962 -59.835 1.00 59.84 671 GLU A CA 1
ATOM 5331 C C . GLU A 1 671 ? 64.965 -28.690 -60.757 1.00 59.84 671 GLU A C 1
ATOM 5333 O O . GLU A 1 671 ? 64.592 -29.837 -60.498 1.00 59.84 671 GLU A O 1
ATOM 5338 N N . LYS A 1 672 ? 64.623 -28.106 -61.915 1.00 63.25 672 LYS A N 1
ATOM 5339 C CA . LYS A 1 672 ? 63.830 -28.773 -62.970 1.00 63.25 672 LYS A CA 1
ATOM 5340 C C . LYS A 1 672 ? 64.537 -29.962 -63.633 1.00 63.25 672 LYS A C 1
ATOM 5342 O O . LYS A 1 672 ? 63.863 -30.891 -64.081 1.00 63.25 672 LYS A O 1
ATOM 5347 N N . ARG A 1 673 ? 65.873 -29.976 -63.691 1.00 59.56 673 ARG A N 1
ATOM 5348 C CA . ARG A 1 673 ? 66.650 -31.124 -64.202 1.00 59.56 673 ARG A CA 1
ATOM 5349 C C . ARG A 1 673 ? 66.765 -32.236 -63.157 1.00 59.56 673 ARG A C 1
ATOM 5351 O O . ARG A 1 673 ? 66.616 -33.400 -63.510 1.00 59.56 673 ARG A O 1
ATOM 5358 N N . GLU A 1 674 ? 66.944 -31.888 -61.885 1.00 54.62 674 GLU A N 1
ATOM 5359 C CA . GLU A 1 674 ? 67.080 -32.853 -60.783 1.00 54.62 674 GLU A CA 1
ATOM 5360 C C . GLU A 1 674 ? 65.727 -33.500 -60.402 1.00 54.62 674 GLU A C 1
ATOM 5362 O O . GLU A 1 674 ? 65.653 -34.714 -60.203 1.00 54.62 674 GLU A O 1
ATOM 5367 N N . SER A 1 675 ? 64.622 -32.744 -60.426 1.00 53.56 675 SER A N 1
ATOM 5368 C CA . SER A 1 675 ? 63.260 -33.275 -60.205 1.00 53.56 675 SER A CA 1
ATOM 5369 C C . SER A 1 675 ? 62.749 -34.198 -61.325 1.00 53.56 675 SER A C 1
ATOM 5371 O O . SER A 1 675 ? 61.935 -35.085 -61.066 1.00 53.56 675 SER A O 1
ATOM 5373 N N . SER A 1 676 ? 63.261 -34.059 -62.553 1.00 50.16 676 SER A N 1
ATOM 5374 C CA . SER A 1 676 ? 62.841 -34.869 -63.710 1.00 50.16 676 SER A CA 1
ATOM 5375 C C . SER A 1 676 ? 63.434 -36.288 -63.747 1.00 50.16 676 SER A C 1
ATOM 5377 O O . SER A 1 676 ? 63.061 -37.076 -64.616 1.00 50.16 676 SER A O 1
ATOM 5379 N N . GLN A 1 677 ? 64.360 -36.636 -62.843 1.00 46.00 677 GLN A N 1
ATOM 5380 C CA . GLN A 1 677 ? 65.142 -37.881 -62.926 1.00 46.00 677 GLN A CA 1
ATOM 5381 C C . GLN A 1 677 ? 64.787 -38.937 -61.856 1.00 46.00 677 GLN A C 1
ATOM 5383 O O . GLN A 1 677 ? 65.393 -40.006 -61.840 1.00 46.00 677 GLN A O 1
ATOM 5388 N N . ASN A 1 678 ? 63.801 -38.680 -60.985 1.00 44.09 678 ASN A N 1
ATOM 5389 C CA . ASN A 1 678 ? 63.587 -39.475 -59.761 1.00 44.09 678 ASN A CA 1
ATOM 5390 C C . ASN A 1 678 ? 62.206 -40.165 -59.631 1.00 44.09 678 ASN A C 1
ATOM 5392 O O . ASN A 1 678 ? 61.829 -40.583 -58.539 1.00 44.09 678 ASN A O 1
ATOM 5396 N N . ILE A 1 679 ? 61.437 -40.298 -60.724 1.00 47.38 679 ILE A N 1
ATOM 5397 C CA . ILE A 1 679 ? 60.134 -41.000 -60.742 1.00 47.38 679 ILE A CA 1
ATOM 5398 C C . ILE A 1 679 ? 60.050 -41.938 -61.961 1.00 47.38 679 ILE A C 1
ATOM 5400 O O . ILE A 1 679 ? 59.487 -41.553 -62.982 1.00 47.38 679 ILE A O 1
ATOM 5404 N N . ASN A 1 680 ? 60.632 -43.150 -61.879 1.00 39.28 680 ASN A N 1
ATOM 5405 C CA . ASN A 1 680 ? 60.349 -44.271 -62.808 1.00 39.28 680 ASN A CA 1
ATOM 5406 C C . ASN A 1 680 ? 60.994 -45.634 -62.412 1.00 39.28 680 ASN A C 1
ATOM 5408 O O . ASN A 1 680 ? 61.730 -46.227 -63.199 1.00 39.28 680 ASN A O 1
ATOM 5412 N N . VAL A 1 681 ? 60.723 -46.172 -61.210 1.00 37.72 681 VAL A N 1
ATOM 5413 C CA . VAL A 1 681 ? 61.044 -47.581 -60.851 1.00 37.72 681 VAL A CA 1
ATOM 5414 C C . VAL A 1 681 ? 59.981 -48.171 -59.901 1.00 37.72 681 VAL A C 1
ATOM 5416 O O . VAL A 1 681 ? 59.769 -47.590 -58.845 1.00 37.72 681 VAL A O 1
ATOM 5419 N N . ALA A 1 682 ? 59.415 -49.344 -60.251 1.00 34.62 682 ALA A N 1
ATOM 5420 C CA . ALA A 1 682 ? 58.639 -50.300 -59.415 1.00 34.62 682 ALA A CA 1
ATOM 5421 C C . ALA A 1 682 ? 57.314 -49.803 -58.748 1.00 34.62 682 ALA A C 1
ATOM 5423 O O . ALA A 1 682 ? 57.343 -48.859 -57.969 1.00 34.62 682 ALA A O 1
ATOM 5424 N N . VAL A 1 683 ? 56.092 -50.345 -58.953 1.00 40.53 683 VAL A N 1
ATOM 5425 C CA . VAL A 1 683 ? 55.573 -51.606 -59.574 1.00 40.53 683 VAL A CA 1
ATOM 5426 C C . VAL A 1 683 ? 55.977 -52.868 -58.782 1.00 40.53 683 VAL A C 1
ATOM 5428 O O . VAL A 1 683 ? 57.172 -53.072 -58.610 1.00 40.53 683 VAL A O 1
ATOM 5431 N N . GLU A 1 684 ? 55.118 -53.766 -58.264 1.00 33.75 684 GLU A N 1
ATOM 5432 C CA . GLU A 1 684 ? 53.641 -53.959 -58.180 1.00 33.75 684 GLU A CA 1
ATOM 5433 C C . GLU A 1 684 ? 53.336 -54.922 -56.985 1.00 33.75 684 GLU A C 1
ATOM 5435 O O . GLU A 1 684 ? 54.270 -55.590 -56.552 1.00 33.75 684 GLU A O 1
ATOM 5440 N N . ASP A 1 685 ? 52.093 -55.015 -56.453 1.00 29.73 685 ASP A N 1
ATOM 5441 C CA . ASP A 1 685 ? 51.284 -56.277 -56.415 1.00 29.73 685 ASP A CA 1
ATOM 5442 C C . ASP A 1 685 ? 49.931 -56.224 -55.626 1.00 29.73 685 ASP A C 1
ATOM 5444 O O . ASP A 1 685 ? 49.876 -55.950 -54.429 1.00 29.73 685 ASP A O 1
ATOM 5448 N N . THR A 1 686 ? 48.838 -56.560 -56.327 1.00 30.92 686 THR A N 1
ATOM 5449 C CA . THR A 1 686 ? 47.697 -57.453 -55.972 1.00 30.92 686 THR A CA 1
ATOM 5450 C C . THR A 1 686 ? 47.018 -57.477 -54.569 1.00 30.92 686 THR A C 1
ATOM 5452 O O . THR A 1 686 ? 47.426 -58.217 -53.683 1.00 30.92 686 THR A O 1
ATOM 5455 N N . SER A 1 687 ? 45.861 -56.782 -54.468 1.00 30.00 687 SER A N 1
ATOM 5456 C CA . SER A 1 687 ? 44.451 -57.285 -54.283 1.00 30.00 687 SER A CA 1
ATOM 5457 C C . SER A 1 687 ? 44.061 -58.350 -53.198 1.00 30.00 687 SER A C 1
ATOM 5459 O O . SER A 1 687 ? 44.935 -59.062 -52.723 1.00 30.00 687 SER A O 1
ATOM 5461 N N . PRO A 1 688 ? 42.752 -58.573 -52.834 1.00 42.88 688 PRO A N 1
ATOM 5462 C CA . PRO A 1 688 ? 41.493 -58.022 -53.394 1.00 42.88 688 PRO A CA 1
ATOM 5463 C C . PRO A 1 688 ? 40.344 -57.579 -52.420 1.00 42.88 688 PRO A C 1
ATOM 5465 O O . PRO A 1 688 ? 40.090 -58.193 -51.393 1.00 42.88 688 PRO A O 1
ATOM 5468 N N . SER A 1 689 ? 39.505 -56.650 -52.917 1.00 27.50 689 SER A N 1
ATOM 5469 C CA . SER A 1 689 ? 38.021 -56.559 -52.774 1.00 27.50 689 SER A CA 1
ATOM 5470 C C . SER A 1 689 ? 37.296 -56.237 -51.438 1.00 27.50 689 SER A C 1
ATOM 5472 O O . SER A 1 689 ? 37.513 -56.852 -50.401 1.00 27.50 689 SER A O 1
ATOM 5474 N N . THR A 1 690 ? 36.198 -55.467 -51.596 1.00 29.38 690 THR A N 1
ATOM 5475 C CA . THR A 1 690 ? 34.983 -55.346 -50.736 1.00 29.38 690 THR A CA 1
ATOM 5476 C C . THR A 1 690 ? 35.121 -54.553 -49.419 1.00 29.38 690 THR A C 1
ATOM 5478 O O . THR A 1 690 ? 35.756 -55.024 -48.489 1.00 29.38 690 THR A O 1
ATOM 5481 N N . ASN A 1 691 ? 34.474 -53.396 -49.204 1.00 30.30 691 ASN A N 1
ATOM 5482 C CA . ASN A 1 691 ? 33.679 -52.519 -50.084 1.00 30.30 691 ASN A CA 1
ATOM 5483 C C . ASN A 1 691 ? 33.754 -51.051 -49.581 1.00 30.30 691 ASN A C 1
ATOM 5485 O O . ASN A 1 691 ? 34.003 -50.812 -48.404 1.00 30.30 691 ASN A O 1
ATOM 5489 N N . ASN A 1 692 ? 33.507 -50.089 -50.478 1.00 33.44 692 ASN A N 1
ATOM 5490 C CA . ASN A 1 692 ? 33.497 -48.628 -50.241 1.00 33.44 692 ASN A CA 1
ATOM 5491 C C . ASN A 1 692 ? 32.492 -48.164 -49.148 1.00 33.44 692 ASN A C 1
ATOM 5493 O O . ASN A 1 692 ? 31.513 -48.882 -48.929 1.00 33.44 692 ASN A O 1
ATOM 5497 N N . PRO A 1 693 ? 32.650 -46.964 -48.522 1.00 34.69 693 PRO A N 1
ATOM 5498 C CA . PRO A 1 693 ? 33.311 -45.765 -49.071 1.00 34.69 693 PRO A CA 1
ATOM 5499 C C . PRO A 1 693 ? 34.382 -45.081 -48.189 1.00 34.69 693 PRO A C 1
ATOM 5501 O O . PRO A 1 693 ? 34.651 -45.474 -47.058 1.00 34.69 693 PRO A O 1
ATOM 5504 N N . SER A 1 694 ? 34.987 -44.025 -48.745 1.00 28.53 694 SER A N 1
ATOM 5505 C CA . SER A 1 694 ? 36.069 -43.233 -48.151 1.00 28.53 694 SER A CA 1
ATOM 5506 C C . SER A 1 694 ? 35.712 -42.528 -46.841 1.00 28.53 694 SER A C 1
ATOM 5508 O O . SER A 1 694 ? 34.639 -41.941 -46.701 1.00 28.53 694 SER A O 1
ATOM 5510 N N . LEU A 1 695 ? 36.709 -42.429 -45.959 1.00 29.56 695 LEU A N 1
ATOM 5511 C CA . LEU A 1 695 ? 36.776 -41.390 -44.934 1.00 29.56 695 LEU A CA 1
ATOM 5512 C C . LEU A 1 695 ? 36.946 -40.012 -45.598 1.00 29.56 695 LEU A C 1
ATOM 5514 O O . LEU A 1 695 ? 38.058 -39.600 -45.922 1.00 29.56 695 LEU A O 1
ATOM 5518 N N . GLN A 1 696 ? 35.848 -39.274 -45.754 1.00 31.75 696 GLN A N 1
ATOM 5519 C CA . GLN A 1 696 ? 35.907 -37.838 -45.479 1.00 31.75 696 GLN A CA 1
ATOM 5520 C C . GLN A 1 696 ? 35.792 -37.651 -43.965 1.00 31.75 696 GLN A C 1
ATOM 5522 O O . GLN A 1 696 ? 35.010 -38.346 -43.314 1.00 31.75 696 GLN A O 1
ATOM 5527 N N . ILE A 1 697 ? 36.575 -36.727 -43.407 1.00 33.50 697 ILE A N 1
ATOM 5528 C CA . ILE A 1 697 ? 36.431 -36.346 -42.001 1.00 33.50 697 ILE A CA 1
ATOM 5529 C C . ILE A 1 697 ? 35.096 -35.607 -41.821 1.00 33.50 697 ILE A C 1
ATOM 5531 O O . ILE A 1 697 ? 34.653 -34.846 -42.678 1.00 33.50 697 ILE A O 1
ATOM 5535 N N . GLU A 1 698 ? 34.454 -35.940 -40.709 1.00 29.06 698 GLU A N 1
ATOM 5536 C CA . GLU A 1 698 ? 33.057 -35.726 -40.337 1.00 29.06 698 GLU A CA 1
ATOM 5537 C C . GLU A 1 698 ? 32.535 -34.276 -40.517 1.00 29.06 698 GLU A C 1
ATOM 5539 O O . GLU A 1 698 ? 33.227 -33.321 -40.190 1.00 29.06 698 GLU A O 1
ATOM 5544 N N . GLN A 1 699 ? 31.352 -34.103 -41.142 1.00 30.44 699 GLN A N 1
ATOM 5545 C CA . GLN A 1 699 ? 30.043 -33.760 -40.509 1.00 30.44 699 GLN A CA 1
ATOM 5546 C C . GLN A 1 699 ? 29.886 -32.269 -40.113 1.00 30.44 699 GLN A C 1
ATOM 5548 O O . GLN A 1 699 ? 30.839 -31.639 -39.688 1.00 30.44 699 GLN A O 1
ATOM 5553 N N . ARG A 1 700 ? 28.720 -31.601 -40.174 1.00 29.97 700 ARG A N 1
ATOM 5554 C CA . ARG A 1 700 ? 27.293 -31.922 -40.460 1.00 29.97 700 ARG A CA 1
ATOM 5555 C C . ARG A 1 700 ? 26.628 -30.553 -40.793 1.00 29.97 700 ARG A C 1
ATOM 5557 O O . ARG A 1 700 ? 26.950 -29.589 -40.114 1.00 29.97 700 ARG A O 1
ATOM 5564 N N . THR A 1 701 ? 25.827 -30.292 -41.838 1.00 28.67 701 THR A N 1
ATOM 5565 C CA . THR A 1 701 ? 24.472 -30.801 -42.186 1.00 28.67 701 THR A CA 1
ATOM 5566 C C . THR A 1 701 ? 23.541 -30.929 -40.970 1.00 28.67 701 THR A C 1
ATOM 5568 O O . THR A 1 701 ? 23.889 -31.639 -40.039 1.00 28.67 701 THR A O 1
ATOM 5571 N N . SER A 1 702 ? 22.299 -30.463 -40.891 1.00 30.77 702 SER A N 1
ATOM 5572 C CA . SER A 1 702 ? 21.352 -29.769 -41.770 1.00 30.77 702 SER A CA 1
ATOM 5573 C C . SER A 1 702 ? 20.041 -29.720 -40.954 1.00 30.77 702 SER A C 1
ATOM 5575 O O . SER A 1 702 ? 19.758 -30.690 -40.261 1.00 30.77 702 SER A O 1
ATOM 5577 N N . GLU A 1 703 ? 19.295 -28.617 -41.032 1.00 37.22 703 GLU A N 1
ATOM 5578 C CA . GLU A 1 703 ? 17.827 -28.435 -40.899 1.00 37.22 703 GLU A CA 1
ATOM 5579 C C . GLU A 1 703 ? 16.916 -29.388 -40.071 1.00 37.22 703 GLU A C 1
ATOM 5581 O O . GLU A 1 703 ? 16.995 -30.605 -40.182 1.00 37.22 703 GLU A O 1
ATOM 5586 N N . PHE A 1 704 ? 15.940 -28.771 -39.369 1.00 28.44 704 PHE A N 1
ATOM 5587 C CA . PHE A 1 704 ? 14.525 -29.149 -39.067 1.00 28.44 704 PHE A CA 1
ATOM 5588 C C . PHE A 1 704 ? 14.131 -28.721 -37.626 1.00 28.44 704 PHE A C 1
ATOM 5590 O O . PHE A 1 704 ? 14.976 -28.727 -36.739 1.00 28.44 704 PHE A O 1
ATOM 5597 N N . SER A 1 705 ? 12.869 -28.440 -37.261 1.00 29.50 705 SER A N 1
ATOM 5598 C CA . SER A 1 705 ? 11.775 -27.695 -37.927 1.00 29.50 705 SER A CA 1
ATOM 5599 C C . SER A 1 705 ? 10.649 -27.398 -36.903 1.00 29.50 705 SER A C 1
ATOM 5601 O O . SER A 1 705 ? 10.555 -28.086 -35.893 1.00 29.50 705 SER A O 1
ATOM 5603 N N . THR A 1 706 ? 9.800 -26.399 -37.185 1.00 33.12 706 THR A N 1
ATOM 5604 C CA . THR A 1 706 ? 8.453 -26.084 -36.623 1.00 33.12 706 THR A CA 1
ATOM 5605 C C . THR A 1 706 ? 8.031 -26.520 -35.203 1.00 33.12 706 THR A C 1
ATOM 5607 O O . THR A 1 706 ? 7.915 -27.699 -34.881 1.00 33.12 706 THR A O 1
ATOM 5610 N N . VAL A 1 707 ? 7.550 -25.535 -34.433 1.00 40.69 707 VAL A N 1
ATOM 5611 C CA . VAL A 1 707 ? 6.717 -25.700 -33.222 1.00 40.69 707 VAL A CA 1
ATOM 5612 C C . VAL A 1 707 ? 5.348 -26.335 -33.541 1.00 40.69 707 VAL A C 1
ATOM 5614 O O . VAL A 1 707 ? 4.695 -25.890 -34.486 1.00 40.69 707 VAL A O 1
ATOM 5617 N N . PRO A 1 708 ? 4.840 -27.263 -32.704 1.00 40.94 708 PRO A N 1
ATOM 5618 C CA . PRO A 1 708 ? 3.424 -27.634 -32.663 1.00 40.94 708 PRO A CA 1
ATOM 5619 C C . PRO A 1 708 ? 2.714 -27.195 -31.362 1.00 40.94 708 PRO A C 1
ATOM 5621 O O . PRO A 1 708 ? 3.235 -27.368 -30.260 1.00 40.94 708 PRO A O 1
ATOM 5624 N N . LEU A 1 709 ? 1.473 -26.706 -31.476 1.00 33.41 709 LEU A N 1
ATOM 5625 C CA . LEU A 1 709 ? 0.508 -26.682 -30.365 1.00 33.41 709 LEU A CA 1
ATOM 5626 C C . LEU A 1 709 ? -0.262 -28.009 -30.317 1.00 33.41 709 LEU A C 1
ATOM 5628 O O . LEU A 1 709 ? -0.739 -28.468 -31.352 1.00 33.41 709 LEU A O 1
ATOM 5632 N N . ALA A 1 710 ? -0.513 -28.535 -29.115 1.00 30.06 710 ALA A N 1
ATOM 5633 C CA . ALA A 1 710 ? -1.670 -29.389 -28.832 1.00 30.06 710 ALA A CA 1
ATOM 5634 C C . ALA A 1 710 ? -2.019 -29.374 -27.330 1.00 30.06 710 ALA A C 1
ATOM 5636 O O . ALA A 1 710 ? -1.136 -29.366 -26.477 1.00 30.06 710 ALA A O 1
ATOM 5637 N N . SER A 1 711 ? -3.315 -29.410 -27.018 1.00 32.50 711 SER A N 1
ATOM 5638 C CA . SER A 1 711 ? -3.869 -29.741 -25.693 1.00 32.50 711 SER A CA 1
ATOM 5639 C C . SER A 1 711 ? -4.612 -31.083 -25.803 1.00 32.50 711 SER A C 1
ATOM 5641 O O . SER A 1 711 ? -4.910 -31.503 -26.926 1.00 32.50 711 SER A O 1
ATOM 5643 N N . PRO A 1 712 ? -4.923 -31.773 -24.689 1.00 47.19 712 PRO A N 1
ATOM 5644 C CA . PRO A 1 712 ? -6.352 -31.809 -24.340 1.00 47.19 712 PRO A CA 1
ATOM 5645 C C . PRO A 1 712 ? -6.702 -31.856 -22.834 1.00 47.19 712 PRO A C 1
ATOM 5647 O O . PRO A 1 712 ? -5.948 -32.359 -22.010 1.00 47.19 712 PRO A O 1
ATOM 5650 N N . HIS A 1 713 ? -7.924 -31.390 -22.544 1.00 28.22 713 HIS A N 1
ATOM 5651 C CA . HIS A 1 713 ? -8.842 -31.714 -21.432 1.00 28.22 713 HIS A CA 1
ATOM 5652 C C . HIS A 1 713 ? -8.323 -32.101 -20.030 1.00 28.22 713 HIS A C 1
ATOM 5654 O O . HIS A 1 713 ? -7.825 -33.201 -19.809 1.00 28.22 713 HIS A O 1
ATOM 5660 N N . SER A 1 714 ? -8.839 -31.368 -19.035 1.00 31.06 714 SER A N 1
ATOM 5661 C CA . SER A 1 714 ? -9.869 -31.955 -18.155 1.00 31.06 714 SER A CA 1
ATOM 5662 C C . SER A 1 714 ? -10.807 -30.879 -17.589 1.00 31.06 714 SER A C 1
ATOM 5664 O O . SER A 1 714 ? -10.349 -29.935 -16.949 1.00 31.06 714 SER A O 1
ATOM 5666 N N . ASP A 1 715 ? -12.115 -31.028 -17.801 1.00 30.25 715 ASP A N 1
ATOM 5667 C CA . ASP A 1 715 ? -13.143 -30.084 -17.347 1.00 30.25 715 ASP A CA 1
ATOM 5668 C C . ASP A 1 715 ? -13.642 -30.373 -15.923 1.00 30.25 715 ASP A C 1
ATOM 5670 O O . ASP A 1 715 ? -14.011 -31.505 -15.601 1.00 30.25 715 ASP A O 1
ATOM 5674 N N . SER A 1 716 ? -13.818 -29.332 -15.100 1.00 31.27 716 SER A N 1
ATOM 5675 C CA . SER A 1 716 ? -14.696 -29.424 -13.925 1.00 31.27 716 SER A CA 1
ATOM 5676 C C . SER A 1 716 ? -15.404 -28.109 -13.563 1.00 31.27 716 SER A C 1
ATOM 5678 O O . SER A 1 716 ? -14.948 -27.355 -12.712 1.00 31.27 716 SER A O 1
ATOM 5680 N N . ARG A 1 717 ? -16.590 -27.925 -14.162 1.00 32.91 717 ARG A N 1
ATOM 5681 C CA . ARG A 1 717 ? -17.794 -27.280 -13.590 1.00 32.91 717 ARG A CA 1
ATOM 5682 C C . ARG A 1 717 ? -17.627 -25.903 -12.908 1.00 32.91 717 ARG A C 1
ATOM 5684 O O . ARG A 1 717 ? -17.259 -25.833 -11.745 1.00 32.91 717 ARG A O 1
ATOM 5691 N N . PHE A 1 718 ? -18.221 -24.869 -13.508 1.00 31.64 718 PHE A N 1
ATOM 5692 C CA . PHE A 1 718 ? -19.389 -24.219 -12.885 1.00 31.64 718 PHE A CA 1
ATOM 5693 C C . PHE A 1 718 ? -20.249 -23.489 -13.925 1.00 31.64 718 PHE A C 1
ATOM 5695 O O . PHE A 1 718 ? -19.768 -22.673 -14.702 1.00 31.64 718 PHE A O 1
ATOM 5702 N N . THR A 1 719 ? -21.547 -23.791 -13.941 1.00 35.19 719 THR A N 1
ATOM 5703 C CA . THR A 1 719 ? -22.521 -23.228 -14.887 1.00 35.19 719 THR A CA 1
ATOM 5704 C C . THR A 1 719 ? -23.233 -22.004 -14.316 1.00 35.19 719 THR A C 1
ATOM 5706 O O . THR A 1 719 ? -23.796 -22.079 -13.223 1.00 35.19 719 THR A O 1
ATOM 5709 N N . ARG A 1 720 ? -23.365 -20.935 -15.110 1.00 36.19 720 ARG A N 1
ATOM 5710 C CA . ARG A 1 720 ? -24.491 -19.993 -15.000 1.00 36.19 720 ARG A CA 1
ATOM 5711 C C . ARG A 1 720 ? -25.090 -19.726 -16.376 1.00 36.19 720 ARG A C 1
ATOM 5713 O O . ARG A 1 720 ? -24.446 -19.137 -17.235 1.00 36.19 720 ARG A O 1
ATOM 5720 N N . GLN A 1 721 ? -26.331 -20.162 -16.560 1.00 35.44 721 GLN A N 1
ATOM 5721 C CA . GLN A 1 721 ? -27.165 -19.768 -17.691 1.00 35.44 721 GLN A CA 1
ATOM 5722 C C . GLN A 1 721 ? -27.746 -18.369 -17.448 1.00 35.44 721 GLN A C 1
ATOM 5724 O O . GLN A 1 721 ? -28.073 -18.022 -16.313 1.00 35.44 721 GLN A O 1
ATOM 5729 N N . ILE A 1 722 ? -27.964 -17.621 -18.529 1.00 37.50 722 ILE A N 1
ATOM 5730 C CA . ILE A 1 722 ? -28.995 -16.581 -18.604 1.00 37.50 722 ILE A CA 1
ATOM 5731 C C . ILE A 1 722 ? -29.764 -16.832 -19.907 1.00 37.50 722 ILE A C 1
ATOM 5733 O O . ILE A 1 722 ? -29.202 -16.610 -20.981 1.00 37.50 722 ILE A O 1
ATOM 5737 N N . PRO A 1 723 ? -31.019 -17.306 -19.856 1.00 53.75 723 PRO A N 1
ATOM 5738 C CA . PRO A 1 723 ? -31.885 -17.326 -21.026 1.00 53.75 723 PRO A CA 1
ATOM 5739 C C . PRO A 1 723 ? -32.379 -15.911 -21.351 1.00 53.75 723 PRO A C 1
ATOM 5741 O O . PRO A 1 723 ? -32.757 -15.154 -20.456 1.00 53.75 723 PRO A O 1
ATOM 5744 N N . ARG A 1 724 ? -32.452 -15.580 -22.642 1.00 49.06 724 ARG A N 1
ATOM 5745 C CA . ARG A 1 724 ? -33.450 -14.634 -23.156 1.00 49.06 724 ARG A CA 1
ATOM 5746 C C . ARG A 1 724 ? -34.541 -15.448 -23.842 1.00 49.06 724 ARG A C 1
ATOM 5748 O O . ARG A 1 724 ? -34.331 -15.851 -24.982 1.00 49.06 724 ARG A O 1
ATOM 5755 N N . TYR A 1 725 ? -3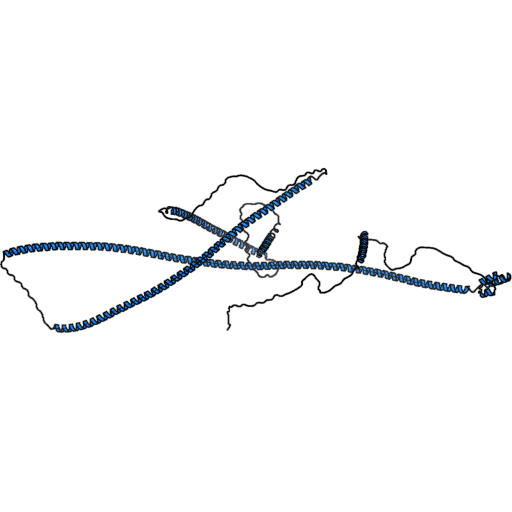5.631 -15.708 -23.127 1.00 46.44 725 TYR A N 1
ATOM 5756 C CA . TYR A 1 725 ? -37.029 -15.469 -23.517 1.00 46.44 725 TYR A CA 1
ATOM 5757 C C . TYR A 1 725 ? -37.960 -15.997 -22.420 1.00 46.44 725 TYR A C 1
ATOM 5759 O O . TYR A 1 725 ? -37.613 -17.039 -21.821 1.00 46.44 725 TYR A O 1
#

pLDDT: mean 72.62, std 25.92, range [25.56, 98.31]

Sequence (725 aa):
MMWSTTLANLKENLNKIALDVHDDDDDLEDYEDDDRLSEISNNDQRRYSINNHRRRSVSPVVANGFDSNSEIEQYKAEIKRLQESESQIKALSVNYAALLKEREDRISRLNDENSSLKKNLEVSRSESSKTSANSPSASKQKNRSFGKRVQNGVTSKEDASGNGVAHSLQRSMSQNKTGRSSTEGSEKELSDLLEEKSRSLATMQSMHEQQIKQLREELDKERATLASLQLRNQEEQKLNRSLQEEQYSLKADKENMLAEMNKIRDELGRKSSEIRHLQMELNKKENIKATDVTGGFKRLIASLEKENSDLKAEKNELKVALEVSRKSLSPISNGVHEVTGTFPGKEEMESSLQKLEKDLKETSREKDKALQQLNRLKQHLLEKESEDTEKMDEDSKIIEGLRENNEVLRAQVRHLEKSLNQAISGQEEVKMTNSNELQKAKEVIDDLNKKVASLRSTVDAKNVELLNLQTALGQYFAEIEAKGHLERELASAREESVRLSKRLEDALQLVETTKQEKEEALEKVSQAERLFAEGKGRVNKLEEDNSKLRRALEQSMTRLNRMSMDSDFSVDRRIVIKLLVTYFQRNHSKEVLDLMVRMLGFSEEEKQRIGVAQQGAGKGVVRGVFGLPGRLVGGILGGSPTENSGTMASDNQSFADMWVDFLLKEGEEREKRESSQNINVAVEDTSPSTNNPSLQIEQRTSEFSTVPLASPHSDSRFTRQIPRY

Secondary structure (DSSP, 8-state):
--HHHHHHHHHHHHHHHTTTTSSS-------------------------------------------HHHHHHHHHHHHHHHHHHHHHHHHHHHHHHHHHHHHHHHHHHHHHHHHHHHHHHHHHHHHHHHH-------------------------------------------------SS-HHHHHHHHHHHHHHHHHHHHHHHHHHHHHHHHHHHHHHHHHHHHHHHHHHHHHHHHHHHHHHHHHHHHHHHHHHHHHHHHHHHHHHHHHHHHHHHHHHHHHHHHHHHHHHHHHHHHHHHHHHHHHHHHHHHHHHHHHHHHHHTTS-----------------HHHHHHHHHHHHHHHHHHHHHHHHHHHHHHHHHHHHHHHHHHHHHHHHHHHHHHHHHHHHHHHHHHHHHHHHHHHHHHHHHHHHHHHHHHHHHHHHHHHHHHHHHHHHHHHHHHHHHHHHHHHHHHHHHHHHHHHHHHHHHHHHHHHHHHHHHHHHHHHHHHHHHHHHHHHHHHHHHHHHHHHHHHHHHHHHHHHHHHHHHHHHHHHHHHHHHHHHHHHHTTTT---HHHHHHHHHHHHHTTT-HHHHHHHHHHHT--HHHHHHTT-------------------------------------------HHHHHHHHHHHHHHHHHHHHHTTS-----------------PPP---------------------------

Foldseek 3Di:
DPVVVVVVVVVVVVVVVVVVPPPPPPDDDDDDDDDDDDDDDDDDDDDDDDDDDDDDDDDDDDDDDDCVVVVVVVVVVVVVVVVVVVVVVVVVVVVVVVVVVVVVVVVVVVVVVVVVVVVVVVVVVVVVVPPPDDDDDDDDDDDDDDDDDDDDDDDDDDDDDDDDDDDDDDDDDDDDDDDDDDCPVVVVVVVVVVVVVVVVVVVVVVVVVVVVVVVVVVVVVVVVVVVVVVVVVVVVVVVVVVVVVVVVVVVVVVVVVVVVVVVVVVVVVVVVVVVVVVVVVVVVVVVVVVVVVVVVVVVVVVVVVVVVVVVVVVVVVVVVVVVVVVPDDDDDDDDDDDDDDDDDDVVVVVVVVVVVVVVVVVVVVVVVVVVVVVVVVVVVVVVVVVVVVVVVVVVVVVVVVVVVVVVVVVVVVVVVVVVVVVVVVVVVVVVVVVVVVVVVVVVVVVVVVVVVVVVVVVVVVVVVVVVVVVVVVVVVVVVVVVVVVVVVVVVVVVVVVVVVVVVVVVVVVVVVVVVVVVVVVVVVVVVVVVVVVVVVVVVVVVVVVVVVVVVVVVVVVVVVVVVVVVPPPDDPPVVLVVLVVVCVVVPNDLVSVVVNCVRVVDDPVRCVVVPNDDDDDDDDDDDDDDDDDDDDDDDDDDDDDDDDDDDDDDDDDDPVNVVVVVVVVVVVVVVVVVVVPPPDDDDDDDDDDDDDDDDDDDDDDDDDDDDDDDDDDDDDDDDDDDDDD

Radius of gyration: 89.57 Å; chains: 1; bounding box: 217×102×290 Å